Protein AF-A0A847F6M4-F1 (afdb_monomer_lite)

Structure (mmCIF, N/CA/C/O backbone):
data_AF-A0A847F6M4-F1
#
_entry.id   AF-A0A847F6M4-F1
#
loop_
_atom_site.group_PDB
_atom_site.id
_atom_site.type_symbol
_atom_site.label_atom_id
_atom_site.label_alt_id
_atom_site.label_comp_id
_atom_site.label_asym_id
_atom_site.label_entity_id
_atom_site.label_seq_id
_atom_site.pdbx_PDB_ins_code
_atom_site.Cartn_x
_atom_site.Cartn_y
_atom_site.Cartn_z
_atom_site.occupancy
_atom_site.B_iso_or_equiv
_atom_site.auth_seq_id
_atom_site.auth_comp_id
_atom_site.auth_asym_id
_atom_site.auth_atom_id
_atom_site.pdbx_PDB_model_num
ATOM 1 N N . MET A 1 1 ? 16.851 23.251 -14.674 1.00 24.75 1 MET A N 1
ATOM 2 C CA . MET A 1 1 ? 17.926 22.242 -14.550 1.00 24.75 1 MET A CA 1
ATOM 3 C C . MET A 1 1 ? 18.163 21.959 -13.067 1.00 24.75 1 MET A C 1
ATOM 5 O O . MET A 1 1 ? 19.009 22.587 -12.447 1.00 24.75 1 MET A O 1
ATOM 9 N N . PHE A 1 2 ? 17.344 21.103 -12.453 1.00 26.84 2 PHE A N 1
ATOM 10 C CA . PHE A 1 2 ? 17.599 20.640 -11.086 1.00 26.84 2 PHE A CA 1
ATOM 11 C C . PHE A 1 2 ? 18.117 19.221 -11.178 1.00 26.84 2 PHE A C 1
ATOM 13 O O . PHE A 1 2 ? 17.367 18.278 -11.051 1.00 26.84 2 PHE A O 1
ATOM 20 N N . THR A 1 3 ? 19.408 19.082 -11.421 1.00 33.53 3 THR A N 1
ATOM 21 C CA . THR A 1 3 ? 20.108 17.869 -11.023 1.00 33.53 3 THR A CA 1
ATOM 22 C C . THR A 1 3 ? 19.862 17.694 -9.527 1.00 33.53 3 THR A C 1
ATOM 24 O O . THR A 1 3 ? 20.066 18.657 -8.783 1.00 33.53 3 THR A O 1
ATOM 27 N N . LEU A 1 4 ? 19.364 16.534 -9.080 1.00 37.31 4 LEU A N 1
ATOM 28 C CA . LEU A 1 4 ? 19.365 16.191 -7.652 1.00 37.31 4 LEU A CA 1
ATOM 29 C C . LEU A 1 4 ? 20.742 16.553 -7.093 1.00 37.31 4 LEU A C 1
ATOM 31 O O . LEU A 1 4 ? 21.756 15.962 -7.477 1.00 37.31 4 LEU A O 1
ATOM 35 N N . LYS A 1 5 ? 20.813 17.607 -6.276 1.00 42.12 5 LYS A N 1
ATOM 36 C CA . LYS A 1 5 ? 22.108 18.120 -5.847 1.00 42.12 5 LYS A CA 1
ATOM 37 C C . LYS A 1 5 ? 22.639 17.139 -4.810 1.00 42.12 5 LYS A C 1
ATOM 39 O O . LYS A 1 5 ? 21.878 16.618 -4.000 1.00 42.12 5 LYS A O 1
ATOM 44 N N . LYS A 1 6 ? 23.961 16.949 -4.778 1.00 48.38 6 LYS A N 1
ATOM 45 C CA . LYS A 1 6 ? 24.708 16.155 -3.778 1.00 48.38 6 LYS A CA 1
ATOM 46 C C . LYS A 1 6 ? 24.149 16.298 -2.342 1.00 48.38 6 LYS A C 1
ATOM 48 O O . LYS A 1 6 ? 24.123 15.340 -1.577 1.00 48.38 6 LYS A O 1
ATOM 53 N N . LYS A 1 7 ? 23.653 17.496 -2.003 1.00 47.09 7 LYS A N 1
ATOM 54 C CA . LYS A 1 7 ? 23.029 17.862 -0.721 1.00 47.09 7 LYS A CA 1
ATOM 55 C C . LYS A 1 7 ? 21.652 17.229 -0.443 1.00 47.09 7 LYS A C 1
ATOM 57 O O . LYS A 1 7 ? 21.381 16.896 0.704 1.00 47.09 7 LYS A O 1
ATOM 62 N N . ASP A 1 8 ? 20.805 17.055 -1.458 1.00 46.44 8 ASP A N 1
ATOM 63 C CA . ASP A 1 8 ? 19.425 16.576 -1.295 1.00 46.44 8 ASP A CA 1
ATOM 64 C C . ASP A 1 8 ? 19.438 15.066 -1.006 1.00 46.44 8 ASP A C 1
ATOM 66 O O . ASP A 1 8 ? 18.740 14.573 -0.121 1.00 46.44 8 ASP A O 1
ATOM 70 N N . PHE A 1 9 ? 20.342 14.346 -1.677 1.00 53.66 9 PHE A N 1
ATOM 71 C CA . PHE A 1 9 ? 20.583 12.927 -1.432 1.00 53.66 9 PHE A CA 1
ATOM 72 C C . PHE A 1 9 ? 21.261 12.670 -0.081 1.00 53.66 9 PHE A C 1
ATOM 74 O O . PHE A 1 9 ? 20.918 11.724 0.621 1.00 53.66 9 PHE A O 1
ATOM 81 N N . ARG A 1 10 ? 22.189 13.547 0.321 1.00 54.62 10 ARG A N 1
ATOM 82 C CA . ARG A 1 10 ? 22.844 13.488 1.633 1.00 54.62 10 ARG A CA 1
ATOM 83 C C . ARG A 1 10 ? 21.846 13.586 2.787 1.00 54.62 10 ARG A C 1
ATOM 85 O O . ARG A 1 10 ? 21.949 12.814 3.735 1.00 54.62 10 ARG A O 1
ATOM 92 N N . TRP A 1 11 ? 20.874 14.496 2.700 1.00 53.62 11 TRP A N 1
ATOM 93 C CA . TRP A 1 11 ? 19.822 14.616 3.713 1.00 53.62 11 TRP A CA 1
ATOM 94 C C . TRP A 1 11 ? 19.016 13.317 3.851 1.00 53.62 11 TRP A C 1
ATOM 96 O O . TRP A 1 11 ? 18.838 12.814 4.961 1.00 53.62 11 TRP A O 1
ATOM 106 N N . LEU A 1 12 ? 18.593 12.740 2.721 1.00 49.25 12 LEU A N 1
ATOM 107 C CA . LEU A 1 12 ? 17.826 11.495 2.690 1.00 49.25 12 LEU A CA 1
ATOM 108 C C . LEU A 1 12 ? 18.635 10.313 3.247 1.00 49.25 12 LEU A C 1
ATOM 110 O O . LEU A 1 12 ? 18.149 9.573 4.098 1.00 49.25 12 LEU A O 1
ATOM 114 N N . ALA A 1 13 ? 19.886 10.177 2.810 1.00 55.50 13 ALA A N 1
ATOM 115 C CA . ALA A 1 13 ? 20.798 9.128 3.248 1.00 55.50 13 ALA A CA 1
ATOM 116 C C . ALA A 1 13 ? 21.045 9.163 4.762 1.00 55.50 13 ALA A C 1
ATOM 118 O O . ALA A 1 13 ? 20.986 8.130 5.424 1.00 55.50 13 ALA A O 1
ATOM 119 N N . ASN A 1 14 ? 21.254 10.359 5.319 1.00 58.00 14 ASN A N 1
ATOM 120 C CA . ASN A 1 14 ? 21.428 10.550 6.756 1.00 58.00 14 ASN A CA 1
ATOM 121 C C . ASN A 1 14 ? 20.158 10.193 7.538 1.00 58.00 14 ASN A C 1
ATOM 123 O O . ASN A 1 14 ? 20.242 9.569 8.592 1.00 58.00 14 ASN A O 1
ATOM 127 N N . ARG A 1 15 ? 18.977 10.551 7.019 1.00 49.75 15 ARG A N 1
ATOM 128 C CA . ARG A 1 15 ? 17.692 10.236 7.659 1.00 49.75 15 ARG A CA 1
ATOM 129 C C . ARG A 1 15 ? 17.397 8.734 7.686 1.00 49.75 15 ARG A C 1
ATOM 131 O O . ARG A 1 15 ? 16.753 8.276 8.624 1.00 49.75 15 ARG A O 1
ATOM 138 N N . LEU A 1 16 ? 17.857 7.999 6.675 1.00 49.28 16 LEU A N 1
ATOM 139 C CA . LEU A 1 16 ? 17.677 6.550 6.535 1.00 49.28 16 LEU A CA 1
ATOM 140 C C . LEU A 1 16 ? 18.828 5.726 7.133 1.00 49.28 16 LEU A C 1
ATOM 142 O O . LEU A 1 16 ? 18.786 4.502 7.090 1.00 49.28 16 LEU A O 1
ATOM 146 N N . GLY A 1 17 ? 19.866 6.377 7.667 1.00 58.84 17 GLY A N 1
ATOM 147 C CA . GLY A 1 17 ? 21.039 5.694 8.216 1.00 58.84 17 GLY A CA 1
ATOM 148 C C . GLY A 1 17 ? 21.905 4.985 7.168 1.00 58.84 17 GLY A C 1
ATOM 149 O O . GLY A 1 17 ? 22.760 4.180 7.530 1.00 58.84 17 GLY A O 1
ATOM 150 N N . TRP A 1 18 ? 21.718 5.270 5.879 1.00 70.88 18 TRP A N 1
ATOM 151 C CA . TRP A 1 18 ? 22.437 4.603 4.795 1.00 70.88 18 TRP A CA 1
ATOM 152 C C . TRP A 1 18 ? 23.869 5.115 4.643 1.00 70.88 18 TRP A C 1
ATOM 154 O O . TRP A 1 18 ? 24.160 6.307 4.807 1.00 70.88 18 TRP A O 1
ATOM 164 N N . ARG A 1 19 ? 24.768 4.219 4.232 1.00 75.56 19 ARG A N 1
ATOM 165 C CA . ARG A 1 19 ? 26.112 4.586 3.783 1.00 75.56 19 ARG A CA 1
ATOM 166 C C . ARG A 1 19 ? 26.048 4.882 2.297 1.00 75.56 19 ARG A C 1
ATOM 168 O O . ARG A 1 19 ? 25.670 4.027 1.503 1.00 75.56 19 ARG A O 1
ATOM 175 N N . VAL A 1 20 ? 26.347 6.119 1.923 1.00 74.62 20 VAL A N 1
ATOM 176 C CA . VAL A 1 20 ? 26.261 6.559 0.532 1.00 74.62 20 VAL A CA 1
ATOM 177 C C . VAL A 1 20 ? 27.580 7.162 0.100 1.00 74.62 20 VAL A C 1
ATOM 179 O O . VAL A 1 20 ? 28.099 8.060 0.762 1.00 74.62 20 VAL A O 1
ATOM 182 N N . TYR A 1 21 ? 28.051 6.730 -1.061 1.00 80.69 21 TYR A N 1
ATOM 183 C CA . TYR A 1 21 ? 29.238 7.223 -1.737 1.00 80.69 21 TYR A CA 1
ATOM 184 C C . TYR A 1 21 ? 28.885 7.712 -3.147 1.00 80.69 21 TYR A C 1
ATOM 186 O O . TYR A 1 21 ? 27.836 7.381 -3.698 1.00 80.69 21 TYR A O 1
ATOM 194 N N . PHE A 1 22 ? 29.750 8.529 -3.735 1.00 80.56 22 PHE A N 1
ATOM 195 C CA . PHE A 1 22 ? 29.600 9.081 -5.076 1.00 80.56 22 PHE A CA 1
ATOM 196 C C . PHE A 1 22 ? 30.876 8.892 -5.874 1.00 80.56 22 PHE A C 1
ATOM 198 O O . PHE A 1 22 ? 31.937 9.351 -5.454 1.00 80.56 22 PHE A O 1
ATOM 205 N N . PHE A 1 23 ? 30.737 8.265 -7.033 1.00 80.88 23 PHE A N 1
ATOM 206 C CA . PHE A 1 23 ? 31.778 8.064 -8.020 1.00 80.88 23 PHE A CA 1
ATOM 207 C C . PHE A 1 23 ? 31.633 9.068 -9.164 1.00 80.88 23 PHE A C 1
ATOM 209 O O . PHE A 1 23 ? 30.627 9.054 -9.868 1.00 80.88 23 PHE A O 1
ATOM 216 N N . ASP A 1 24 ? 32.630 9.920 -9.379 1.00 78.00 24 ASP A N 1
ATOM 217 C CA . ASP A 1 24 ? 32.612 10.969 -10.415 1.00 78.00 24 ASP A CA 1
ATOM 218 C C . ASP A 1 24 ? 33.225 10.540 -11.767 1.00 78.00 24 ASP A C 1
ATOM 220 O O . ASP A 1 24 ? 33.303 11.340 -12.705 1.00 78.00 24 ASP A O 1
ATOM 224 N N . GLY A 1 25 ? 33.648 9.276 -11.877 1.00 78.88 25 GLY A N 1
ATOM 225 C CA . GLY A 1 25 ? 34.393 8.730 -13.016 1.00 78.88 25 GLY A CA 1
ATOM 226 C C . GLY A 1 25 ? 35.872 8.478 -12.713 1.00 78.88 25 GLY A C 1
ATOM 227 O O . GLY A 1 25 ? 36.494 7.657 -13.383 1.00 78.88 25 GLY A O 1
ATOM 228 N N . HIS A 1 26 ? 36.418 9.117 -11.675 1.00 83.31 26 HIS A N 1
ATOM 229 C CA . HIS A 1 26 ? 37.825 9.007 -11.281 1.00 83.31 26 HIS A CA 1
ATOM 230 C C . HIS A 1 26 ? 37.990 8.595 -9.817 1.00 83.31 26 HIS A C 1
ATOM 232 O O . HIS A 1 26 ? 38.877 7.806 -9.503 1.00 83.31 26 HIS A O 1
ATOM 238 N N . SER A 1 27 ? 37.138 9.105 -8.926 1.00 84.81 27 SER A N 1
ATOM 239 C CA . SER A 1 27 ? 37.250 8.907 -7.483 1.00 84.81 27 SER A CA 1
ATOM 240 C C . SER A 1 27 ? 35.898 8.663 -6.817 1.00 84.81 27 SER A C 1
ATOM 242 O O . SER A 1 27 ? 34.853 9.094 -7.308 1.00 84.81 27 SER A O 1
ATOM 244 N N . VAL A 1 28 ? 35.922 7.952 -5.691 1.00 83.12 28 VAL A N 1
ATOM 245 C CA . VAL A 1 28 ? 34.780 7.672 -4.821 1.00 83.12 28 VAL A CA 1
ATOM 246 C C . VAL A 1 28 ? 34.867 8.578 -3.593 1.00 83.12 28 VAL A C 1
ATOM 248 O O . VAL A 1 28 ? 35.877 8.604 -2.895 1.00 83.12 28 VAL A O 1
ATOM 251 N N . SER A 1 29 ? 33.803 9.332 -3.322 1.00 83.19 29 SER A N 1
ATOM 252 C CA . SER A 1 29 ? 33.696 10.254 -2.179 1.00 83.19 29 SER A CA 1
ATOM 253 C C . SER A 1 29 ? 32.499 9.921 -1.295 1.00 83.19 29 SER A C 1
ATOM 255 O O . SER A 1 29 ? 31.467 9.473 -1.793 1.00 83.19 29 SER A O 1
ATOM 257 N N . ALA A 1 30 ? 32.606 10.155 0.009 1.00 82.75 30 ALA A N 1
ATOM 258 C CA . ALA A 1 30 ? 31.548 9.865 0.964 1.00 82.75 30 ALA A CA 1
ATOM 259 C C . ALA A 1 30 ? 30.494 10.990 0.995 1.00 82.75 30 ALA A C 1
ATOM 261 O O . ALA A 1 30 ? 30.788 12.184 1.138 1.00 82.75 30 ALA A O 1
ATOM 262 N N . LEU A 1 31 ? 29.222 10.607 0.866 1.00 75.12 31 LEU A N 1
ATOM 263 C CA . LEU A 1 31 ? 28.085 11.528 0.839 1.00 75.12 31 LEU A CA 1
ATOM 264 C C . LEU A 1 31 ? 27.343 11.631 2.159 1.00 75.12 31 LEU A C 1
ATOM 266 O O . LEU A 1 31 ? 26.980 12.744 2.533 1.00 75.12 31 LEU A O 1
ATOM 270 N N . SER A 1 32 ? 27.084 10.511 2.831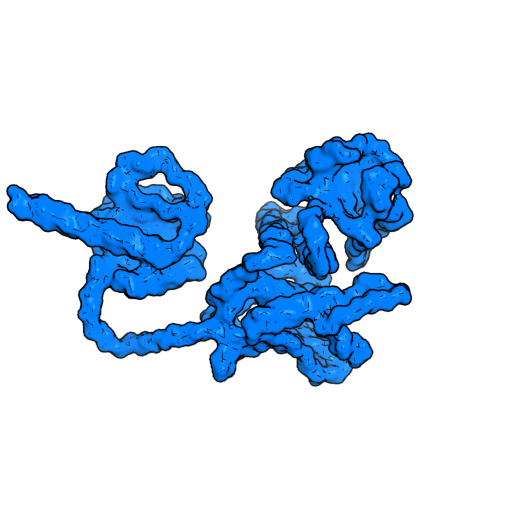 1.00 73.88 32 SER A N 1
ATOM 271 C CA . SER A 1 32 ? 26.412 10.510 4.132 1.00 73.88 32 SER A CA 1
ATOM 272 C C . SER A 1 32 ? 27.413 10.647 5.276 1.00 73.88 32 SER A C 1
ATOM 274 O O . SER A 1 32 ? 28.596 10.336 5.131 1.00 73.88 32 SER A O 1
ATOM 276 N N . ASP A 1 33 ? 26.945 11.112 6.433 1.00 76.81 33 ASP A N 1
ATOM 277 C CA . ASP A 1 33 ? 27.805 11.290 7.608 1.00 76.81 33 ASP A CA 1
ATOM 278 C C . ASP A 1 33 ? 28.354 9.943 8.103 1.00 76.81 33 ASP A C 1
ATOM 280 O O . ASP A 1 33 ? 29.498 9.862 8.536 1.00 76.81 33 ASP A O 1
ATOM 284 N N . ARG A 1 34 ? 27.585 8.861 7.929 1.00 73.31 34 ARG A N 1
ATOM 285 C CA . ARG A 1 34 ? 28.037 7.490 8.203 1.00 73.31 34 ARG A CA 1
ATOM 286 C C . ARG A 1 34 ? 29.078 6.989 7.207 1.00 73.31 34 ARG A C 1
ATOM 288 O O . ARG A 1 34 ? 30.068 6.405 7.618 1.00 73.31 34 ARG A O 1
ATOM 295 N N . ALA A 1 35 ? 28.907 7.269 5.915 1.00 76.69 35 ALA A N 1
ATOM 296 C CA . ALA A 1 35 ? 29.913 6.921 4.912 1.00 76.69 35 ALA A CA 1
ATOM 297 C C . ALA A 1 35 ? 31.268 7.593 5.194 1.00 76.69 35 ALA A C 1
ATOM 299 O O . ALA A 1 35 ? 32.311 6.974 5.006 1.00 76.69 35 ALA A O 1
ATOM 300 N N . ARG A 1 36 ? 31.248 8.838 5.690 1.00 82.62 36 ARG A N 1
ATOM 301 C CA . ARG A 1 36 ? 32.456 9.596 6.065 1.00 82.62 36 ARG A CA 1
ATOM 302 C C . ARG A 1 36 ? 33.170 9.046 7.292 1.00 82.62 36 ARG A C 1
ATOM 304 O O . ARG A 1 36 ? 34.357 9.299 7.451 1.00 82.62 36 ARG A O 1
ATOM 311 N N . ALA A 1 37 ? 32.450 8.343 8.164 1.00 79.00 37 ALA A N 1
ATOM 312 C CA . ALA A 1 37 ? 33.046 7.692 9.323 1.00 79.00 37 ALA A CA 1
ATOM 313 C C . ALA A 1 37 ? 33.858 6.442 8.934 1.00 79.00 37 ALA A C 1
ATOM 315 O O . ALA A 1 37 ? 34.737 6.043 9.689 1.00 79.00 37 ALA A O 1
ATOM 316 N N . GLU A 1 38 ? 33.585 5.845 7.768 1.00 71.62 38 GLU A N 1
ATOM 317 C CA . GLU A 1 38 ? 34.221 4.599 7.314 1.00 71.62 38 GLU A CA 1
ATOM 318 C C . GLU A 1 38 ? 35.274 4.809 6.225 1.00 71.62 38 GLU A C 1
ATOM 320 O O . GLU A 1 38 ? 36.291 4.120 6.213 1.00 71.62 38 GLU A O 1
ATOM 325 N N . LEU A 1 39 ? 35.041 5.747 5.302 1.00 74.31 39 LEU A N 1
ATOM 326 C CA . LEU A 1 39 ? 35.938 5.993 4.177 1.00 74.31 39 LEU A CA 1
ATOM 327 C C . LEU A 1 39 ? 36.388 7.458 4.118 1.00 74.31 39 LEU A C 1
ATOM 329 O O . LEU A 1 39 ? 35.544 8.359 4.162 1.00 74.31 39 LEU A O 1
ATOM 333 N N . PRO A 1 40 ? 37.696 7.708 3.924 1.00 72.19 40 PRO A N 1
ATOM 334 C CA . PRO A 1 40 ? 38.191 9.014 3.515 1.00 72.19 40 PRO A CA 1
ATOM 335 C C . PRO A 1 40 ? 37.606 9.449 2.159 1.00 72.19 40 PRO A C 1
ATOM 337 O O . PRO A 1 40 ? 37.298 8.625 1.297 1.00 72.19 40 PRO A O 1
ATOM 340 N N . ASP A 1 41 ? 37.478 10.762 1.954 1.00 74.12 41 ASP A N 1
ATOM 341 C CA . ASP A 1 41 ? 36.993 11.326 0.691 1.00 74.12 41 ASP A CA 1
ATOM 342 C C . ASP A 1 41 ? 38.013 11.141 -0.456 1.00 74.12 41 ASP A C 1
ATOM 344 O O . ASP A 1 41 ? 39.221 11.255 -0.255 1.00 74.12 41 ASP A O 1
ATOM 348 N N . ALA A 1 42 ? 37.500 10.931 -1.676 1.00 77.81 42 ALA A N 1
ATOM 349 C CA . ALA A 1 42 ? 38.245 10.889 -2.943 1.00 77.81 42 ALA A CA 1
ATOM 350 C C . ALA A 1 42 ? 39.246 9.722 -3.095 1.00 77.81 42 ALA A C 1
ATOM 352 O O . ALA A 1 42 ? 40.378 9.896 -3.547 1.00 77.81 42 ALA A O 1
ATOM 353 N N . LEU A 1 43 ? 38.814 8.502 -2.774 1.00 83.88 43 LEU A N 1
ATOM 354 C CA . LEU A 1 43 ? 39.587 7.280 -3.017 1.00 83.88 43 LEU A CA 1
ATOM 355 C C . LEU A 1 43 ? 39.478 6.806 -4.471 1.00 83.88 43 LEU A C 1
ATOM 357 O O . LEU A 1 43 ? 38.461 7.026 -5.125 1.00 83.88 43 LEU A O 1
ATOM 361 N N . SER A 1 44 ? 40.495 6.102 -4.980 1.00 86.69 44 SER A N 1
ATOM 362 C CA . SER A 1 44 ? 40.356 5.412 -6.270 1.00 86.69 44 SER A CA 1
ATOM 363 C C . SER A 1 44 ? 39.314 4.283 -6.167 1.00 86.69 44 SER A C 1
ATOM 365 O O . SER A 1 44 ? 39.123 3.743 -5.072 1.00 86.69 44 SER A O 1
ATOM 367 N N . PRO A 1 45 ? 38.644 3.890 -7.268 1.00 81.50 45 PRO A N 1
ATOM 368 C CA . PRO A 1 45 ? 37.648 2.815 -7.260 1.00 81.50 45 PRO A CA 1
ATOM 369 C C . PRO A 1 45 ? 38.165 1.508 -6.659 1.00 81.50 45 PRO A C 1
ATOM 371 O O . PRO A 1 45 ? 37.440 0.830 -5.941 1.00 81.50 45 PRO A O 1
ATOM 374 N N . GLU A 1 46 ? 39.427 1.182 -6.922 1.00 83.25 46 GLU A N 1
ATOM 375 C CA . GLU A 1 46 ? 40.092 -0.029 -6.448 1.00 83.25 46 GLU A CA 1
ATOM 376 C C . GLU A 1 46 ? 40.279 0.009 -4.922 1.00 83.25 46 GLU A C 1
ATOM 378 O O . GLU A 1 46 ? 39.880 -0.924 -4.230 1.00 83.25 46 GLU A O 1
ATOM 383 N N . LYS A 1 47 ? 40.769 1.132 -4.377 1.00 81.81 47 LYS A N 1
ATOM 384 C CA . LYS A 1 47 ? 40.947 1.318 -2.925 1.00 81.81 47 LYS A CA 1
ATOM 385 C C . LYS A 1 47 ? 39.621 1.415 -2.177 1.00 81.81 47 LYS A C 1
ATOM 387 O O . LYS A 1 47 ? 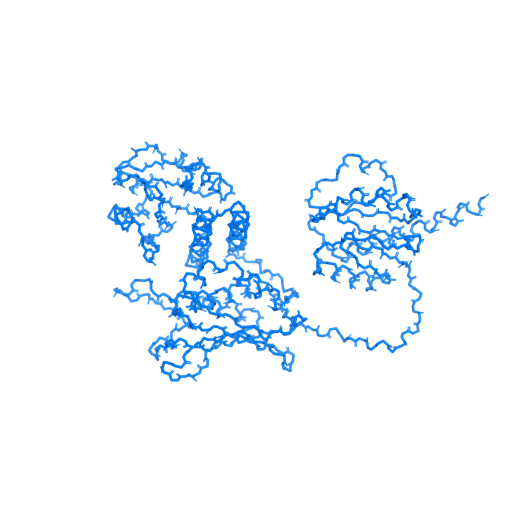39.502 0.930 -1.058 1.00 81.81 47 LYS A O 1
ATOM 392 N N . ALA A 1 48 ? 38.623 2.056 -2.781 1.00 79.12 48 ALA A N 1
ATOM 393 C CA . ALA A 1 48 ? 37.288 2.154 -2.205 1.00 79.12 48 ALA A CA 1
ATOM 394 C C . ALA A 1 48 ? 36.569 0.794 -2.196 1.00 79.12 48 ALA A C 1
ATOM 396 O O . ALA A 1 48 ? 35.857 0.497 -1.242 1.00 79.12 48 ALA A O 1
ATOM 397 N N . SER A 1 49 ? 36.777 -0.033 -3.227 1.00 77.75 49 SER A N 1
ATOM 398 C CA . SER A 1 49 ? 36.264 -1.406 -3.287 1.00 77.75 49 SER A CA 1
ATOM 399 C C . SER A 1 49 ? 36.884 -2.265 -2.188 1.00 77.75 49 SER A C 1
ATOM 401 O O . SER A 1 49 ? 36.159 -2.901 -1.425 1.00 77.75 49 SER A O 1
ATOM 403 N N . GLU A 1 50 ? 38.210 -2.217 -2.046 1.00 79.62 50 GLU A N 1
ATOM 404 C CA . GLU A 1 50 ? 38.954 -2.952 -1.020 1.00 79.62 50 GLU A CA 1
ATOM 405 C C . GLU A 1 50 ? 38.517 -2.565 0.400 1.00 79.62 50 GLU A C 1
ATOM 407 O O . GLU A 1 50 ? 38.178 -3.428 1.207 1.00 79.62 50 GLU A O 1
ATOM 412 N N . ALA A 1 51 ? 38.442 -1.264 0.688 1.00 73.75 51 ALA A N 1
ATOM 413 C CA . ALA A 1 51 ? 38.058 -0.761 2.005 1.00 73.75 51 ALA A CA 1
ATOM 414 C C . ALA A 1 51 ? 36.584 -1.032 2.364 1.00 73.75 51 ALA A C 1
ATOM 416 O O . ALA A 1 51 ? 36.231 -1.050 3.541 1.00 73.75 51 ALA A O 1
ATOM 417 N N . LEU A 1 52 ? 35.733 -1.303 1.371 1.00 71.38 52 LEU A N 1
ATOM 418 C CA . LEU A 1 52 ? 34.360 -1.774 1.564 1.00 71.38 52 LEU A CA 1
ATOM 419 C C . LEU A 1 52 ? 34.240 -3.301 1.464 1.00 71.38 52 LEU A C 1
ATOM 421 O O . LEU A 1 52 ? 33.163 -3.815 1.178 1.00 71.38 52 LEU A O 1
ATOM 425 N N . GLY A 1 53 ? 35.331 -4.042 1.673 1.00 69.19 53 GLY A N 1
ATOM 426 C CA . GLY A 1 53 ? 35.313 -5.506 1.712 1.00 69.19 53 GLY A CA 1
ATOM 427 C C . GLY A 1 53 ? 34.947 -6.152 0.374 1.00 69.19 53 GLY A C 1
ATOM 428 O O . GLY A 1 53 ? 34.363 -7.230 0.350 1.00 69.19 53 GLY A O 1
ATOM 429 N N . GLY A 1 54 ? 35.233 -5.484 -0.745 1.00 65.81 54 GLY A N 1
ATOM 430 C CA . GLY A 1 54 ? 34.837 -5.946 -2.074 1.00 65.81 54 GLY A CA 1
ATOM 431 C C . GLY A 1 54 ? 33.347 -5.766 -2.370 1.00 65.81 54 GLY A C 1
ATOM 432 O O . GLY A 1 54 ? 32.843 -6.384 -3.310 1.00 65.81 54 GLY A O 1
ATOM 433 N N . ALA A 1 55 ? 32.642 -4.907 -1.617 1.00 56.69 55 ALA A N 1
ATOM 434 C CA . ALA A 1 55 ? 31.211 -4.654 -1.794 1.00 56.69 55 ALA A CA 1
ATOM 435 C C . ALA A 1 55 ? 30.833 -4.253 -3.223 1.00 56.69 55 ALA A C 1
ATOM 437 O O . ALA A 1 55 ? 29.679 -4.414 -3.588 1.00 56.69 55 ALA A O 1
ATOM 438 N N . PHE A 1 56 ? 31.764 -3.749 -4.042 1.00 65.81 56 PH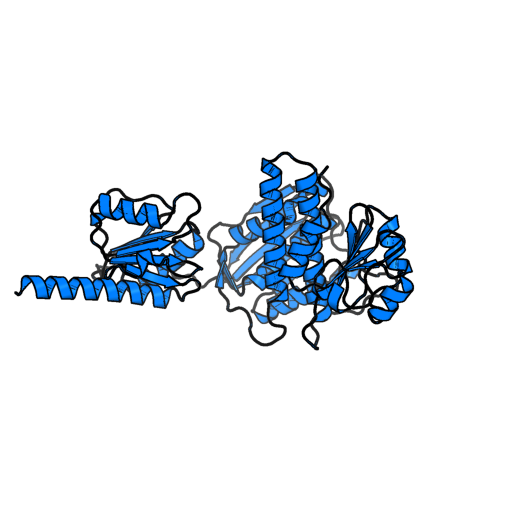E A N 1
ATOM 439 C CA . PHE A 1 56 ? 31.566 -3.528 -5.474 1.00 65.81 56 PHE A CA 1
ATOM 440 C C . PHE A 1 56 ? 32.797 -3.883 -6.302 1.00 65.81 56 PHE A C 1
ATOM 442 O O . PHE A 1 56 ? 33.913 -3.762 -5.809 1.00 65.81 56 PHE A O 1
ATOM 449 N N . SER A 1 57 ? 32.622 -4.240 -7.581 1.00 72.25 57 SER A N 1
ATOM 450 C CA . SER A 1 57 ? 33.758 -4.331 -8.512 1.00 72.25 57 SER A CA 1
ATOM 451 C C . SER A 1 57 ? 34.037 -2.964 -9.160 1.00 72.25 57 SER A C 1
ATOM 453 O O . SER A 1 57 ? 33.086 -2.270 -9.551 1.00 72.25 57 SER A O 1
ATOM 455 N N . PRO A 1 58 ? 35.311 -2.554 -9.309 1.00 75.00 58 PRO A N 1
ATOM 456 C CA . PRO A 1 58 ? 35.673 -1.328 -10.023 1.00 75.00 58 PRO A CA 1
ATOM 457 C C . PRO A 1 58 ? 35.108 -1.263 -11.451 1.00 75.00 58 PRO A C 1
ATOM 459 O O . PRO A 1 58 ? 34.732 -0.191 -11.924 1.00 75.00 58 PRO A O 1
ATOM 462 N N . GLU A 1 59 ? 35.003 -2.402 -12.135 1.00 70.62 59 GLU A N 1
ATOM 463 C CA . GLU A 1 59 ? 34.446 -2.526 -13.486 1.00 70.62 59 GLU A CA 1
ATOM 464 C C . GLU A 1 59 ? 32.942 -2.250 -13.504 1.00 70.62 59 GLU A C 1
ATOM 466 O O . GLU A 1 59 ? 32.475 -1.504 -14.361 1.00 70.62 59 GLU A O 1
ATOM 471 N N . ALA A 1 60 ? 32.186 -2.787 -12.540 1.00 63.16 60 ALA A N 1
ATOM 472 C CA . ALA A 1 60 ? 30.751 -2.534 -12.414 1.00 63.16 60 ALA A CA 1
ATOM 473 C C . ALA A 1 60 ? 30.459 -1.049 -12.141 1.00 63.16 60 ALA A C 1
ATOM 475 O O . ALA A 1 60 ? 29.521 -0.478 -12.701 1.00 63.16 60 ALA A O 1
ATOM 476 N N . LEU A 1 61 ? 31.303 -0.402 -11.330 1.00 70.06 61 LEU A N 1
ATOM 477 C CA . LEU A 1 61 ? 31.222 1.029 -11.037 1.00 70.06 61 LEU A CA 1
ATOM 478 C C . LEU A 1 61 ? 31.488 1.888 -12.288 1.00 70.06 61 LEU A C 1
ATOM 480 O O . LEU A 1 61 ? 30.741 2.826 -12.577 1.00 70.06 61 LEU A O 1
ATOM 484 N N . LYS A 1 62 ? 32.527 1.540 -13.060 1.00 71.88 62 LYS A N 1
ATOM 485 C CA . LYS A 1 62 ? 32.870 2.197 -14.333 1.00 71.88 62 LYS A CA 1
ATOM 486 C C . LYS A 1 62 ? 31.769 1.984 -15.380 1.00 71.88 62 LYS A C 1
ATOM 488 O O . LYS A 1 62 ? 31.378 2.937 -16.052 1.00 71.88 62 LYS A O 1
ATOM 493 N N . LEU A 1 63 ? 31.210 0.777 -15.477 1.00 64.50 63 LEU A N 1
ATOM 494 C CA . LEU A 1 63 ? 30.098 0.462 -16.378 1.00 64.50 63 LEU A CA 1
ATOM 495 C C . LEU A 1 63 ? 28.857 1.314 -16.062 1.00 64.50 63 LEU A C 1
ATOM 497 O O . LEU A 1 63 ? 28.314 1.964 -16.955 1.00 64.50 63 LEU A O 1
ATOM 501 N N . ALA A 1 64 ? 28.463 1.387 -14.786 1.00 60.06 64 ALA A N 1
ATOM 502 C CA . ALA A 1 64 ? 27.328 2.196 -14.337 1.00 60.06 64 ALA A CA 1
ATOM 503 C C . ALA A 1 64 ? 27.504 3.696 -14.649 1.00 60.06 64 ALA A C 1
ATOM 505 O O . ALA A 1 64 ? 26.544 4.368 -15.039 1.00 60.06 64 ALA A O 1
ATOM 506 N N . TYR A 1 65 ? 28.735 4.207 -14.541 1.00 67.31 65 TYR A N 1
ATOM 507 C CA . TYR A 1 65 ? 29.076 5.584 -14.901 1.00 67.31 65 TYR A CA 1
ATOM 508 C C . TYR A 1 65 ? 28.935 5.855 -16.406 1.00 67.31 65 TYR A C 1
ATOM 510 O O . TYR A 1 65 ? 28.391 6.889 -16.809 1.00 67.31 65 TYR A O 1
ATOM 518 N N . HIS A 1 66 ? 29.400 4.928 -17.249 1.00 66.62 66 HIS A N 1
ATOM 519 C CA . HIS A 1 66 ? 29.398 5.102 -18.701 1.00 66.62 66 HIS A CA 1
ATOM 520 C C . HIS A 1 66 ? 28.022 4.922 -19.344 1.00 66.62 66 HIS A C 1
ATOM 522 O O . HIS A 1 66 ? 27.720 5.628 -20.307 1.00 66.62 66 HIS A O 1
ATOM 528 N N . GLU A 1 67 ? 27.164 4.043 -18.820 1.00 59.97 67 GLU A N 1
ATOM 529 C CA . GLU A 1 67 ? 25.869 3.773 -19.454 1.00 59.97 67 GLU A CA 1
ATOM 530 C C . GLU A 1 67 ? 24.923 4.985 -19.452 1.00 59.97 67 GLU A C 1
ATOM 532 O O . GLU A 1 67 ? 24.078 5.067 -20.341 1.00 59.97 67 GLU A O 1
ATOM 537 N N . ARG A 1 68 ? 25.065 5.949 -18.518 1.00 49.25 68 ARG A N 1
ATOM 538 C CA . ARG A 1 68 ? 24.276 7.206 -18.345 1.00 49.25 68 ARG A CA 1
ATOM 539 C C . ARG A 1 68 ? 22.734 7.073 -18.320 1.00 49.25 68 ARG A C 1
ATOM 541 O O . ARG A 1 68 ? 22.050 8.012 -17.912 1.00 49.25 68 ARG A O 1
ATOM 548 N N . ARG A 1 69 ? 22.175 5.938 -18.743 1.00 44.25 69 ARG A N 1
ATOM 549 C CA . ARG A 1 69 ? 20.771 5.514 -18.797 1.00 44.25 69 ARG A CA 1
ATOM 550 C C . ARG A 1 69 ? 20.712 3.976 -18.774 1.00 44.25 69 ARG A C 1
ATOM 552 O O . ARG A 1 69 ? 20.394 3.363 -19.796 1.00 44.25 69 ARG A O 1
ATOM 559 N N . PRO A 1 70 ? 20.996 3.328 -17.639 1.00 37.00 70 PRO A N 1
ATOM 560 C CA . PRO A 1 70 ? 20.808 1.895 -17.540 1.00 37.00 70 PRO A CA 1
ATOM 561 C C . PRO A 1 70 ? 19.322 1.585 -17.690 1.00 37.00 70 PRO A C 1
ATOM 563 O O . PRO A 1 70 ? 18.474 2.233 -17.069 1.00 37.00 70 PRO A O 1
ATOM 566 N N . ARG A 1 71 ? 18.998 0.560 -18.479 1.00 36.72 71 ARG A N 1
ATOM 567 C CA . ARG A 1 71 ? 17.661 -0.054 -18.440 1.00 36.72 71 ARG A CA 1
ATOM 568 C C . ARG A 1 71 ? 17.430 -0.814 -17.120 1.00 36.72 71 ARG A C 1
ATOM 570 O O . ARG A 1 71 ? 16.286 -1.105 -16.791 1.00 36.72 71 ARG A O 1
ATOM 577 N N . HIS A 1 72 ? 18.500 -1.095 -16.363 1.00 40.41 72 HIS A N 1
ATOM 578 C CA . HIS A 1 72 ? 18.500 -1.837 -15.100 1.00 40.41 72 HIS A CA 1
ATOM 579 C C . HIS A 1 72 ? 19.510 -1.250 -14.103 1.00 40.41 72 HIS A C 1
ATOM 581 O O . HIS A 1 72 ? 20.607 -0.875 -14.495 1.00 40.41 72 HIS A O 1
ATOM 587 N N . ILE A 1 73 ? 19.157 -1.196 -12.817 1.00 43.59 73 ILE A N 1
ATOM 588 C CA . ILE A 1 73 ? 20.075 -0.827 -11.728 1.00 43.59 73 ILE A CA 1
ATOM 589 C C . ILE A 1 73 ? 21.015 -2.021 -11.482 1.00 43.59 73 ILE A C 1
ATOM 591 O O . ILE A 1 73 ? 20.511 -3.086 -11.114 1.00 43.59 73 ILE A O 1
ATOM 595 N N . PRO A 1 74 ? 22.342 -1.899 -11.682 1.00 42.22 74 PRO A N 1
ATOM 596 C CA . PRO A 1 74 ? 23.267 -2.983 -11.378 1.00 42.22 74 PRO A CA 1
ATOM 597 C C . PRO A 1 74 ? 23.306 -3.215 -9.865 1.00 42.22 74 PRO A C 1
ATOM 599 O O . PRO A 1 74 ? 23.579 -2.293 -9.090 1.00 42.22 74 PRO A O 1
ATOM 602 N N . TYR A 1 75 ? 23.027 -4.446 -9.445 1.00 43.28 75 TYR A N 1
ATOM 603 C CA . TYR A 1 75 ? 23.294 -4.889 -8.081 1.00 43.28 75 TYR A CA 1
ATOM 604 C C . TYR A 1 75 ? 24.758 -5.258 -7.924 1.00 43.28 75 TYR A C 1
ATOM 606 O O . TYR A 1 75 ? 25.390 -5.770 -8.849 1.00 43.28 75 TYR A O 1
ATOM 614 N N . LEU A 1 76 ? 25.275 -5.035 -6.723 1.00 45.50 76 LEU A N 1
ATOM 615 C CA . LEU A 1 76 ? 26.602 -5.483 -6.356 1.00 45.50 76 LEU A CA 1
ATOM 616 C C . LEU A 1 76 ? 26.570 -6.855 -5.687 1.00 45.50 76 LEU A C 1
ATOM 618 O O . LEU A 1 76 ? 25.542 -7.268 -5.143 1.00 45.50 76 LEU A O 1
ATOM 622 N N . ARG A 1 77 ? 27.716 -7.546 -5.749 1.00 44.09 77 ARG A N 1
ATOM 623 C CA . ARG A 1 77 ? 27.870 -8.956 -5.371 1.00 44.09 77 ARG A CA 1
ATOM 624 C C . ARG A 1 77 ? 27.428 -9.280 -3.955 1.00 44.09 77 ARG A C 1
ATOM 626 O O . ARG A 1 77 ? 26.993 -10.400 -3.756 1.00 44.09 77 ARG A O 1
ATOM 633 N N . GLU A 1 78 ? 27.415 -8.332 -3.029 1.00 47.34 78 GLU A N 1
ATOM 634 C CA . GLU A 1 78 ? 26.698 -8.469 -1.768 1.00 47.34 78 GLU A CA 1
ATOM 635 C C . GLU A 1 78 ? 26.562 -7.073 -1.125 1.00 47.34 78 GLU A C 1
ATOM 637 O O . GLU A 1 78 ? 27.533 -6.342 -1.002 1.00 47.34 78 GLU A O 1
ATOM 642 N N . GLU A 1 79 ? 25.333 -6.684 -0.758 1.00 50.41 79 GLU A N 1
ATOM 643 C CA . GLU A 1 79 ? 25.004 -5.561 0.153 1.00 50.41 79 GLU A CA 1
ATOM 644 C C . GLU A 1 79 ? 24.937 -4.113 -0.390 1.00 50.41 79 GLU A C 1
ATOM 646 O O . GLU A 1 79 ? 24.629 -3.220 0.392 1.00 50.41 79 GLU A O 1
ATOM 651 N N . GLY A 1 80 ? 25.096 -3.833 -1.695 1.00 54.22 80 GLY A N 1
ATOM 652 C CA . GLY A 1 80 ? 25.023 -2.449 -2.219 1.00 54.22 80 GLY A CA 1
ATOM 653 C C . GLY A 1 80 ? 24.304 -2.235 -3.565 1.00 54.22 80 GLY A C 1
ATOM 654 O O . GLY A 1 80 ? 24.139 -3.162 -4.359 1.00 54.22 80 GLY A O 1
ATOM 655 N N . LEU A 1 81 ? 23.887 -0.987 -3.829 1.00 59.16 81 LEU A N 1
ATOM 656 C CA . LEU A 1 81 ? 23.183 -0.512 -5.033 1.00 59.16 81 LEU A CA 1
ATOM 657 C C . LEU A 1 81 ? 23.998 0.559 -5.771 1.00 59.16 81 LEU A C 1
ATOM 659 O O . LEU A 1 81 ? 24.482 1.504 -5.145 1.00 59.16 81 LEU A O 1
ATOM 663 N N . LEU A 1 82 ? 24.087 0.453 -7.103 1.00 60.31 82 LEU A N 1
ATOM 664 C CA . LEU A 1 82 ? 24.683 1.476 -7.969 1.00 60.31 82 LEU A CA 1
ATOM 665 C C . LEU A 1 82 ? 23.609 2.262 -8.721 1.00 60.31 82 LEU A C 1
ATOM 667 O O . LEU A 1 82 ? 22.887 1.708 -9.546 1.00 60.31 82 LEU A O 1
ATOM 671 N N . LEU A 1 83 ? 23.532 3.571 -8.491 1.00 57.25 83 LEU A N 1
ATOM 672 C CA . LEU A 1 83 ? 22.617 4.452 -9.210 1.00 57.25 83 LEU A CA 1
ATOM 673 C C . LEU A 1 83 ? 23.352 5.489 -10.053 1.00 57.25 83 LEU A C 1
ATOM 675 O O . LEU A 1 83 ? 24.118 6.279 -9.511 1.00 57.25 83 LEU A O 1
ATOM 679 N N . PRO A 1 84 ? 23.031 5.629 -11.339 1.00 56.22 84 PRO A N 1
ATOM 680 C CA . PRO A 1 84 ? 23.471 6.780 -12.113 1.00 56.22 84 PRO A CA 1
ATOM 681 C C . PRO A 1 84 ? 22.889 8.073 -11.541 1.00 56.22 84 PRO A C 1
ATOM 683 O O . PRO A 1 84 ? 21.690 8.168 -11.267 1.00 56.22 84 PRO A O 1
ATOM 686 N N . ALA A 1 85 ? 23.730 9.091 -11.428 1.00 56.28 85 ALA A N 1
ATOM 687 C CA . ALA A 1 85 ? 23.371 10.437 -11.017 1.00 56.28 85 ALA A CA 1
ATOM 688 C C . ALA A 1 85 ? 23.997 11.459 -11.974 1.00 56.28 85 ALA A C 1
ATOM 690 O O . ALA A 1 85 ? 24.848 11.143 -12.808 1.00 56.28 85 ALA A O 1
ATOM 691 N N . SER A 1 86 ? 23.576 12.720 -11.884 1.00 54.88 86 SER A N 1
ATOM 692 C CA . SER A 1 86 ? 24.180 13.754 -12.723 1.00 54.88 86 SER A CA 1
ATOM 693 C C . SER A 1 86 ? 25.664 13.920 -12.394 1.00 54.88 86 SER A C 1
ATOM 695 O O . SER A 1 86 ? 26.010 14.357 -11.300 1.00 54.88 86 SER A O 1
ATOM 697 N N . GLY A 1 87 ? 26.523 13.626 -13.371 1.00 63.66 87 GLY A N 1
ATOM 698 C CA . GLY A 1 87 ? 27.975 13.743 -13.235 1.00 63.66 87 GLY A CA 1
ATOM 699 C C . GLY A 1 87 ? 28.644 12.579 -12.500 1.00 63.66 87 GLY A C 1
ATOM 700 O O . GLY A 1 87 ? 29.807 12.715 -12.140 1.00 63.66 87 GLY A O 1
ATOM 701 N N . GLY A 1 88 ? 27.946 11.462 -12.258 1.00 71.62 88 GLY A N 1
ATOM 702 C CA . GLY A 1 88 ? 28.535 10.335 -11.536 1.00 71.62 88 GLY A CA 1
ATOM 703 C C . GLY A 1 88 ? 27.613 9.144 -11.293 1.00 71.62 88 GLY A C 1
ATOM 704 O O . GLY A 1 88 ? 26.529 9.044 -11.858 1.00 71.62 88 GLY A O 1
ATOM 705 N N . THR A 1 89 ? 28.045 8.241 -10.419 1.00 68.44 89 THR A N 1
ATOM 706 C CA . THR A 1 89 ? 27.283 7.085 -9.928 1.00 68.44 89 THR A CA 1
ATOM 707 C C . THR A 1 89 ? 27.244 7.127 -8.403 1.00 68.44 89 THR A C 1
ATOM 709 O O . THR A 1 89 ? 28.282 7.234 -7.760 1.00 68.44 89 THR A O 1
ATOM 712 N N . LEU A 1 90 ? 26.063 7.054 -7.803 1.00 68.19 90 LEU A N 1
ATOM 713 C CA . LEU A 1 90 ? 25.891 6.844 -6.371 1.00 68.19 90 LEU A CA 1
ATOM 714 C C . LEU A 1 90 ? 26.070 5.362 -6.049 1.00 68.19 90 LEU A C 1
ATOM 716 O O . LEU A 1 90 ? 25.472 4.507 -6.695 1.00 68.19 90 LEU A O 1
ATOM 720 N N . LEU A 1 91 ? 26.845 5.082 -5.015 1.00 71.38 91 LEU A N 1
ATOM 721 C CA . LEU A 1 91 ? 26.967 3.776 -4.387 1.00 71.38 91 LEU A CA 1
ATOM 722 C C . LEU A 1 91 ? 26.237 3.845 -3.047 1.00 71.38 91 LEU A C 1
ATOM 724 O O . LEU A 1 91 ? 26.585 4.664 -2.201 1.00 71.38 91 LEU A O 1
ATOM 728 N N . ILE A 1 92 ? 25.227 3.009 -2.850 1.00 70.25 92 ILE A N 1
ATOM 729 C CA . ILE A 1 92 ? 24.451 2.957 -1.610 1.00 70.25 92 ILE A CA 1
ATOM 730 C C . ILE A 1 92 ? 24.659 1.597 -0.978 1.00 70.25 92 ILE A C 1
ATOM 732 O O . ILE A 1 92 ? 24.377 0.584 -1.607 1.00 70.25 92 ILE A O 1
ATOM 736 N N . VAL A 1 93 ? 25.091 1.580 0.273 1.00 68.62 93 VAL A N 1
ATOM 737 C CA . VAL A 1 93 ? 25.230 0.372 1.078 1.00 68.62 93 VAL A CA 1
ATOM 738 C C . VAL A 1 93 ? 24.266 0.510 2.263 1.00 68.62 93 VAL A C 1
ATOM 740 O O . VAL A 1 93 ? 24.544 1.275 3.198 1.00 68.62 93 VAL A O 1
ATOM 743 N N . PRO A 1 94 ? 23.084 -0.135 2.215 1.00 56.69 94 PRO A N 1
ATOM 744 C CA . PRO A 1 94 ? 22.172 -0.187 3.349 1.00 56.69 94 PRO A CA 1
ATOM 745 C C . PRO A 1 94 ? 22.856 -0.865 4.543 1.00 56.69 94 PRO A C 1
ATOM 747 O O . PRO A 1 94 ? 23.731 -1.712 4.377 1.00 56.69 94 PRO A O 1
ATOM 750 N N . GLU A 1 95 ? 22.481 -0.491 5.761 1.00 57.38 95 GLU A N 1
ATOM 751 C CA . GLU A 1 95 ? 22.968 -1.175 6.959 1.00 57.38 95 GLU A CA 1
ATOM 752 C C . GLU A 1 95 ? 22.143 -2.453 7.168 1.00 57.38 95 GLU A C 1
ATOM 754 O O . GLU A 1 95 ? 20.918 -2.393 7.286 1.00 57.38 95 GLU A O 1
ATOM 759 N N . HIS A 1 96 ? 22.796 -3.616 7.186 1.00 52.62 96 HIS A N 1
ATOM 760 C CA . HIS A 1 96 ? 22.160 -4.869 7.579 1.00 52.62 96 HIS A CA 1
ATOM 761 C C . HIS A 1 96 ? 22.314 -5.057 9.095 1.00 52.62 96 HIS A C 1
ATOM 763 O O . HIS A 1 96 ? 23.418 -5.292 9.579 1.00 52.62 96 HIS A O 1
ATOM 769 N N . GLN A 1 97 ? 21.212 -5.021 9.855 1.00 36.53 97 GLN A N 1
ATOM 770 C CA . GLN A 1 97 ? 21.198 -5.666 11.170 1.00 36.53 97 GLN A CA 1
ATOM 771 C C . GLN A 1 97 ? 21.126 -7.189 10.965 1.00 36.53 97 GLN A C 1
ATOM 773 O O . GLN A 1 97 ? 20.081 -7.739 10.641 1.00 36.53 97 GLN A O 1
ATOM 778 N N . SER A 1 98 ? 22.294 -7.822 11.078 1.00 31.77 98 SER A N 1
ATOM 779 C CA . SER A 1 98 ? 22.596 -9.213 11.447 1.00 31.77 98 SER A CA 1
ATOM 780 C C . SER A 1 98 ? 21.683 -10.366 10.975 1.00 31.77 98 SER A C 1
ATOM 782 O O . SER A 1 98 ? 20.580 -10.570 11.463 1.00 31.77 98 SER A O 1
ATOM 784 N N . GLN A 1 99 ? 22.273 -11.212 10.118 1.00 39.12 99 GLN A N 1
ATOM 785 C CA . GLN A 1 99 ? 22.162 -12.684 10.046 1.00 39.12 99 GLN A CA 1
ATOM 786 C C . GLN A 1 99 ? 20.777 -13.347 10.233 1.00 39.12 99 GLN A C 1
ATOM 788 O O . GLN A 1 99 ? 20.386 -13.722 11.332 1.00 39.12 99 GLN A O 1
ATOM 793 N N . SER A 1 100 ? 20.103 -13.640 9.115 1.00 33.03 100 SER A N 1
ATOM 794 C CA . SER A 1 100 ? 19.498 -14.949 8.764 1.00 33.03 100 SER A CA 1
ATOM 795 C C . SER A 1 100 ? 18.503 -14.766 7.606 1.00 33.03 100 SER A C 1
ATOM 797 O O . SER A 1 100 ? 17.698 -13.845 7.624 1.00 33.03 100 SER A O 1
ATOM 799 N N . MET A 1 101 ? 18.612 -15.605 6.566 1.00 34.19 101 MET A N 1
ATOM 800 C CA . MET A 1 101 ? 17.657 -15.905 5.467 1.00 34.19 101 MET A CA 1
ATOM 801 C C . MET A 1 101 ? 16.842 -14.796 4.736 1.00 34.19 101 MET A C 1
ATOM 803 O O . MET A 1 101 ? 16.197 -15.114 3.741 1.00 34.19 101 MET A O 1
ATOM 807 N N . ASN A 1 102 ? 16.926 -13.511 5.091 1.00 44.94 102 ASN A N 1
ATOM 808 C CA . ASN A 1 102 ? 16.084 -12.420 4.569 1.00 44.94 102 ASN A CA 1
ATOM 809 C C . ASN A 1 102 ? 16.818 -11.409 3.660 1.00 44.94 102 ASN A C 1
ATOM 811 O O . ASN A 1 102 ? 16.233 -10.407 3.239 1.00 44.94 102 ASN A O 1
ATOM 815 N N . SER A 1 103 ? 18.086 -11.657 3.305 1.00 47.44 103 SER A N 1
ATOM 816 C CA . SER A 1 103 ? 18.910 -1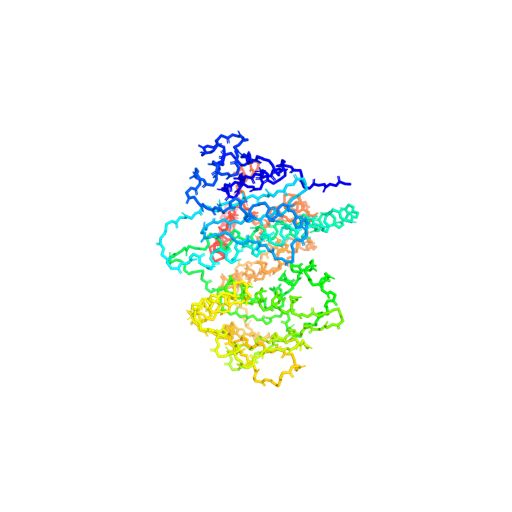0.690 2.560 1.00 47.44 103 SER A CA 1
ATOM 817 C C . SER A 1 103 ? 18.379 -10.394 1.152 1.00 47.44 103 SER A C 1
ATOM 819 O O . SER A 1 103 ? 18.389 -9.242 0.737 1.00 47.44 103 SER A O 1
ATOM 821 N N . ALA A 1 104 ? 17.858 -11.385 0.422 1.00 45.84 104 ALA A N 1
ATOM 822 C CA . ALA A 1 104 ? 17.341 -11.187 -0.938 1.00 45.84 104 ALA A CA 1
ATOM 823 C C . ALA A 1 104 ? 16.058 -10.336 -0.974 1.00 45.84 104 ALA A C 1
ATOM 825 O O . ALA A 1 104 ? 15.868 -9.533 -1.887 1.00 45.84 104 ALA A O 1
ATOM 826 N N . MET A 1 105 ? 15.201 -10.487 0.036 1.00 45.88 105 MET A N 1
ATOM 827 C CA . MET A 1 105 ? 13.908 -9.815 0.109 1.00 45.88 105 MET A CA 1
ATOM 828 C C . MET A 1 105 ? 14.063 -8.351 0.547 1.00 45.88 105 MET A C 1
ATOM 830 O O . MET A 1 105 ? 13.545 -7.455 -0.115 1.00 45.88 105 MET A O 1
ATOM 834 N N . ALA A 1 106 ? 14.889 -8.096 1.568 1.00 49.72 106 ALA A N 1
ATOM 835 C CA . ALA A 1 106 ? 15.272 -6.740 1.966 1.00 49.72 106 ALA A CA 1
ATOM 836 C C . ALA A 1 106 ? 16.025 -6.003 0.843 1.00 49.72 106 ALA A C 1
ATOM 838 O O . ALA A 1 106 ? 15.771 -4.824 0.586 1.00 49.72 106 ALA A O 1
ATOM 839 N N . LYS A 1 107 ? 16.906 -6.709 0.113 1.00 49.88 107 LYS A N 1
ATOM 840 C CA . LYS A 1 107 ? 17.582 -6.170 -1.076 1.00 49.88 107 LYS A CA 1
ATOM 841 C C . LYS A 1 107 ? 16.559 -5.712 -2.111 1.00 49.88 107 LYS A C 1
ATOM 843 O O . LYS A 1 107 ? 16.622 -4.553 -2.517 1.00 49.88 107 LYS A O 1
ATOM 848 N N . HIS A 1 108 ? 15.640 -6.588 -2.516 1.00 51.41 108 HIS A N 1
ATOM 849 C CA . HIS A 1 108 ? 14.615 -6.305 -3.524 1.00 51.41 108 HIS A CA 1
ATOM 850 C C . HIS A 1 108 ? 13.744 -5.098 -3.144 1.00 51.41 108 HIS A C 1
ATOM 852 O O . HIS A 1 108 ? 13.598 -4.168 -3.938 1.00 51.41 108 HIS A O 1
ATOM 858 N N . ASP A 1 109 ? 13.260 -5.054 -1.903 1.00 52.50 109 ASP A N 1
ATOM 859 C CA . ASP A 1 109 ? 12.390 -3.975 -1.428 1.00 52.50 109 ASP A CA 1
ATOM 860 C C . ASP A 1 109 ? 13.135 -2.622 -1.376 1.00 52.50 109 ASP A C 1
ATOM 862 O O . ASP A 1 109 ? 12.571 -1.578 -1.716 1.00 52.50 109 ASP A O 1
ATOM 866 N N . THR A 1 110 ? 14.443 -2.641 -1.087 1.00 53.28 110 THR A N 1
ATOM 867 C CA . THR A 1 110 ? 15.302 -1.445 -1.145 1.00 53.28 110 THR A CA 1
ATOM 868 C C . THR A 1 110 ? 15.508 -0.940 -2.575 1.00 53.28 110 THR A C 1
ATOM 870 O O . THR A 1 110 ? 15.377 0.260 -2.828 1.00 53.28 110 THR A O 1
ATOM 873 N N . ALA A 1 111 ? 15.813 -1.817 -3.540 1.00 52.41 111 ALA A N 1
ATOM 874 C CA . ALA A 1 111 ? 15.965 -1.379 -4.933 1.00 52.41 111 ALA A CA 1
ATOM 875 C C . ALA A 1 111 ? 14.660 -0.871 -5.534 1.00 52.41 111 ALA A C 1
ATOM 877 O O . ALA A 1 111 ? 14.688 0.043 -6.359 1.00 52.41 111 ALA A O 1
ATOM 878 N N . HIS A 1 112 ? 13.524 -1.436 -5.129 1.00 56.12 112 HIS A N 1
ATOM 879 C CA . HIS A 1 112 ? 12.212 -0.978 -5.571 1.00 56.12 112 HIS A CA 1
ATOM 880 C C . HIS A 1 112 ? 11.929 0.436 -5.082 1.00 56.12 112 HIS A C 1
ATOM 882 O O . HIS A 1 112 ? 11.677 1.328 -5.892 1.00 56.12 112 HIS A O 1
ATOM 888 N N . ALA A 1 113 ? 12.086 0.675 -3.781 1.00 55.47 113 ALA A N 1
ATOM 889 C CA . ALA A 1 113 ? 11.973 2.008 -3.208 1.00 55.47 113 ALA A CA 1
ATOM 890 C C . ALA A 1 113 ? 12.861 3.033 -3.918 1.00 55.47 113 ALA A C 1
ATOM 892 O O . ALA A 1 113 ? 12.433 4.128 -4.281 1.00 55.47 113 ALA A O 1
ATOM 893 N N . LEU A 1 114 ? 14.110 2.654 -4.155 1.00 54.28 114 LEU A N 1
ATOM 894 C CA . LEU A 1 114 ? 15.090 3.520 -4.773 1.00 54.28 114 LEU A CA 1
ATOM 895 C C . LEU A 1 114 ? 14.774 3.808 -6.248 1.00 54.28 114 LEU A C 1
ATOM 897 O O . LEU A 1 114 ? 14.928 4.942 -6.703 1.00 54.28 114 LEU A O 1
ATOM 901 N N . SER A 1 115 ? 14.271 2.810 -6.980 1.00 53.62 115 SER A N 1
ATOM 902 C CA . SER A 1 115 ? 13.804 2.969 -8.362 1.00 53.62 115 SER A CA 1
ATOM 903 C C . SER A 1 115 ? 12.700 4.021 -8.461 1.00 53.62 115 SER A C 1
ATOM 905 O O . SER A 1 115 ? 12.705 4.829 -9.389 1.00 53.62 115 SER A O 1
ATOM 907 N N . LEU A 1 116 ? 11.797 4.075 -7.480 1.00 55.97 116 LEU A N 1
ATOM 908 C CA . LEU A 1 116 ? 10.730 5.076 -7.425 1.00 55.97 116 LEU A CA 1
ATOM 909 C C . LEU A 1 116 ? 11.231 6.457 -7.067 1.00 55.97 116 LEU A C 1
ATOM 911 O O . LEU A 1 116 ? 10.815 7.424 -7.696 1.00 55.97 116 LEU A O 1
ATOM 915 N N . VAL A 1 117 ? 12.122 6.559 -6.079 1.00 55.09 117 VAL A N 1
ATOM 916 C CA . VAL A 1 117 ? 12.753 7.835 -5.728 1.00 55.09 117 VAL A CA 1
ATOM 917 C C . VAL A 1 117 ? 13.404 8.430 -6.972 1.00 55.09 117 VAL A C 1
ATOM 919 O O . VAL A 1 117 ? 13.213 9.608 -7.272 1.00 55.09 117 VAL A O 1
ATOM 922 N N . MET A 1 118 ? 14.096 7.604 -7.756 1.00 54.47 118 MET A N 1
ATOM 923 C CA . MET A 1 118 ? 14.686 8.019 -9.025 1.00 54.47 118 MET A CA 1
ATOM 924 C C . MET A 1 118 ? 13.632 8.371 -10.081 1.00 54.47 118 MET A C 1
ATOM 926 O O . MET A 1 118 ? 13.766 9.396 -10.753 1.00 54.47 118 MET A O 1
ATOM 930 N N . ALA A 1 119 ? 12.581 7.564 -10.235 1.00 53.97 119 ALA A N 1
ATOM 931 C CA . ALA A 1 119 ? 11.536 7.816 -11.224 1.00 53.97 119 ALA A CA 1
ATOM 932 C C . ALA A 1 119 ? 10.779 9.124 -10.937 1.00 53.97 119 ALA A C 1
ATOM 934 O O . ALA A 1 119 ? 10.634 9.963 -11.826 1.00 53.97 119 ALA A O 1
ATOM 935 N N . TRP A 1 120 ? 10.387 9.358 -9.686 1.00 55.22 120 TRP A N 1
ATOM 936 C CA . TRP A 1 120 ? 9.733 10.591 -9.259 1.00 55.22 120 TRP A CA 1
ATOM 937 C C . TRP A 1 120 ? 10.662 11.801 -9.310 1.00 55.22 120 TRP A C 1
ATOM 939 O O . TRP A 1 120 ? 10.229 12.889 -9.683 1.00 55.22 120 TRP A O 1
ATOM 949 N N . SER A 1 121 ? 11.957 11.624 -9.045 1.00 53.34 121 SER A N 1
ATOM 950 C CA . SER A 1 121 ? 12.931 12.710 -9.210 1.00 53.34 121 SER A CA 1
ATOM 951 C C . SER A 1 121 ? 13.021 13.182 -10.662 1.00 53.34 121 SER A C 1
ATOM 953 O O . SER A 1 121 ? 13.048 14.383 -10.914 1.00 53.34 121 SER A O 1
ATOM 955 N N . ARG A 1 122 ? 12.950 12.265 -11.637 1.00 55.91 122 ARG A N 1
ATOM 956 C CA . ARG A 1 122 ? 12.882 12.622 -13.067 1.00 55.91 122 ARG A CA 1
ATOM 957 C C . ARG A 1 122 ? 11.595 13.364 -13.435 1.00 55.91 122 ARG A C 1
ATOM 959 O O . ARG A 1 122 ? 11.634 14.226 -14.309 1.00 55.91 122 ARG A O 1
ATOM 966 N N . VAL A 1 123 ? 10.468 13.045 -12.796 1.00 53.81 123 VAL A N 1
ATOM 967 C CA . VAL A 1 123 ? 9.210 13.797 -12.967 1.00 53.81 123 VAL A CA 1
ATOM 968 C C . VAL A 1 123 ? 9.369 15.216 -12.409 1.00 53.81 123 VAL A C 1
ATOM 970 O O . VAL A 1 123 ? 9.087 16.185 -13.110 1.00 53.81 123 VAL A O 1
ATOM 973 N N . ALA A 1 124 ? 9.929 15.356 -11.202 1.00 51.62 124 ALA A N 1
ATOM 974 C CA . ALA A 1 124 ? 10.228 16.654 -10.587 1.00 51.62 124 ALA A CA 1
ATOM 975 C C . ALA A 1 124 ? 11.199 17.518 -11.420 1.00 51.62 124 ALA A C 1
ATOM 977 O O . ALA A 1 124 ? 11.198 18.748 -11.317 1.00 51.62 124 ALA A O 1
ATOM 978 N N . GLU A 1 125 ? 12.054 16.876 -12.219 1.00 51.12 125 GLU A N 1
ATOM 979 C CA . GLU A 1 125 ? 13.018 17.520 -13.113 1.00 51.12 125 GLU A CA 1
ATOM 980 C C . GLU A 1 125 ? 12.402 18.068 -14.405 1.00 51.12 125 GLU A C 1
ATOM 982 O O . GLU A 1 125 ? 12.970 19.001 -14.981 1.00 51.12 125 GLU A O 1
ATOM 987 N N . ARG A 1 126 ? 11.281 17.498 -14.866 1.00 54.88 126 ARG A N 1
ATOM 988 C CA . ARG A 1 126 ? 10.700 17.762 -16.193 1.00 54.88 126 ARG A CA 1
ATOM 989 C C . ARG A 1 126 ? 9.483 18.684 -16.189 1.00 54.88 126 ARG A C 1
ATOM 991 O O . ARG A 1 126 ? 9.158 19.204 -17.250 1.00 54.88 126 ARG A O 1
ATOM 998 N N . GLU A 1 127 ? 8.836 18.894 -15.045 1.00 49.41 127 GLU A N 1
ATOM 999 C CA . GLU A 1 127 ? 7.539 19.584 -14.982 1.00 49.41 127 GLU A CA 1
ATOM 1000 C C . GLU A 1 127 ? 7.531 20.863 -14.116 1.00 49.41 127 GLU A C 1
ATOM 1002 O O . GLU A 1 127 ? 8.438 21.107 -13.314 1.00 49.41 127 GLU A O 1
ATOM 1007 N N . GLU A 1 128 ? 6.500 21.700 -14.297 1.00 45.97 128 GLU A N 1
ATOM 1008 C CA . GLU A 1 128 ? 6.279 22.959 -13.564 1.00 45.97 128 GLU A CA 1
ATOM 1009 C C . GLU A 1 128 ? 6.025 22.750 -12.050 1.00 45.97 128 GLU A C 1
ATOM 1011 O O . GLU A 1 128 ? 5.807 21.639 -11.562 1.00 45.97 128 GLU A O 1
ATOM 1016 N N . LEU A 1 129 ? 6.057 23.843 -11.271 1.00 40.03 129 LEU A N 1
ATOM 1017 C CA . LEU A 1 129 ? 6.016 23.870 -9.794 1.00 40.03 129 LEU A CA 1
ATOM 1018 C C . LEU A 1 129 ? 4.916 23.001 -9.140 1.00 40.03 129 LEU A C 1
ATOM 1020 O O . LEU A 1 129 ? 5.145 22.472 -8.049 1.00 40.03 129 LEU A O 1
ATOM 1024 N N . GLY A 1 130 ? 3.756 22.829 -9.786 1.00 43.50 130 GLY A N 1
ATOM 1025 C CA . GLY A 1 130 ? 2.656 21.979 -9.306 1.00 43.50 130 GLY A CA 1
ATOM 1026 C C . GLY A 1 130 ? 2.994 20.483 -9.324 1.00 43.50 130 GLY A C 1
ATOM 1027 O O . GLY A 1 130 ? 2.960 19.825 -8.282 1.00 43.50 130 GLY A O 1
ATOM 1028 N N . SER A 1 131 ? 3.428 19.960 -10.472 1.00 49.00 131 SER A N 1
ATOM 1029 C CA . SER A 1 131 ? 3.874 18.566 -10.631 1.00 49.00 131 SER A CA 1
ATOM 1030 C C . SER A 1 131 ? 5.120 18.246 -9.805 1.00 49.00 131 SER A C 1
ATOM 1032 O O . SER A 1 131 ? 5.335 17.111 -9.383 1.00 49.00 131 SER A O 1
ATOM 1034 N N . ARG A 1 132 ? 5.924 19.265 -9.493 1.00 47.66 132 ARG A N 1
ATOM 1035 C CA . ARG A 1 132 ? 7.097 19.139 -8.628 1.00 47.66 132 ARG A CA 1
ATOM 1036 C C . ARG A 1 132 ? 6.740 18.847 -7.166 1.00 47.66 132 ARG A C 1
ATOM 1038 O O . ARG A 1 132 ? 7.450 18.078 -6.522 1.00 47.66 132 ARG A O 1
ATOM 1045 N N . ARG A 1 133 ? 5.647 19.414 -6.635 1.00 48.31 133 ARG A N 1
ATOM 1046 C CA . ARG A 1 133 ? 5.132 19.056 -5.296 1.00 48.31 133 ARG A CA 1
ATOM 1047 C C . ARG A 1 133 ? 4.616 17.622 -5.266 1.00 48.31 133 ARG A C 1
ATOM 1049 O O . ARG A 1 133 ? 4.985 16.888 -4.356 1.00 48.31 133 ARG A O 1
ATOM 1056 N N . ALA A 1 134 ? 3.842 17.223 -6.275 1.00 47.41 134 ALA A N 1
ATOM 1057 C CA . ALA A 1 134 ? 3.350 15.852 -6.409 1.00 47.41 134 ALA A CA 1
ATOM 1058 C C . ALA A 1 134 ? 4.503 14.840 -6.507 1.00 47.41 134 ALA A C 1
ATOM 1060 O O . ALA A 1 134 ? 4.479 13.803 -5.856 1.00 47.41 134 ALA A O 1
ATOM 1061 N N . ALA A 1 135 ? 5.564 15.178 -7.240 1.00 47.88 135 ALA A N 1
ATOM 1062 C CA . ALA A 1 135 ? 6.749 14.339 -7.333 1.00 47.88 135 ALA A CA 1
ATOM 1063 C C . ALA A 1 135 ? 7.539 14.242 -6.018 1.00 47.88 135 ALA A C 1
ATOM 1065 O O . ALA A 1 135 ? 8.012 13.165 -5.668 1.00 47.88 135 ALA A O 1
ATOM 1066 N N . MET A 1 136 ? 7.651 15.334 -5.256 1.00 48.12 136 MET A N 1
ATOM 1067 C CA . MET A 1 136 ? 8.244 15.291 -3.913 1.00 48.12 136 MET A CA 1
ATOM 1068 C C . MET A 1 136 ? 7.407 14.467 -2.930 1.00 48.12 136 MET A C 1
ATOM 1070 O O . MET A 1 136 ? 7.980 13.813 -2.060 1.00 48.12 136 MET A O 1
ATOM 1074 N N . GLU A 1 137 ? 6.082 14.475 -3.074 1.00 50.81 137 GLU A N 1
ATOM 1075 C CA . GLU A 1 137 ? 5.197 13.603 -2.303 1.00 50.81 137 GLU A CA 1
ATOM 1076 C C . GLU A 1 137 ? 5.389 12.138 -2.695 1.00 50.81 137 GLU A C 1
ATOM 1078 O O . GLU A 1 137 ? 5.641 11.313 -1.828 1.00 50.81 137 GLU A O 1
ATOM 1083 N N . GLY A 1 138 ? 5.449 11.831 -3.994 1.00 47.88 138 GLY A N 1
ATOM 1084 C CA . GLY A 1 138 ? 5.776 10.491 -4.484 1.00 47.88 138 GLY A CA 1
ATOM 1085 C C . GLY A 1 138 ? 7.131 9.973 -3.982 1.00 47.88 138 GLY A C 1
ATOM 1086 O O . GLY A 1 138 ? 7.239 8.812 -3.591 1.00 47.88 138 GLY A O 1
ATOM 1087 N N . ILE A 1 139 ? 8.156 10.834 -3.905 1.00 50.72 139 ILE A N 1
ATOM 1088 C CA . ILE A 1 139 ? 9.450 10.499 -3.283 1.00 50.72 139 ILE A CA 1
ATOM 1089 C C . ILE A 1 139 ? 9.274 10.191 -1.791 1.00 50.72 139 ILE A C 1
ATOM 1091 O O . ILE A 1 139 ? 9.815 9.195 -1.314 1.00 50.72 139 ILE A O 1
ATOM 1095 N N . ARG A 1 140 ? 8.527 11.015 -1.043 1.00 50.06 140 ARG A N 1
ATOM 1096 C CA . ARG A 1 140 ? 8.271 10.781 0.388 1.00 50.06 140 ARG A CA 1
ATOM 1097 C C . ARG A 1 140 ? 7.507 9.482 0.628 1.00 50.06 140 ARG A C 1
ATOM 1099 O O . ARG A 1 140 ? 7.923 8.711 1.488 1.00 50.06 140 ARG A O 1
ATOM 1106 N N . SER A 1 141 ? 6.462 9.204 -0.148 1.00 50.88 141 SER A N 1
ATOM 1107 C CA . SER A 1 141 ? 5.691 7.960 -0.071 1.00 50.88 141 SER A CA 1
ATOM 1108 C C . SER A 1 141 ? 6.543 6.741 -0.433 1.00 50.88 141 SER A C 1
ATOM 1110 O O . SER A 1 141 ? 6.510 5.747 0.288 1.00 50.88 141 SER A O 1
ATOM 1112 N N . ALA A 1 142 ? 7.380 6.829 -1.475 1.00 51.97 142 ALA A N 1
ATOM 1113 C CA . ALA A 1 142 ? 8.320 5.767 -1.845 1.00 51.97 142 ALA A CA 1
ATOM 1114 C C . ALA A 1 142 ? 9.310 5.458 -0.715 1.00 51.97 142 ALA A C 1
ATOM 1116 O O . ALA A 1 142 ? 9.550 4.296 -0.396 1.00 51.97 142 ALA A O 1
ATOM 1117 N N . VAL A 1 143 ? 9.862 6.499 -0.088 1.00 49.59 143 VAL A N 1
ATOM 1118 C CA . VAL A 1 143 ? 10.769 6.377 1.062 1.00 49.59 143 VAL A CA 1
ATOM 1119 C C . VAL A 1 143 ? 10.042 5.812 2.283 1.00 49.59 143 VAL A C 1
ATOM 1121 O O . VAL A 1 143 ? 10.600 4.969 2.982 1.00 49.59 143 VAL A O 1
ATOM 1124 N N . GLY A 1 144 ? 8.801 6.233 2.536 1.00 48.94 144 GLY A N 1
ATOM 1125 C CA . GLY A 1 144 ? 7.958 5.698 3.605 1.00 48.94 144 GLY A CA 1
ATOM 1126 C C . GLY A 1 144 ? 7.682 4.205 3.430 1.00 48.94 144 GLY A C 1
ATOM 1127 O O . GLY A 1 144 ? 7.880 3.436 4.367 1.00 48.94 144 GLY A O 1
ATOM 1128 N N . ALA A 1 145 ? 7.328 3.782 2.215 1.00 50.97 145 ALA A N 1
ATOM 1129 C CA . ALA A 1 145 ? 7.134 2.376 1.874 1.00 50.97 145 ALA A CA 1
ATOM 1130 C C . ALA A 1 145 ? 8.432 1.559 2.008 1.00 50.97 145 ALA A C 1
ATOM 1132 O O . ALA A 1 145 ? 8.413 0.464 2.567 1.00 50.97 145 ALA A O 1
ATOM 1133 N N . ALA A 1 146 ? 9.570 2.113 1.569 1.00 50.12 146 ALA A N 1
ATOM 1134 C CA . ALA A 1 146 ? 10.899 1.520 1.757 1.00 50.12 146 ALA A CA 1
ATOM 1135 C C . ALA A 1 146 ? 11.203 1.270 3.228 1.00 50.12 146 ALA A C 1
ATOM 1137 O O . ALA A 1 146 ? 11.639 0.193 3.616 1.00 50.12 146 ALA A O 1
ATOM 1138 N N . LYS A 1 147 ? 10.963 2.298 4.042 1.00 46.22 147 LYS A N 1
ATOM 1139 C CA . LYS A 1 147 ? 11.215 2.286 5.473 1.00 46.22 147 LYS A CA 1
ATOM 1140 C C . LYS A 1 147 ? 10.294 1.293 6.172 1.00 46.22 147 LYS A C 1
ATOM 1142 O O . LYS A 1 147 ? 10.774 0.539 6.996 1.00 46.22 147 LYS A O 1
ATOM 1147 N N . MET A 1 148 ? 9.016 1.212 5.800 1.00 49.53 148 MET A N 1
ATOM 1148 C CA . MET A 1 148 ? 8.108 0.179 6.314 1.00 49.53 148 MET A CA 1
ATOM 1149 C C . MET A 1 148 ? 8.564 -1.241 5.956 1.00 49.53 148 MET A C 1
ATOM 1151 O O . MET A 1 148 ? 8.466 -2.133 6.790 1.00 49.53 148 MET A O 1
ATOM 1155 N N . ALA A 1 149 ? 9.078 -1.456 4.743 1.00 48.72 149 ALA A N 1
ATOM 1156 C CA . ALA A 1 149 ? 9.596 -2.757 4.325 1.00 48.72 149 ALA A CA 1
ATOM 1157 C C . ALA A 1 149 ? 10.927 -3.122 5.012 1.00 48.72 149 ALA A C 1
ATOM 1159 O O . ALA A 1 149 ? 11.169 -4.294 5.284 1.00 48.72 149 ALA A O 1
ATOM 1160 N N . LEU A 1 150 ? 11.771 -2.125 5.300 1.00 45.44 150 LEU A N 1
ATOM 1161 C CA . LEU A 1 150 ? 13.063 -2.281 5.978 1.00 45.44 150 LEU A CA 1
ATOM 1162 C C . LEU A 1 150 ? 12.943 -2.397 7.504 1.00 45.44 150 LEU A C 1
ATOM 1164 O O . LEU A 1 150 ? 13.700 -3.147 8.112 1.00 45.44 150 LEU A O 1
ATOM 1168 N N . ASP A 1 151 ? 12.001 -1.673 8.110 1.00 39.72 151 ASP A N 1
ATOM 1169 C CA . ASP A 1 151 ? 11.741 -1.669 9.555 1.00 39.72 151 ASP A CA 1
ATOM 1170 C C . ASP A 1 151 ? 10.835 -2.833 9.985 1.00 39.72 151 ASP A C 1
ATOM 1172 O O . ASP A 1 151 ? 10.667 -3.067 11.184 1.00 39.72 151 ASP A O 1
ATOM 1176 N N . ALA A 1 152 ? 10.234 -3.566 9.038 1.00 42.72 152 ALA A N 1
ATOM 1177 C CA . ALA A 1 152 ? 9.528 -4.805 9.338 1.00 42.72 152 ALA A CA 1
ATOM 1178 C C . ALA A 1 152 ? 10.536 -5.790 9.964 1.00 42.72 152 ALA A C 1
ATOM 1180 O O . ALA A 1 152 ? 11.507 -6.166 9.302 1.00 42.72 152 ALA A O 1
ATOM 1181 N N . PRO A 1 153 ? 10.365 -6.186 11.240 1.00 38.19 153 PRO A N 1
ATOM 1182 C CA . PRO A 1 153 ? 11.413 -6.881 11.968 1.00 38.19 153 PRO A CA 1
ATOM 1183 C C . PRO A 1 153 ? 11.786 -8.190 11.274 1.00 38.19 153 PRO A C 1
ATOM 1185 O O . PRO A 1 153 ? 10.924 -9.009 10.951 1.00 38.19 153 PRO A O 1
ATOM 1188 N N . LEU A 1 154 ? 13.097 -8.397 11.104 1.00 41.41 154 LEU A N 1
ATOM 1189 C CA . LEU A 1 154 ? 13.718 -9.578 10.486 1.00 41.41 154 LEU A CA 1
ATOM 1190 C C . LEU A 1 154 ? 13.422 -10.900 11.225 1.00 41.41 154 LEU A C 1
ATOM 1192 O O . LEU A 1 154 ? 13.816 -11.966 10.762 1.00 41.41 154 LEU A O 1
ATOM 1196 N N . GLY A 1 155 ? 12.663 -10.851 12.317 1.00 37.62 155 GLY A N 1
ATOM 1197 C CA . GLY A 1 155 ? 12.016 -11.982 12.959 1.00 37.62 155 GLY A CA 1
ATOM 1198 C C . GLY A 1 155 ? 11.082 -11.510 14.076 1.00 37.62 155 GLY A C 1
ATOM 1199 O O . GLY A 1 155 ? 11.426 -10.623 14.851 1.00 37.62 155 GLY A O 1
ATOM 1200 N N . GLY A 1 156 ? 9.896 -12.116 14.174 1.00 36.38 156 GLY A N 1
ATOM 1201 C CA . GLY A 1 156 ? 9.148 -12.229 15.435 1.00 36.38 156 GLY A CA 1
ATOM 1202 C C . GLY A 1 156 ? 7.938 -11.317 15.664 1.00 36.38 156 GLY A C 1
ATOM 1203 O O . GLY A 1 156 ? 7.002 -11.755 16.329 1.00 36.38 156 GLY A O 1
ATOM 1204 N N . HIS A 1 157 ? 7.870 -10.110 15.099 1.00 39.66 157 HIS A N 1
ATOM 1205 C CA . HIS A 1 157 ? 6.641 -9.303 15.168 1.00 39.66 157 HIS A CA 1
ATOM 1206 C C . HIS A 1 157 ? 5.982 -9.234 13.795 1.00 39.66 157 HIS A C 1
ATOM 1208 O O . HIS A 1 157 ? 6.224 -8.320 13.012 1.00 39.66 157 HIS A O 1
ATOM 1214 N N . GLN A 1 158 ? 5.150 -10.238 13.498 1.00 54.78 158 GLN A N 1
ATOM 1215 C CA . GLN A 1 158 ? 4.212 -10.149 12.383 1.00 54.78 158 GLN A CA 1
ATOM 1216 C C . GLN A 1 158 ? 3.298 -8.943 12.628 1.00 54.78 158 GLN A C 1
ATOM 1218 O O . GLN A 1 158 ? 2.677 -8.844 13.691 1.00 54.78 158 GLN A O 1
ATOM 1223 N N . GLU A 1 159 ? 3.244 -8.015 11.668 1.00 63.44 159 GLU A N 1
ATOM 1224 C CA . GLU A 1 159 ? 2.221 -6.968 11.647 1.00 63.44 159 GLU A CA 1
ATOM 1225 C C . GLU A 1 159 ? 0.861 -7.641 11.875 1.00 63.44 159 GLU A C 1
ATOM 1227 O O . GLU A 1 159 ? 0.537 -8.642 11.232 1.00 63.44 159 GLU A O 1
ATOM 1232 N N . ARG A 1 160 ? 0.088 -7.141 12.844 1.00 72.06 160 ARG A N 1
ATOM 1233 C CA . ARG A 1 160 ? -1.216 -7.729 13.151 1.00 72.06 160 ARG A CA 1
ATOM 1234 C C . ARG A 1 160 ? -2.162 -7.527 11.962 1.00 72.06 160 ARG A C 1
ATOM 1236 O O . ARG A 1 160 ? -2.133 -6.454 11.357 1.00 72.06 160 ARG A O 1
ATOM 1243 N N . PRO A 1 161 ? -3.027 -8.508 11.650 1.00 79.31 161 PRO A N 1
ATOM 1244 C CA . PRO A 1 161 ? -4.079 -8.317 10.666 1.00 79.31 161 PRO A CA 1
ATOM 1245 C C . PRO A 1 161 ? -4.917 -7.073 10.969 1.00 79.31 161 PRO A C 1
ATOM 1247 O O . PRO A 1 161 ? -5.304 -6.831 12.116 1.00 79.31 161 PRO A O 1
ATOM 1250 N N . SER A 1 162 ? -5.195 -6.289 9.934 1.00 79.38 162 SER A N 1
ATOM 1251 C CA . SER A 1 162 ? -6.041 -5.102 10.000 1.00 79.38 162 SER A CA 1
ATOM 1252 C C . SER A 1 162 ? -7.043 -5.109 8.847 1.00 79.38 162 SER A C 1
ATOM 1254 O O . SER A 1 162 ? -6.953 -5.926 7.932 1.00 79.38 162 SER A O 1
ATOM 1256 N N . HIS A 1 163 ? -8.042 -4.231 8.920 1.00 83.12 163 HIS A N 1
ATOM 1257 C CA . HIS A 1 163 ? -9.002 -4.037 7.839 1.00 83.12 163 HIS A CA 1
ATOM 1258 C C . HIS A 1 163 ? -8.333 -3.231 6.723 1.00 83.12 163 HIS A C 1
ATOM 1260 O O . HIS A 1 163 ? -8.008 -2.058 6.904 1.00 83.12 163 HIS A O 1
ATOM 1266 N N . VAL A 1 164 ? -8.120 -3.863 5.572 1.00 83.56 164 VAL A N 1
ATOM 1267 C CA . VAL A 1 164 ? -7.461 -3.259 4.414 1.00 83.56 164 VAL A CA 1
ATOM 1268 C C . VAL A 1 164 ? -8.471 -3.074 3.289 1.00 83.56 164 VAL A C 1
ATOM 1270 O O . VAL A 1 164 ? -8.888 -4.045 2.656 1.00 83.56 164 VAL A O 1
ATOM 1273 N N . ARG A 1 165 ? -8.855 -1.819 3.023 1.00 87.62 165 ARG A N 1
ATOM 1274 C CA . ARG A 1 165 ? -9.733 -1.460 1.897 1.00 87.62 165 ARG A CA 1
ATOM 1275 C C . ARG A 1 165 ? -8.984 -1.649 0.580 1.00 87.62 165 ARG A C 1
ATOM 1277 O O . ARG A 1 165 ? -8.004 -0.947 0.320 1.00 87.62 165 ARG A O 1
ATOM 1284 N N . LEU A 1 166 ? -9.439 -2.593 -0.244 1.00 91.25 166 LEU A N 1
ATOM 1285 C CA . LEU A 1 166 ? -8.708 -3.024 -1.440 1.00 91.25 166 LEU A CA 1
ATOM 1286 C C . LEU A 1 166 ? -8.592 -1.915 -2.485 1.00 91.25 166 LEU A C 1
ATOM 1288 O O . LEU A 1 166 ? -7.519 -1.731 -3.054 1.00 91.25 166 LEU A O 1
ATOM 1292 N N . HIS A 1 167 ? -9.667 -1.154 -2.695 1.00 91.50 167 HIS A N 1
ATOM 1293 C CA . HIS A 1 167 ? -9.681 -0.036 -3.638 1.00 91.50 167 HIS A CA 1
ATOM 1294 C C . HIS A 1 167 ? -8.646 1.028 -3.258 1.00 91.50 167 HIS A C 1
ATOM 1296 O O . HIS A 1 167 ? -7.788 1.369 -4.064 1.00 91.50 167 HIS A O 1
ATOM 1302 N N . ALA A 1 168 ? -8.681 1.499 -2.008 1.00 79.00 168 ALA A N 1
ATOM 1303 C CA . ALA A 1 168 ? -7.778 2.541 -1.522 1.00 79.00 168 ALA A CA 1
ATOM 1304 C C . ALA A 1 168 ? -6.306 2.106 -1.592 1.00 79.00 168 ALA A C 1
ATOM 1306 O O . ALA A 1 168 ? -5.448 2.871 -2.029 1.00 79.00 168 ALA A O 1
ATOM 1307 N N . LEU A 1 169 ? -6.014 0.855 -1.217 1.00 84.25 169 LEU A N 1
ATOM 1308 C CA . LEU A 1 169 ? -4.659 0.320 -1.320 1.00 84.25 169 LEU A CA 1
ATOM 1309 C C . LEU A 1 169 ? -4.196 0.212 -2.780 1.00 84.25 169 LEU A C 1
ATOM 1311 O O . LEU A 1 169 ? -3.050 0.537 -3.089 1.00 84.25 169 LEU A O 1
ATOM 1315 N N . ALA A 1 170 ? -5.068 -0.237 -3.685 1.00 89.19 170 ALA A N 1
ATOM 1316 C CA . ALA A 1 170 ? -4.750 -0.305 -5.104 1.00 89.19 170 ALA A CA 1
ATOM 1317 C C . ALA A 1 170 ? -4.479 1.092 -5.685 1.00 89.19 170 ALA A C 1
ATOM 1319 O O . ALA A 1 170 ? -3.484 1.263 -6.389 1.00 89.19 170 ALA A O 1
ATOM 1320 N N . GLU A 1 171 ? -5.295 2.097 -5.354 1.00 84.75 171 GLU A N 1
ATOM 1321 C CA . GLU A 1 171 ? -5.074 3.490 -5.765 1.00 84.75 171 GLU A CA 1
ATOM 1322 C C . GLU A 1 171 ? -3.734 4.030 -5.279 1.00 84.75 171 GLU A C 1
ATOM 1324 O O . GLU A 1 171 ? -2.994 4.619 -6.066 1.00 84.75 171 GLU A O 1
ATOM 1329 N N . GLU A 1 172 ? -3.394 3.789 -4.013 1.00 77.69 172 GLU A N 1
ATOM 1330 C CA . GLU A 1 172 ? -2.116 4.196 -3.432 1.00 77.69 172 GLU A CA 1
ATOM 1331 C C . GLU A 1 172 ? -0.933 3.597 -4.206 1.00 77.69 172 GLU A C 1
ATOM 1333 O O . GLU A 1 172 ? -0.025 4.318 -4.628 1.00 77.69 172 GLU A O 1
ATOM 1338 N N . VAL A 1 173 ? -0.959 2.283 -4.451 1.00 80.62 173 VAL A N 1
ATOM 1339 C CA . VAL A 1 173 ? 0.115 1.586 -5.175 1.00 80.62 173 VAL A CA 1
ATOM 1340 C C . VAL A 1 173 ? 0.196 2.059 -6.631 1.00 80.62 173 VAL A C 1
ATOM 1342 O O . VAL A 1 173 ? 1.291 2.305 -7.143 1.00 80.62 173 VAL A O 1
ATOM 1345 N N . ILE A 1 174 ? -0.946 2.238 -7.304 1.00 84.50 174 ILE A N 1
ATOM 1346 C CA . ILE A 1 174 ? -1.016 2.751 -8.680 1.00 84.50 174 ILE A CA 1
ATOM 1347 C C . ILE A 1 174 ? -0.457 4.173 -8.761 1.00 84.50 174 ILE A C 1
ATOM 1349 O O . ILE A 1 174 ? 0.296 4.480 -9.689 1.00 84.50 174 ILE A O 1
ATOM 1353 N N . ALA A 1 175 ? -0.824 5.040 -7.815 1.00 74.06 175 ALA A N 1
ATOM 1354 C CA . ALA A 1 175 ? -0.332 6.406 -7.748 1.00 74.06 175 ALA A CA 1
ATOM 1355 C C . ALA A 1 175 ? 1.184 6.408 -7.574 1.00 74.06 175 ALA A C 1
ATOM 1357 O O . ALA A 1 175 ? 1.883 7.081 -8.327 1.00 74.06 175 ALA A O 1
ATOM 1358 N N . LEU A 1 176 ? 1.709 5.588 -6.665 1.00 67.00 176 LEU A N 1
ATOM 1359 C CA . LEU A 1 176 ? 3.140 5.509 -6.407 1.00 67.00 176 LEU A CA 1
ATOM 1360 C C . LEU A 1 176 ? 3.937 4.975 -7.611 1.00 67.00 176 LEU A C 1
ATOM 1362 O O . LEU A 1 176 ? 5.032 5.470 -7.888 1.00 67.00 176 LEU A O 1
ATOM 1366 N N . LEU A 1 177 ? 3.369 4.031 -8.367 1.00 74.56 177 LEU A N 1
ATOM 1367 C CA . LEU A 1 177 ? 3.935 3.489 -9.609 1.00 74.56 177 LEU A CA 1
ATOM 1368 C C . LEU A 1 177 ? 3.639 4.335 -10.861 1.00 74.56 177 LEU A C 1
ATOM 1370 O O . LEU A 1 177 ? 4.055 3.959 -11.964 1.00 74.56 177 LEU A O 1
ATOM 1374 N N . ALA A 1 178 ? 2.965 5.482 -10.727 1.00 77.69 178 ALA A N 1
ATOM 1375 C CA . ALA A 1 178 ? 2.577 6.317 -11.861 1.00 77.69 178 ALA A CA 1
ATOM 1376 C C . ALA A 1 178 ? 3.740 6.678 -12.805 1.00 77.69 178 ALA A C 1
ATOM 1378 O O . ALA A 1 178 ? 3.523 6.619 -14.016 1.00 77.69 178 ALA A O 1
ATOM 1379 N N . PRO A 1 179 ? 4.972 6.983 -12.340 1.00 69.19 179 PRO A N 1
ATOM 1380 C CA . PRO A 1 179 ? 6.087 7.254 -13.245 1.00 69.19 179 PRO A CA 1
ATOM 1381 C C . PRO A 1 179 ? 6.412 6.076 -14.172 1.00 69.19 179 PRO A C 1
ATOM 1383 O O . PRO A 1 179 ? 6.557 6.280 -15.375 1.00 69.19 179 PRO A O 1
ATOM 1386 N N . LEU A 1 180 ? 6.460 4.848 -13.637 1.00 72.31 180 LEU A N 1
ATOM 1387 C CA . LEU A 1 180 ? 6.735 3.635 -14.417 1.00 72.31 180 LEU A CA 1
ATOM 1388 C C . LEU A 1 180 ? 5.596 3.360 -15.403 1.00 72.31 180 LEU A C 1
ATOM 1390 O O . LEU A 1 180 ? 5.836 3.120 -16.585 1.00 72.31 180 LEU A O 1
ATOM 1394 N N . ARG A 1 181 ? 4.346 3.452 -14.933 1.00 84.12 181 ARG A N 1
ATOM 1395 C CA . ARG A 1 181 ? 3.147 3.291 -15.767 1.00 84.12 181 ARG A CA 1
ATOM 1396 C C . ARG A 1 181 ? 3.128 4.287 -16.927 1.00 84.12 181 ARG A C 1
ATOM 1398 O O . ARG A 1 181 ? 2.840 3.912 -18.063 1.00 84.12 181 ARG A O 1
ATOM 1405 N N . ASN A 1 182 ? 3.414 5.556 -16.641 1.00 79.56 182 ASN A N 1
ATOM 1406 C CA . ASN A 1 182 ? 3.385 6.634 -17.625 1.00 79.56 182 ASN A CA 1
ATOM 1407 C C . ASN A 1 182 ? 4.528 6.491 -18.642 1.00 79.56 182 ASN A C 1
ATOM 1409 O O . ASN A 1 182 ? 4.306 6.718 -19.829 1.00 79.56 182 ASN A O 1
ATOM 1413 N N . GLU A 1 183 ? 5.721 6.075 -18.201 1.00 76.44 183 GLU A N 1
ATOM 1414 C CA . GLU A 1 183 ? 6.854 5.770 -19.084 1.00 76.44 183 GLU A CA 1
ATOM 1415 C C . GLU A 1 183 ? 6.535 4.606 -20.033 1.00 76.44 183 GLU A C 1
ATOM 1417 O O . GLU A 1 183 ? 6.780 4.708 -21.236 1.00 76.44 183 GLU A O 1
ATOM 1422 N N . ALA A 1 184 ? 5.915 3.541 -19.517 1.00 77.25 184 ALA A N 1
ATOM 1423 C CA . ALA A 1 184 ? 5.456 2.412 -20.322 1.00 77.25 184 ALA A CA 1
ATOM 1424 C C . ALA A 1 184 ? 4.245 2.760 -21.212 1.00 77.25 184 ALA A C 1
ATOM 1426 O O . ALA A 1 184 ? 4.005 2.102 -22.221 1.00 77.25 184 ALA A O 1
ATOM 1427 N N . GLY A 1 185 ? 3.486 3.809 -20.873 1.00 86.12 185 GLY A N 1
ATOM 1428 C CA . GLY A 1 185 ? 2.278 4.222 -21.589 1.00 86.12 185 GLY A CA 1
ATOM 1429 C C . GLY A 1 185 ? 1.109 3.244 -21.426 1.00 86.12 185 GLY A C 1
ATOM 1430 O O . GLY A 1 185 ? 0.338 3.052 -22.370 1.00 86.12 185 GLY A O 1
ATOM 1431 N N . VAL A 1 186 ? 1.009 2.612 -20.255 1.00 90.69 186 VAL A N 1
ATOM 1432 C CA . VAL A 1 186 ? 0.024 1.569 -19.924 1.00 90.69 186 VAL A CA 1
ATOM 1433 C C . VAL A 1 186 ? -1.254 2.183 -19.349 1.00 90.69 186 VAL A C 1
ATOM 1435 O O . VAL A 1 186 ? -1.209 3.115 -18.543 1.00 90.69 186 VAL A O 1
ATOM 1438 N N . ARG A 1 187 ? -2.412 1.645 -19.742 1.00 93.12 187 ARG A N 1
ATOM 1439 C CA . ARG A 1 187 ? -3.730 2.007 -19.200 1.00 93.12 187 ARG A CA 1
ATOM 1440 C C . ARG A 1 187 ? -4.083 1.117 -18.012 1.00 93.12 187 ARG A C 1
ATOM 1442 O O . ARG A 1 187 ? -3.750 -0.062 -18.007 1.00 93.12 187 ARG A O 1
ATOM 1449 N N . ILE A 1 188 ? -4.810 1.662 -17.041 1.00 93.69 188 ILE A N 1
ATOM 1450 C CA . ILE A 1 188 ? -5.306 0.899 -15.890 1.00 93.69 188 ILE A CA 1
ATOM 1451 C C . ILE A 1 188 ? -6.823 1.021 -15.816 1.00 93.69 188 ILE A C 1
ATOM 1453 O O . ILE A 1 188 ? -7.358 2.114 -15.998 1.00 93.69 188 ILE A O 1
ATOM 1457 N N . SER A 1 189 ? -7.501 -0.092 -15.545 1.00 93.94 189 SER A N 1
ATOM 1458 C CA . SER A 1 189 ? -8.903 -0.116 -15.128 1.00 93.94 189 SER A CA 1
ATOM 1459 C C . SER A 1 189 ? -9.030 -0.820 -13.783 1.00 93.94 189 SER A C 1
ATOM 1461 O O . SER A 1 189 ? -8.342 -1.808 -13.532 1.00 93.94 189 SER A O 1
ATOM 1463 N N . MET A 1 190 ? -9.909 -0.313 -12.926 1.00 92.88 190 MET A N 1
ATOM 1464 C CA . MET A 1 190 ? -10.141 -0.868 -11.600 1.00 92.88 190 MET A CA 1
ATOM 1465 C C . MET A 1 190 ? -11.632 -1.141 -11.423 1.00 92.88 190 MET A C 1
ATOM 1467 O O . MET A 1 190 ? -12.460 -0.252 -11.595 1.00 92.88 190 MET A O 1
ATOM 1471 N N . GLU A 1 191 ? -11.949 -2.390 -11.113 1.00 95.25 191 GLU A N 1
ATOM 1472 C CA . GLU A 1 191 ? -13.289 -2.920 -10.872 1.00 95.25 191 GLU A CA 1
ATOM 1473 C C . GLU A 1 191 ? -13.284 -3.551 -9.470 1.00 95.25 191 GLU A C 1
ATOM 1475 O O . GLU A 1 191 ? -13.393 -4.763 -9.290 1.00 95.25 191 GLU A O 1
ATOM 1480 N N . ILE A 1 192 ? -13.038 -2.706 -8.468 1.00 91.00 192 ILE A N 1
ATOM 1481 C CA . ILE A 1 192 ? -12.981 -3.072 -7.052 1.00 91.00 192 ILE A CA 1
ATOM 1482 C C . ILE A 1 192 ? -14.036 -2.235 -6.337 1.00 91.00 192 ILE A C 1
ATOM 1484 O O . ILE A 1 192 ? -14.078 -1.019 -6.508 1.00 91.00 192 ILE A O 1
ATOM 1488 N N . GLU A 1 193 ? -14.893 -2.867 -5.544 1.00 87.31 193 GLU A N 1
ATOM 1489 C CA . GLU A 1 193 ? -15.879 -2.129 -4.756 1.00 87.31 193 GLU A CA 1
ATOM 1490 C C . GLU A 1 193 ? -15.163 -1.334 -3.635 1.00 87.31 193 GLU A C 1
ATOM 1492 O O . GLU A 1 193 ? -14.318 -1.907 -2.941 1.00 87.31 193 GLU A O 1
ATOM 1497 N N . PRO A 1 194 ? -15.436 -0.023 -3.453 1.00 79.25 194 PRO A N 1
ATOM 1498 C CA . PRO A 1 194 ? -14.692 0.818 -2.508 1.00 79.25 194 PRO A CA 1
ATOM 1499 C C . PRO A 1 194 ? -14.701 0.346 -1.048 1.00 79.25 194 PRO A C 1
ATOM 1501 O O . PRO A 1 194 ? -13.736 0.598 -0.322 1.00 79.25 194 PRO A O 1
ATOM 1504 N N . THR A 1 195 ? -15.769 -0.326 -0.608 1.00 81.94 195 THR A N 1
ATOM 1505 C CA . THR A 1 195 ? -15.906 -0.852 0.760 1.00 81.94 195 THR A CA 1
ATOM 1506 C C . THR A 1 195 ? -15.354 -2.272 0.937 1.00 81.94 195 THR A C 1
ATOM 1508 O O . THR A 1 195 ? -15.249 -2.754 2.069 1.00 81.94 195 THR A O 1
ATOM 1511 N N . LEU A 1 196 ? -14.937 -2.942 -0.144 1.00 87.62 196 LEU A N 1
ATOM 1512 C CA . LEU A 1 196 ? -14.412 -4.301 -0.098 1.00 87.62 196 LEU A CA 1
ATOM 1513 C C . LEU A 1 196 ? -13.096 -4.343 0.684 1.00 87.62 196 LEU A C 1
ATOM 1515 O O . LEU A 1 196 ? -12.097 -3.715 0.316 1.00 87.62 196 LEU A O 1
ATOM 1519 N N . THR A 1 197 ? -13.107 -5.103 1.777 1.00 88.25 197 THR A N 1
ATOM 1520 C CA . THR A 1 197 ? -12.051 -5.071 2.789 1.00 88.25 197 THR A CA 1
ATOM 1521 C C . THR A 1 197 ? -11.525 -6.473 3.076 1.00 88.25 197 THR A C 1
ATOM 1523 O O . THR A 1 197 ? -12.290 -7.360 3.455 1.00 88.25 197 THR A O 1
ATOM 1526 N N . ALA A 1 198 ? -10.212 -6.662 2.948 1.00 91.88 198 ALA A N 1
ATOM 1527 C CA . ALA A 1 198 ? -9.518 -7.869 3.397 1.00 91.88 198 ALA A CA 1
ATOM 1528 C C . ALA A 1 198 ? -9.050 -7.714 4.851 1.00 91.88 198 ALA A C 1
ATOM 1530 O O . ALA A 1 198 ? -8.707 -6.609 5.272 1.00 91.88 198 ALA A O 1
ATOM 1531 N N . TYR A 1 199 ? -9.003 -8.808 5.615 1.00 88.56 199 TYR A N 1
ATOM 1532 C CA . TYR A 1 199 ? -8.478 -8.799 6.985 1.00 88.56 199 TYR A CA 1
ATOM 1533 C C . TYR A 1 199 ? -7.139 -9.519 7.064 1.00 88.56 199 TYR A C 1
ATOM 1535 O O . TYR A 1 199 ? -7.058 -10.726 7.276 1.00 88.56 199 TYR A O 1
ATOM 1543 N N . MET A 1 200 ? -6.072 -8.759 6.841 1.00 86.56 200 MET A N 1
ATOM 1544 C CA . MET A 1 200 ? -4.708 -9.273 6.750 1.00 86.56 200 MET A CA 1
ATOM 1545 C C . MET A 1 200 ? -3.695 -8.164 7.052 1.00 86.56 200 MET A C 1
ATOM 1547 O O . MET A 1 200 ? -4.067 -6.990 7.095 1.00 86.56 200 MET A O 1
ATOM 1551 N N . PRO A 1 201 ? -2.413 -8.490 7.269 1.00 81.44 201 PRO A N 1
ATOM 1552 C CA . PRO A 1 201 ? -1.389 -7.466 7.426 1.00 81.44 201 PRO A CA 1
ATOM 1553 C C . PRO A 1 201 ? -1.263 -6.627 6.149 1.00 81.44 201 PRO A C 1
ATOM 1555 O O . PRO A 1 201 ? -1.037 -7.161 5.054 1.00 81.44 201 PRO A O 1
ATOM 1558 N N . ARG A 1 202 ? -1.425 -5.306 6.278 1.00 81.94 202 ARG A N 1
ATOM 1559 C CA . ARG A 1 202 ? -1.454 -4.374 5.143 1.00 81.94 202 ARG A CA 1
ATOM 1560 C C . ARG A 1 202 ? -0.157 -4.425 4.343 1.00 81.94 202 ARG A C 1
ATOM 1562 O O . ARG A 1 202 ? -0.199 -4.349 3.116 1.00 81.94 202 ARG A O 1
ATOM 1569 N N . THR A 1 203 ? 0.986 -4.580 5.011 1.00 71.00 203 THR A N 1
ATOM 1570 C CA . THR A 1 203 ? 2.299 -4.634 4.352 1.00 71.00 203 THR A CA 1
ATOM 1571 C C . THR A 1 203 ? 2.425 -5.821 3.398 1.00 71.00 203 THR A C 1
ATOM 1573 O O . THR A 1 203 ? 3.002 -5.672 2.322 1.00 71.00 203 THR A O 1
ATOM 1576 N N . ILE A 1 204 ? 1.849 -6.982 3.729 1.00 77.81 204 ILE A N 1
ATOM 1577 C CA . ILE A 1 204 ? 1.897 -8.177 2.872 1.00 77.81 204 ILE A CA 1
ATOM 1578 C C . ILE A 1 204 ? 1.091 -7.940 1.594 1.00 77.81 204 ILE A C 1
ATOM 1580 O O . ILE A 1 204 ? 1.591 -8.192 0.496 1.00 77.81 204 ILE A O 1
ATOM 1584 N N . LEU A 1 205 ? -0.126 -7.403 1.722 1.00 86.31 205 LEU A N 1
ATOM 1585 C CA . LEU A 1 205 ? -0.978 -7.119 0.569 1.00 86.31 205 LEU A CA 1
ATOM 1586 C C . LEU A 1 205 ? -0.408 -6.005 -0.314 1.00 86.31 205 LEU A C 1
ATOM 1588 O O . LEU A 1 205 ? -0.395 -6.134 -1.537 1.00 86.31 205 LEU A O 1
ATOM 1592 N N . TYR A 1 206 ? 0.114 -4.942 0.304 1.00 82.31 206 TYR A N 1
ATOM 1593 C CA . TYR A 1 206 ? 0.808 -3.863 -0.396 1.00 82.31 206 TYR A CA 1
ATOM 1594 C C . TYR A 1 206 ? 1.946 -4.420 -1.260 1.00 82.31 206 TYR A C 1
ATOM 1596 O O . TYR A 1 206 ? 2.029 -4.116 -2.447 1.00 82.31 206 TYR A O 1
ATOM 1604 N N . ARG A 1 207 ? 2.795 -5.288 -0.691 1.00 73.75 207 ARG A N 1
ATOM 1605 C CA . ARG A 1 207 ? 3.936 -5.895 -1.397 1.00 73.75 207 ARG A CA 1
ATOM 1606 C C . ARG A 1 207 ? 3.495 -6.814 -2.534 1.00 73.75 207 ARG A C 1
ATOM 1608 O O . ARG A 1 207 ? 4.127 -6.809 -3.590 1.00 73.75 207 ARG A O 1
ATOM 1615 N N . ALA A 1 208 ? 2.409 -7.563 -2.342 1.00 84.69 208 ALA A N 1
ATOM 1616 C CA . ALA A 1 208 ? 1.824 -8.393 -3.389 1.00 84.69 208 ALA A CA 1
ATOM 1617 C C . ALA A 1 208 ? 1.355 -7.542 -4.580 1.00 84.69 208 ALA A C 1
ATOM 1619 O O . ALA A 1 208 ? 1.830 -7.735 -5.699 1.00 84.69 208 ALA A O 1
ATOM 1620 N N . LEU A 1 209 ? 0.494 -6.551 -4.328 1.00 88.75 209 LEU A N 1
ATOM 1621 C CA . LEU A 1 209 ? -0.018 -5.637 -5.352 1.00 88.75 209 LEU A CA 1
ATOM 1622 C C . LEU A 1 209 ? 1.101 -4.875 -6.061 1.00 88.75 209 LEU A C 1
ATOM 1624 O O . LEU A 1 209 ? 1.110 -4.792 -7.289 1.00 88.75 209 LEU A O 1
ATOM 1628 N N . TRP A 1 210 ? 2.066 -4.372 -5.292 1.00 80.31 210 TRP A N 1
ATOM 1629 C CA . TRP A 1 210 ? 3.251 -3.701 -5.807 1.00 80.31 210 TRP A CA 1
ATOM 1630 C C . TRP A 1 210 ? 3.962 -4.544 -6.858 1.00 80.31 210 TRP A C 1
ATOM 1632 O O . TRP A 1 210 ? 4.186 -4.097 -7.980 1.00 80.31 210 TRP A O 1
ATOM 1642 N N . ASN A 1 211 ? 4.315 -5.777 -6.492 1.00 76.94 211 ASN A N 1
ATOM 1643 C CA . ASN A 1 211 ? 5.114 -6.642 -7.344 1.00 76.94 211 ASN A CA 1
ATOM 1644 C C . ASN A 1 211 ? 4.372 -7.018 -8.625 1.00 76.94 211 ASN A C 1
ATOM 1646 O O . ASN A 1 211 ? 4.970 -7.010 -9.698 1.00 76.94 211 ASN A O 1
ATOM 1650 N N . LEU A 1 212 ? 3.073 -7.299 -8.522 1.00 89.38 212 LEU A N 1
ATOM 1651 C CA . LEU A 1 212 ? 2.244 -7.621 -9.679 1.00 89.38 212 LEU A CA 1
ATOM 1652 C C . LEU A 1 212 ? 2.142 -6.438 -10.645 1.00 89.38 212 LEU A C 1
ATOM 1654 O O . LEU A 1 212 ? 2.397 -6.600 -11.839 1.00 89.38 212 LEU A O 1
ATOM 1658 N N . LEU A 1 213 ? 1.847 -5.242 -10.133 1.00 88.69 213 LEU A N 1
ATOM 1659 C CA . LEU A 1 213 ? 1.717 -4.036 -10.951 1.00 88.69 213 LEU A CA 1
ATOM 1660 C C . LEU A 1 213 ? 3.050 -3.607 -11.567 1.00 88.69 213 LEU A C 1
ATOM 1662 O O . LEU A 1 213 ? 3.113 -3.272 -12.747 1.00 88.69 213 LEU A O 1
ATOM 1666 N N . GLU A 1 214 ? 4.136 -3.659 -10.801 1.00 80.19 214 GLU A N 1
ATOM 1667 C CA . GLU A 1 214 ? 5.466 -3.333 -11.302 1.00 80.19 214 GLU A CA 1
ATOM 1668 C C . GLU A 1 214 ? 5.922 -4.318 -12.388 1.00 80.19 214 GLU A C 1
ATOM 1670 O O . GLU A 1 214 ? 6.454 -3.895 -13.418 1.00 80.19 214 GLU A O 1
ATOM 1675 N N . ASN A 1 215 ? 5.688 -5.622 -12.197 1.00 82.81 215 ASN A N 1
ATOM 1676 C CA . ASN A 1 215 ? 5.982 -6.633 -13.212 1.00 82.81 215 ASN A CA 1
ATOM 1677 C C . ASN A 1 215 ? 5.167 -6.391 -14.486 1.00 82.81 215 ASN A C 1
ATOM 1679 O O . ASN A 1 215 ? 5.730 -6.459 -15.581 1.00 82.81 215 ASN A O 1
ATOM 1683 N N . ALA A 1 216 ? 3.883 -6.049 -14.351 1.00 87.88 216 ALA A N 1
ATOM 1684 C CA . ALA A 1 216 ? 3.041 -5.697 -15.485 1.00 87.88 216 ALA A CA 1
ATOM 1685 C C . ALA A 1 216 ? 3.604 -4.473 -16.228 1.00 87.88 216 ALA A C 1
ATOM 1687 O O . ALA A 1 216 ? 3.874 -4.549 -17.424 1.00 87.88 216 ALA A O 1
ATOM 1688 N N . PHE A 1 217 ? 3.898 -3.364 -15.542 1.00 85.25 217 PHE A N 1
ATOM 1689 C CA . PHE A 1 217 ? 4.414 -2.154 -16.202 1.00 85.25 217 PHE A CA 1
ATOM 1690 C C . PHE A 1 217 ? 5.786 -2.352 -16.857 1.00 85.25 217 PHE A C 1
ATOM 1692 O O . PHE A 1 217 ? 6.069 -1.717 -17.869 1.00 85.25 217 PHE A O 1
ATOM 1699 N N . LYS A 1 218 ? 6.627 -3.248 -16.325 1.00 79.25 218 LYS A N 1
ATOM 1700 C CA . LYS A 1 218 ? 7.913 -3.614 -16.943 1.00 79.25 218 LYS A CA 1
ATOM 1701 C C . LYS A 1 218 ? 7.751 -4.475 -18.201 1.00 79.25 218 LYS A C 1
ATOM 1703 O O . LYS A 1 218 ? 8.620 -4.433 -19.071 1.00 79.25 218 LYS A O 1
ATOM 1708 N N . ALA A 1 219 ? 6.697 -5.287 -18.281 1.00 82.19 219 ALA A N 1
ATOM 1709 C CA . ALA A 1 219 ? 6.473 -6.222 -19.383 1.00 82.19 219 ALA A CA 1
ATOM 1710 C C . ALA A 1 219 ? 5.643 -5.627 -20.534 1.00 82.19 219 ALA A C 1
ATOM 1712 O O . ALA A 1 219 ? 5.810 -6.033 -21.687 1.00 82.19 219 ALA A O 1
ATOM 1713 N N . LEU A 1 220 ? 4.747 -4.694 -20.215 1.00 88.38 220 LEU A N 1
ATOM 1714 C CA . LEU A 1 220 ? 3.783 -4.118 -21.146 1.00 88.38 220 LEU A CA 1
ATOM 1715 C C . LEU A 1 220 ? 4.372 -2.989 -21.998 1.00 88.38 220 LEU A C 1
ATOM 1717 O O . LEU A 1 220 ? 5.401 -2.390 -21.684 1.00 88.38 220 LEU A O 1
ATOM 1721 N N . ARG A 1 221 ? 3.693 -2.699 -23.108 1.00 89.38 221 ARG A N 1
ATOM 1722 C CA . ARG A 1 221 ? 4.038 -1.644 -24.064 1.00 89.38 221 ARG A CA 1
ATOM 1723 C C . ARG A 1 221 ? 2.982 -0.542 -24.060 1.00 89.38 221 ARG A C 1
ATOM 1725 O O . ARG A 1 221 ? 1.891 -0.671 -23.510 1.00 89.38 221 ARG A O 1
ATOM 1732 N N . ARG A 1 222 ? 3.290 0.562 -24.740 1.00 89.38 222 ARG A N 1
ATOM 1733 C CA . ARG A 1 222 ? 2.361 1.686 -24.869 1.00 89.38 222 ARG A CA 1
ATOM 1734 C C . ARG A 1 222 ? 1.050 1.240 -25.514 1.00 89.38 222 ARG A C 1
ATOM 1736 O O . ARG A 1 222 ? 1.058 0.711 -26.621 1.00 89.38 222 ARG A O 1
ATOM 1743 N N . GLY A 1 223 ? -0.065 1.538 -24.851 1.00 87.62 223 GLY A N 1
ATOM 1744 C CA . GLY A 1 223 ? -1.414 1.176 -25.293 1.00 87.62 223 GLY A CA 1
ATOM 1745 C C . GLY A 1 223 ? -1.976 -0.089 -24.643 1.00 87.62 223 GLY A C 1
ATOM 1746 O O . GLY A 1 223 ? -3.201 -0.247 -24.650 1.00 87.62 223 GLY A O 1
ATOM 1747 N N . ASP A 1 224 ? -1.121 -0.914 -24.032 1.00 93.75 224 ASP A N 1
ATOM 1748 C CA . ASP A 1 224 ? -1.530 -2.078 -23.249 1.00 93.75 224 ASP A CA 1
ATOM 1749 C C . ASP A 1 224 ? -2.291 -1.672 -21.979 1.00 93.75 224 ASP A C 1
ATOM 1751 O O . ASP A 1 224 ? -2.342 -0.498 -21.588 1.00 93.75 224 ASP A O 1
ATOM 1755 N N . ARG A 1 225 ? -2.929 -2.655 -21.346 1.00 95.31 225 ARG A N 1
ATOM 1756 C CA . ARG A 1 225 ? -3.852 -2.487 -20.232 1.00 95.31 225 ARG A CA 1
ATOM 1757 C C . ARG A 1 225 ? -3.542 -3.457 -19.098 1.00 95.31 225 ARG A C 1
ATOM 1759 O O . ARG A 1 225 ? -3.344 -4.645 -19.329 1.00 95.31 225 ARG A O 1
ATOM 1766 N N . VAL A 1 226 ? -3.623 -2.935 -17.878 1.00 97.12 226 VAL A N 1
ATOM 1767 C CA . VAL A 1 226 ? -3.793 -3.717 -16.652 1.00 97.12 226 VAL A CA 1
ATOM 1768 C C . VAL A 1 226 ? -5.208 -3.504 -16.120 1.00 97.12 226 VAL A C 1
ATOM 1770 O O . VAL A 1 226 ? -5.692 -2.372 -16.066 1.00 97.12 226 VAL A O 1
ATOM 1773 N N . THR A 1 227 ? -5.874 -4.578 -15.728 1.00 97.38 227 THR A N 1
ATOM 1774 C CA . THR A 1 227 ? -7.195 -4.571 -15.106 1.00 97.38 227 THR A CA 1
ATOM 1775 C C . THR A 1 227 ? -7.083 -5.195 -13.723 1.00 97.38 227 THR A C 1
ATOM 1777 O O . THR A 1 227 ? -6.585 -6.311 -13.586 1.00 97.38 227 THR A O 1
ATOM 1780 N N . LEU A 1 228 ? -7.528 -4.463 -12.702 1.00 97.62 228 LEU A N 1
ATOM 1781 C CA . LEU A 1 228 ? -7.668 -4.983 -11.349 1.00 97.62 228 LEU A CA 1
ATOM 1782 C C . LEU A 1 228 ? -9.143 -5.236 -11.079 1.00 97.62 228 LEU A C 1
ATOM 1784 O O . LEU A 1 228 ? -9.956 -4.333 -11.279 1.00 97.62 228 LEU A O 1
ATOM 1788 N N . ARG A 1 229 ? -9.485 -6.433 -10.610 1.00 97.38 229 ARG A N 1
ATOM 1789 C CA . ARG A 1 229 ? -10.854 -6.781 -10.210 1.00 97.38 229 ARG A CA 1
ATOM 1790 C C . ARG A 1 229 ? -10.831 -7.388 -8.832 1.00 97.38 229 ARG A C 1
ATOM 1792 O O . ARG A 1 229 ? -9.897 -8.113 -8.514 1.00 97.38 229 ARG A O 1
ATOM 1799 N N . ALA A 1 230 ? -11.852 -7.138 -8.029 1.00 96.44 230 ALA A N 1
ATOM 1800 C CA . ALA A 1 230 ? -12.001 -7.885 -6.794 1.00 96.44 230 ALA A CA 1
ATOM 1801 C C . ALA A 1 230 ? -13.458 -8.190 -6.493 1.00 96.44 230 ALA A C 1
ATOM 1803 O O . ALA A 1 230 ? -14.328 -7.335 -6.653 1.00 96.44 230 ALA A O 1
ATOM 1804 N N . TRP A 1 231 ? -13.705 -9.411 -6.036 1.00 95.69 231 TRP A N 1
ATOM 1805 C CA . TRP A 1 231 ? -15.026 -9.858 -5.623 1.00 95.69 231 TRP A CA 1
ATOM 1806 C C . TRP A 1 231 ? -14.921 -10.762 -4.400 1.00 95.69 231 TRP A C 1
ATOM 1808 O O . TRP A 1 231 ? -13.938 -11.476 -4.207 1.00 95.69 231 TRP A O 1
ATOM 1818 N N . GLU A 1 232 ? -15.950 -10.711 -3.562 1.00 91.38 232 GLU A N 1
ATOM 1819 C CA . GLU A 1 232 ? -16.079 -11.569 -2.388 1.00 91.38 232 GLU A CA 1
ATOM 1820 C C . GLU A 1 232 ? -16.983 -12.761 -2.717 1.00 91.38 232 GLU A C 1
ATOM 1822 O O . GLU A 1 232 ? -18.080 -12.574 -3.246 1.00 91.38 232 GLU A O 1
ATOM 1827 N N . SER A 1 233 ? -16.552 -13.970 -2.361 1.00 88.62 233 SER A N 1
ATOM 1828 C CA . SER A 1 233 ? -17.375 -15.184 -2.357 1.00 88.62 233 SER A CA 1
ATOM 1829 C C . SER A 1 233 ? -17.044 -16.001 -1.116 1.00 88.62 233 SER A C 1
ATOM 1831 O O . SER A 1 233 ? -15.875 -16.193 -0.796 1.00 88.62 233 SER A O 1
ATOM 1833 N N . ASP A 1 234 ? -18.067 -16.474 -0.404 1.00 85.62 234 ASP A N 1
ATOM 1834 C CA . ASP A 1 234 ? -17.920 -17.431 0.705 1.00 85.62 234 ASP A CA 1
ATOM 1835 C C . ASP A 1 234 ? -16.920 -17.006 1.803 1.00 85.62 234 ASP A C 1
ATOM 1837 O O . ASP A 1 234 ? -16.171 -17.817 2.345 1.00 85.62 234 ASP A O 1
ATOM 1841 N N . GLY A 1 235 ? -16.894 -15.710 2.142 1.00 83.56 235 GLY A N 1
ATOM 1842 C CA . GLY A 1 235 ? -15.994 -15.166 3.170 1.00 83.56 235 GLY A CA 1
ATOM 1843 C C . GLY A 1 235 ? -14.528 -15.065 2.733 1.00 83.56 235 GLY A C 1
ATOM 1844 O O . GLY A 1 235 ? -13.642 -14.842 3.562 1.00 83.56 235 GLY A O 1
ATOM 1845 N N . ARG A 1 236 ? -14.265 -15.207 1.434 1.00 92.81 236 ARG A N 1
ATOM 1846 C CA . ARG A 1 236 ? -12.963 -15.000 0.804 1.00 92.81 236 ARG A CA 1
ATOM 1847 C C . ARG A 1 236 ? -13.062 -13.958 -0.298 1.00 92.81 236 ARG A C 1
ATOM 1849 O O . ARG A 1 236 ? -14.128 -13.741 -0.869 1.00 92.81 236 ARG A O 1
ATOM 1856 N N . ILE A 1 237 ? -11.956 -13.280 -0.574 1.00 95.94 237 ILE A N 1
ATOM 1857 C CA . ILE A 1 237 ? -11.871 -12.260 -1.615 1.00 95.94 237 ILE A CA 1
ATOM 1858 C C . ILE A 1 237 ? -10.877 -12.719 -2.666 1.00 95.94 237 ILE A C 1
ATOM 1860 O O . ILE A 1 237 ? -9.705 -12.919 -2.361 1.00 95.94 237 ILE A O 1
ATOM 1864 N N . ALA A 1 238 ? -11.338 -12.817 -3.906 1.00 97.06 238 ALA A N 1
ATOM 1865 C CA . ALA A 1 238 ? -10.460 -12.948 -5.053 1.00 97.06 238 ALA A CA 1
ATOM 1866 C C . ALA A 1 238 ? -10.094 -11.544 -5.540 1.00 97.06 238 ALA A C 1
ATOM 1868 O O . ALA A 1 238 ? -10.974 -10.761 -5.895 1.00 97.06 238 ALA A O 1
ATOM 1869 N N . LEU A 1 239 ? -8.802 -11.222 -5.537 1.00 97.50 239 LEU A N 1
ATOM 1870 C CA . LEU A 1 239 ? -8.240 -10.004 -6.111 1.00 97.50 239 LEU A CA 1
ATOM 1871 C C . LEU A 1 239 ? -7.424 -10.380 -7.353 1.00 97.50 239 LEU A C 1
ATOM 1873 O O . LEU A 1 239 ? -6.334 -10.941 -7.264 1.00 97.50 239 LEU A O 1
ATOM 1877 N N . GLU A 1 240 ? -7.982 -10.076 -8.516 1.00 97.69 240 GLU A N 1
ATOM 1878 C CA . GLU A 1 240 ? -7.403 -10.315 -9.832 1.00 97.69 240 GLU A CA 1
ATOM 1879 C C . GLU A 1 240 ? -6.524 -9.132 -10.260 1.00 97.69 240 GLU A C 1
ATOM 1881 O O . GLU A 1 240 ? -6.955 -7.977 -10.219 1.00 97.69 240 GLU A O 1
ATOM 1886 N N . VAL A 1 241 ? -5.318 -9.430 -10.748 1.00 97.00 241 VAL A N 1
ATOM 1887 C CA . VAL A 1 241 ? -4.474 -8.506 -11.515 1.00 97.00 241 VAL A CA 1
ATOM 1888 C C . VAL A 1 241 ? -4.204 -9.132 -12.878 1.00 97.00 241 VAL A C 1
ATOM 1890 O O . VAL A 1 241 ? -3.431 -10.087 -12.996 1.00 97.00 241 VAL A O 1
ATOM 1893 N N . ARG A 1 242 ? -4.845 -8.586 -13.912 1.00 96.44 242 ARG A N 1
ATOM 1894 C CA . ARG A 1 242 ? -4.774 -9.078 -15.290 1.00 96.44 242 ARG A CA 1
ATOM 1895 C C . ARG A 1 242 ? -4.094 -8.068 -16.199 1.00 96.44 242 ARG A C 1
ATOM 1897 O O . ARG A 1 242 ? -4.451 -6.895 -16.188 1.00 96.44 242 ARG A O 1
ATOM 1904 N N . ASP A 1 243 ? -3.173 -8.520 -17.035 1.00 95.44 243 ASP A N 1
ATOM 1905 C CA . ASP A 1 243 ? -2.614 -7.743 -18.139 1.00 95.44 243 ASP A CA 1
ATOM 1906 C C . ASP A 1 243 ? -2.920 -8.382 -19.498 1.00 95.44 243 ASP A C 1
ATOM 1908 O O . ASP A 1 243 ? -3.293 -9.550 -19.576 1.00 95.44 243 ASP A O 1
ATOM 1912 N N . ASN A 1 244 ? -2.781 -7.610 -20.578 1.00 92.50 244 ASN A N 1
ATOM 1913 C CA . ASN A 1 244 ? -2.927 -8.074 -21.964 1.00 92.50 244 ASN A CA 1
ATOM 1914 C C . ASN A 1 244 ? -1.572 -8.224 -22.688 1.00 92.50 244 ASN A C 1
ATOM 1916 O O . ASN A 1 244 ? -1.501 -8.085 -23.909 1.00 92.50 244 ASN A O 1
ATOM 1920 N N . GLY A 1 245 ? -0.490 -8.430 -21.936 1.00 89.75 245 GLY A N 1
ATOM 1921 C CA . GLY A 1 245 ? 0.873 -8.451 -22.446 1.00 89.75 245 GLY A CA 1
ATOM 1922 C C . GLY A 1 245 ? 1.282 -9.769 -23.112 1.00 89.75 245 GLY A C 1
ATOM 1923 O O . GLY A 1 245 ? 0.454 -10.601 -23.481 1.00 89.75 245 GLY A O 1
ATOM 1924 N N . PRO A 1 246 ? 2.597 -10.025 -23.244 1.00 84.12 246 PRO A N 1
ATOM 1925 C CA . PRO A 1 246 ? 3.103 -11.241 -23.889 1.00 84.12 246 PRO A CA 1
ATOM 1926 C C . PRO A 1 246 ? 2.808 -12.529 -23.095 1.00 84.12 246 PRO A C 1
ATOM 1928 O O . PRO A 1 246 ? 3.011 -13.634 -23.605 1.00 84.12 246 PRO A O 1
ATOM 1931 N N . GLY A 1 247 ? 2.338 -12.398 -21.851 1.00 84.94 247 GLY A N 1
ATOM 1932 C CA . GLY A 1 247 ? 2.134 -13.500 -20.922 1.00 84.94 247 GLY A CA 1
ATOM 1933 C C . GLY A 1 247 ? 3.439 -14.119 -20.426 1.00 84.94 247 GLY A C 1
ATOM 1934 O O . GLY A 1 247 ? 4.546 -13.673 -20.742 1.00 84.94 247 GLY A O 1
ATOM 1935 N N . ILE A 1 248 ? 3.309 -15.166 -19.610 1.00 82.25 248 ILE A N 1
ATOM 1936 C CA . ILE A 1 248 ? 4.459 -15.827 -18.984 1.00 82.25 248 ILE A CA 1
ATOM 1937 C C . ILE A 1 248 ? 4.811 -17.107 -19.754 1.00 82.25 248 ILE A C 1
ATOM 1939 O O . ILE A 1 248 ? 3.942 -17.979 -19.893 1.00 82.25 248 ILE A O 1
ATOM 1943 N N . PRO A 1 249 ? 6.067 -17.272 -20.220 1.00 80.75 249 PRO A N 1
ATOM 1944 C CA . PRO A 1 249 ? 6.514 -18.493 -20.886 1.00 80.75 249 PRO A CA 1
ATOM 1945 C C . PRO A 1 249 ? 6.304 -19.738 -20.008 1.00 80.75 249 PRO A C 1
ATOM 1947 O O . PRO A 1 249 ? 6.617 -19.679 -18.814 1.00 80.75 249 PRO A O 1
ATOM 1950 N N . PRO A 1 250 ? 5.835 -20.876 -20.558 1.00 76.69 250 PRO A N 1
ATOM 1951 C CA . PRO A 1 250 ? 5.552 -22.093 -19.788 1.00 76.69 250 PRO A CA 1
ATOM 1952 C C . PRO A 1 250 ? 6.712 -22.556 -18.899 1.00 76.69 250 PRO A C 1
ATOM 1954 O O . PRO A 1 250 ? 6.496 -22.955 -17.758 1.00 76.69 250 PRO A O 1
ATOM 1957 N N . GLN A 1 251 ? 7.951 -22.417 -19.381 1.00 73.75 251 GLN A N 1
ATOM 1958 C CA . GLN A 1 251 ? 9.171 -22.808 -18.667 1.00 73.75 251 GLN A CA 1
ATOM 1959 C C . GLN A 1 251 ? 9.408 -21.983 -17.393 1.00 73.75 251 GLN A C 1
ATOM 1961 O O . GLN A 1 251 ? 10.067 -22.454 -16.469 1.00 73.75 251 GLN A O 1
ATOM 1966 N N . LYS A 1 252 ? 8.878 -20.754 -17.334 1.00 72.44 252 LYS A N 1
ATOM 1967 C CA . LYS A 1 252 ? 8.986 -19.876 -16.162 1.00 72.44 252 LYS A CA 1
ATOM 1968 C C . LYS A 1 252 ? 7.854 -20.099 -15.162 1.00 72.44 252 LYS A C 1
ATOM 1970 O O . LYS A 1 252 ? 8.074 -19.884 -13.976 1.00 72.44 252 LYS A O 1
ATOM 1975 N N . ARG A 1 253 ? 6.680 -20.574 -15.605 1.00 75.69 253 ARG A N 1
ATOM 1976 C CA . ARG A 1 253 ? 5.472 -20.725 -14.766 1.00 75.69 253 ARG A CA 1
ATOM 1977 C C . ARG A 1 253 ? 5.691 -21.633 -13.563 1.00 75.69 253 ARG A C 1
ATOM 1979 O O . ARG A 1 253 ? 5.344 -21.253 -12.452 1.00 75.69 253 ARG A O 1
ATOM 1986 N N . SER A 1 254 ? 6.327 -22.785 -13.773 1.00 67.44 254 SER A N 1
ATOM 1987 C CA . SER A 1 254 ? 6.610 -23.763 -12.711 1.00 67.44 254 SER A CA 1
ATOM 1988 C C . SER A 1 254 ? 7.577 -23.250 -11.642 1.00 67.44 254 SER A C 1
ATOM 1990 O O . SER A 1 254 ? 7.664 -23.848 -10.575 1.00 67.44 254 SER A O 1
ATOM 1992 N N . ARG A 1 255 ? 8.288 -22.146 -11.912 1.00 68.81 255 ARG A N 1
ATOM 1993 C CA . ARG A 1 255 ? 9.287 -21.566 -11.008 1.00 68.81 255 ARG A CA 1
ATOM 1994 C C . ARG A 1 255 ? 8.870 -20.239 -10.375 1.00 68.81 255 ARG A C 1
ATOM 1996 O O . ARG A 1 255 ? 9.580 -19.763 -9.497 1.00 68.81 255 ARG A O 1
ATOM 2003 N N . LEU A 1 256 ? 7.737 -19.652 -10.778 1.00 71.69 256 LEU A N 1
ATOM 2004 C CA . LEU A 1 256 ? 7.302 -18.321 -10.317 1.00 71.69 256 LEU A CA 1
ATOM 2005 C C . LEU A 1 256 ? 7.162 -18.224 -8.792 1.00 71.69 256 LEU A C 1
ATOM 2007 O O . LEU A 1 256 ? 7.437 -17.175 -8.218 1.00 71.69 256 LEU A O 1
ATOM 2011 N N . PHE A 1 257 ? 6.744 -19.315 -8.146 1.00 69.94 257 PHE A N 1
ATOM 2012 C CA . PHE A 1 257 ? 6.430 -19.346 -6.714 1.00 69.94 257 PHE A CA 1
ATOM 2013 C C . PHE A 1 257 ? 7.388 -20.223 -5.890 1.00 69.94 257 PHE A C 1
ATOM 2015 O O . PHE A 1 257 ? 7.134 -20.467 -4.709 1.00 69.94 257 PHE A O 1
ATOM 2022 N N . THR A 1 258 ? 8.479 -20.712 -6.489 1.00 58.56 258 THR A N 1
ATOM 2023 C CA . THR A 1 258 ? 9.471 -21.579 -5.829 1.00 58.56 258 THR A CA 1
ATOM 2024 C C . THR A 1 258 ? 10.800 -20.856 -5.656 1.00 58.56 258 THR A C 1
ATOM 2026 O O . THR A 1 258 ? 11.286 -20.231 -6.596 1.00 58.56 258 THR A O 1
ATOM 2029 N N . ARG A 1 259 ? 11.438 -20.999 -4.486 1.00 48.62 259 ARG A N 1
ATOM 2030 C CA . ARG A 1 259 ? 12.825 -20.554 -4.277 1.00 48.62 259 ARG A CA 1
ATOM 2031 C C . ARG A 1 259 ? 13.755 -21.395 -5.159 1.00 48.62 259 ARG A C 1
ATOM 2033 O O . ARG A 1 259 ? 13.797 -22.611 -5.001 1.00 48.62 259 ARG A O 1
ATOM 2040 N N . GLY A 1 260 ? 14.486 -20.768 -6.078 1.00 41.50 260 GLY A N 1
ATOM 2041 C CA . GLY A 1 260 ? 15.441 -21.456 -6.951 1.00 41.50 260 GLY A CA 1
ATOM 2042 C C . GLY A 1 260 ? 16.770 -20.702 -7.066 1.00 41.50 260 GLY A C 1
ATOM 2043 O O . GLY A 1 260 ? 16.768 -19.473 -6.979 1.00 41.50 260 GLY A O 1
ATOM 2044 N N . PRO A 1 261 ? 17.903 -21.405 -7.255 1.00 34.31 261 PRO A N 1
ATOM 2045 C CA . PRO A 1 261 ? 19.177 -20.761 -7.556 1.00 34.31 261 PRO A CA 1
ATOM 2046 C C . PRO A 1 261 ? 19.093 -20.048 -8.912 1.00 34.31 261 PRO A C 1
ATOM 2048 O O . PRO A 1 261 ? 18.550 -20.593 -9.877 1.00 34.31 261 PRO A O 1
ATOM 2051 N N . ALA A 1 262 ? 19.625 -18.825 -8.985 1.00 37.38 262 ALA A N 1
ATOM 2052 C CA . ALA A 1 262 ? 19.789 -18.121 -10.251 1.00 37.38 262 ALA A CA 1
ATOM 2053 C C . ALA A 1 262 ? 20.695 -18.956 -11.170 1.00 37.38 262 ALA A C 1
ATOM 2055 O O . ALA A 1 262 ? 21.775 -19.380 -10.760 1.00 37.38 262 ALA A O 1
ATOM 2056 N N . LEU A 1 263 ? 20.250 -19.224 -12.399 1.00 32.50 263 LEU A N 1
ATOM 2057 C CA . LEU A 1 263 ? 21.096 -19.877 -13.393 1.00 32.50 263 LEU A CA 1
ATOM 2058 C C . LEU A 1 263 ? 22.212 -18.907 -13.800 1.00 32.50 263 LEU A C 1
ATOM 2060 O O . LEU A 1 263 ? 21.952 -17.751 -14.138 1.00 32.50 263 LEU A O 1
ATOM 2064 N N . VAL A 1 264 ? 23.456 -19.387 -13.760 1.00 31.56 264 VAL A N 1
ATOM 2065 C CA . VAL A 1 264 ? 24.647 -18.643 -14.191 1.00 31.56 264 VAL A CA 1
ATOM 2066 C C . VAL A 1 264 ? 24.460 -18.219 -15.653 1.00 31.56 264 VAL A C 1
ATOM 2068 O O . VAL A 1 264 ? 24.257 -19.065 -16.520 1.00 31.56 264 VAL A O 1
ATOM 2071 N N . GLY A 1 265 ? 24.491 -16.909 -15.915 1.00 35.84 265 GLY A N 1
ATOM 2072 C CA . GLY A 1 265 ? 24.265 -16.318 -17.243 1.00 35.84 265 GLY A CA 1
ATOM 2073 C C . GLY A 1 265 ? 22.864 -15.730 -17.475 1.00 35.84 265 GLY A C 1
ATOM 2074 O O . GLY A 1 265 ? 22.688 -14.948 -18.405 1.00 35.84 265 GLY A O 1
ATOM 2075 N N . GLU A 1 266 ? 21.892 -16.010 -16.599 1.00 31.95 266 GLU A N 1
ATOM 2076 C CA . GLU A 1 266 ? 20.617 -15.280 -16.489 1.00 31.95 266 GLU A CA 1
ATOM 2077 C C . GLU A 1 266 ? 20.621 -14.418 -15.216 1.00 31.95 266 GLU A C 1
ATOM 2079 O O . GLU A 1 266 ? 19.722 -14.479 -14.374 1.00 31.95 266 GLU A O 1
ATOM 2084 N N . GLU A 1 267 ? 21.666 -13.611 -15.032 1.00 31.64 267 GLU A N 1
ATOM 2085 C CA . GLU A 1 267 ? 21.708 -12.684 -13.907 1.00 31.64 267 GLU A CA 1
ATOM 2086 C C . GLU A 1 267 ? 20.605 -11.620 -14.072 1.00 31.64 267 GLU A C 1
ATOM 2088 O O . GLU A 1 267 ? 20.576 -10.839 -15.024 1.00 31.64 267 GLU A O 1
ATOM 2093 N N . SER A 1 268 ? 19.696 -11.576 -13.094 1.00 32.81 268 SER A N 1
ATOM 2094 C CA . SER A 1 268 ? 18.832 -10.423 -12.792 1.00 32.81 268 SER A CA 1
ATOM 2095 C C . SER A 1 268 ? 17.580 -10.199 -13.658 1.00 32.81 268 SER A C 1
ATOM 2097 O O . SER A 1 268 ? 17.195 -9.055 -13.902 1.00 32.81 268 SER A O 1
ATOM 2099 N N . ARG A 1 269 ? 16.856 -11.249 -14.076 1.00 33.38 269 ARG A N 1
ATOM 2100 C CA . ARG A 1 269 ? 15.487 -11.090 -14.628 1.00 33.38 269 ARG A CA 1
ATOM 2101 C C . ARG A 1 269 ? 14.416 -11.851 -13.832 1.00 33.38 269 ARG A C 1
ATOM 2103 O O . ARG A 1 269 ? 13.901 -12.867 -14.283 1.00 33.38 269 ARG A O 1
ATOM 2110 N N . GLY A 1 270 ? 14.036 -11.297 -12.675 1.00 35.56 270 GLY A N 1
ATOM 2111 C CA . GLY A 1 270 ? 12.648 -11.358 -12.174 1.00 35.56 270 GLY A CA 1
ATOM 2112 C C . GLY A 1 270 ? 12.204 -12.532 -11.287 1.00 35.56 270 GLY A C 1
ATOM 2113 O O . GLY A 1 270 ? 11.004 -12.714 -11.129 1.00 35.56 270 GLY A O 1
ATOM 2114 N N . GLY A 1 271 ? 13.107 -13.328 -10.706 1.00 37.69 271 GLY A N 1
ATOM 2115 C CA . GLY A 1 271 ? 12.719 -14.565 -9.999 1.00 37.69 271 GLY A CA 1
ATOM 2116 C C . GLY A 1 271 ? 12.482 -14.481 -8.483 1.00 37.69 271 GLY A C 1
ATOM 2117 O O . GLY A 1 271 ? 11.915 -15.411 -7.924 1.00 37.69 271 GLY A O 1
ATOM 2118 N N . PHE A 1 272 ? 12.915 -13.416 -7.797 1.00 45.16 272 PHE A N 1
ATOM 2119 C CA . PHE A 1 272 ? 12.993 -13.428 -6.323 1.00 45.16 272 PHE A CA 1
ATOM 2120 C C . PHE A 1 272 ? 11.778 -12.820 -5.594 1.00 45.16 272 PHE A C 1
ATOM 2122 O O . PHE A 1 272 ? 11.552 -13.142 -4.429 1.00 45.16 272 PHE A O 1
ATOM 2129 N N . GLY A 1 273 ? 10.976 -11.974 -6.254 1.00 60.34 273 GLY A N 1
ATOM 2130 C CA . GLY A 1 273 ? 9.876 -11.241 -5.604 1.00 60.34 273 GLY A CA 1
ATOM 2131 C C . GLY A 1 273 ? 8.630 -12.090 -5.320 1.00 60.34 273 GLY A C 1
ATOM 2132 O O . GLY A 1 273 ? 8.122 -12.096 -4.200 1.00 60.34 273 GLY A O 1
ATOM 2133 N N . LEU A 1 274 ? 8.162 -12.860 -6.309 1.00 71.38 274 LEU A N 1
ATOM 2134 C CA . LEU A 1 274 ? 6.909 -13.624 -6.211 1.00 71.38 274 LEU A CA 1
ATOM 2135 C C . LEU A 1 274 ? 6.987 -14.806 -5.234 1.00 71.38 274 LEU A C 1
ATOM 2137 O O . LEU A 1 274 ? 5.994 -15.115 -4.580 1.00 71.38 274 LEU A O 1
ATOM 2141 N N . SER A 1 275 ? 8.155 -15.437 -5.070 1.00 68.00 275 SER A N 1
ATOM 2142 C CA . SER A 1 275 ? 8.331 -16.533 -4.107 1.00 68.00 275 SER A CA 1
ATOM 2143 C C . SER A 1 275 ? 8.220 -16.065 -2.653 1.00 68.00 275 SER A C 1
ATOM 2145 O O . SER A 1 275 ? 7.598 -16.748 -1.844 1.00 68.00 275 SER A O 1
ATOM 2147 N N . GLY A 1 276 ? 8.786 -14.895 -2.323 1.00 66.19 276 GLY A N 1
ATOM 2148 C CA . GLY A 1 276 ? 8.684 -14.314 -0.978 1.00 66.19 276 GLY A CA 1
ATOM 2149 C C . GLY A 1 276 ? 7.276 -13.803 -0.671 1.00 66.19 276 GLY A C 1
ATOM 2150 O O . GLY A 1 276 ? 6.782 -13.963 0.442 1.00 66.19 276 GLY A O 1
ATOM 2151 N N . ILE A 1 277 ? 6.588 -13.263 -1.682 1.00 74.38 277 ILE A N 1
ATOM 2152 C CA . ILE A 1 277 ? 5.181 -12.857 -1.574 1.00 74.38 277 ILE A CA 1
ATOM 2153 C C . ILE A 1 277 ? 4.282 -14.071 -1.344 1.00 74.38 277 ILE A C 1
ATOM 2155 O O . ILE A 1 277 ? 3.456 -14.045 -0.438 1.00 74.38 277 ILE A O 1
ATOM 2159 N N . ALA A 1 278 ? 4.464 -15.150 -2.110 1.00 77.12 278 ALA A N 1
ATOM 2160 C CA . ALA A 1 278 ? 3.685 -16.372 -1.939 1.00 77.12 278 ALA A CA 1
ATOM 2161 C C . ALA A 1 278 ? 3.865 -16.977 -0.537 1.00 77.12 278 ALA A C 1
ATOM 2163 O O . ALA A 1 278 ? 2.902 -17.446 0.061 1.00 77.12 278 ALA A O 1
ATOM 2164 N N . GLU A 1 279 ? 5.079 -16.946 0.012 1.00 73.00 279 GLU A N 1
ATOM 2165 C CA . GLU A 1 279 ? 5.356 -17.384 1.383 1.00 73.00 279 GLU A CA 1
ATOM 2166 C C . GLU A 1 279 ? 4.692 -16.478 2.429 1.00 73.00 279 GLU A C 1
ATOM 2168 O O . GLU A 1 279 ? 4.028 -16.981 3.335 1.00 73.00 279 GLU A O 1
ATOM 2173 N N . GLY A 1 280 ? 4.796 -15.154 2.267 1.00 74.06 280 GLY A N 1
ATOM 2174 C CA . GLY A 1 280 ? 4.146 -14.184 3.149 1.00 74.06 280 GLY A CA 1
ATOM 2175 C C . GLY A 1 280 ? 2.621 -14.301 3.147 1.00 74.06 280 GLY A C 1
ATOM 2176 O O . GLY A 1 280 ? 2.007 -14.265 4.207 1.00 74.06 280 GLY A O 1
ATOM 2177 N N . LEU A 1 281 ? 2.011 -14.508 1.977 1.00 83.06 281 LEU A N 1
ATOM 2178 C CA . LEU A 1 281 ? 0.569 -14.731 1.842 1.00 83.06 281 LEU A CA 1
ATOM 2179 C C . LEU A 1 281 ? 0.139 -16.027 2.537 1.00 83.06 281 LEU A C 1
ATOM 2181 O O . LEU A 1 281 ? -0.793 -16.004 3.342 1.00 83.06 281 LEU A O 1
ATOM 2185 N N . ARG A 1 282 ? 0.859 -17.136 2.310 1.00 84.62 282 ARG A N 1
ATOM 2186 C CA . ARG A 1 282 ? 0.558 -18.422 2.966 1.00 84.62 282 ARG A CA 1
ATOM 2187 C C . ARG A 1 282 ? 0.627 -18.321 4.486 1.00 84.62 282 ARG A C 1
ATOM 2189 O O . ARG A 1 282 ? -0.216 -18.899 5.165 1.00 84.62 282 ARG A O 1
ATOM 2196 N N . ALA A 1 283 ? 1.590 -17.563 5.017 1.00 79.69 283 ALA A N 1
ATOM 2197 C CA . ALA A 1 283 ? 1.747 -17.360 6.457 1.00 79.69 283 ALA A CA 1
ATOM 2198 C C . ALA A 1 283 ? 0.534 -16.677 7.120 1.00 79.69 283 ALA A C 1
ATOM 2200 O O . ALA A 1 283 ? 0.374 -16.784 8.333 1.00 79.69 283 ALA A O 1
ATOM 2201 N N . VAL A 1 284 ? -0.326 -16.010 6.340 1.00 80.06 284 VAL A N 1
ATOM 2202 C CA . VAL A 1 284 ? -1.526 -15.306 6.822 1.00 80.06 284 VAL A CA 1
ATOM 2203 C C . VAL A 1 284 ? -2.832 -15.886 6.267 1.00 80.06 284 VAL A C 1
ATOM 2205 O O . VAL A 1 284 ? -3.859 -15.213 6.272 1.00 80.06 284 VAL A O 1
ATOM 2208 N N . GLY A 1 285 ? -2.811 -17.132 5.780 1.00 84.94 285 GLY A N 1
ATOM 2209 C CA . GLY A 1 285 ? -4.008 -17.807 5.257 1.00 84.94 285 GLY A CA 1
ATOM 2210 C C . GLY A 1 285 ? -4.507 -17.268 3.909 1.00 84.94 285 GLY A C 1
ATOM 2211 O O . GLY A 1 285 ? -5.665 -17.486 3.539 1.00 84.94 285 GLY A O 1
ATOM 2212 N N . ALA A 1 286 ? -3.643 -16.561 3.180 1.00 90.88 286 ALA A N 1
ATOM 2213 C CA . ALA A 1 286 ? -3.875 -16.094 1.820 1.00 90.88 286 ALA A CA 1
ATOM 2214 C C . ALA A 1 286 ? -3.051 -16.912 0.811 1.00 90.88 286 ALA A C 1
ATOM 2216 O O . ALA A 1 286 ? -2.104 -17.617 1.171 1.00 90.88 286 ALA A O 1
ATOM 2217 N N . SER A 1 287 ? -3.377 -16.810 -0.472 1.00 91.56 287 SER A N 1
ATOM 2218 C CA . SER A 1 287 ? -2.599 -17.444 -1.537 1.00 91.56 287 SER A CA 1
ATOM 2219 C C . SER A 1 287 ? -2.514 -16.559 -2.778 1.00 91.56 287 SER A C 1
ATOM 2221 O O . SER A 1 287 ? -3.160 -15.516 -2.878 1.00 91.56 287 SER A O 1
ATOM 2223 N N . ILE A 1 288 ? -1.642 -16.956 -3.700 1.00 91.62 288 ILE A N 1
ATOM 2224 C CA . ILE A 1 288 ? -1.513 -16.351 -5.019 1.00 91.62 288 ILE A CA 1
ATOM 2225 C C . ILE A 1 288 ? -1.366 -17.458 -6.052 1.00 91.62 288 ILE A C 1
ATOM 2227 O O . ILE A 1 288 ? -0.573 -18.385 -5.867 1.00 91.62 288 ILE A O 1
ATOM 2231 N N . GLU A 1 289 ? -2.095 -17.328 -7.150 1.00 91.88 289 GLU A N 1
ATOM 2232 C CA . GLU A 1 289 ? -2.052 -18.247 -8.279 1.00 91.88 289 GLU A CA 1
ATOM 2233 C C . GLU A 1 289 ? -1.957 -17.476 -9.598 1.00 91.88 289 GLU A C 1
ATOM 2235 O O . GLU A 1 289 ? -2.255 -16.284 -9.671 1.00 91.88 289 GLU A O 1
ATOM 2240 N N . LEU A 1 290 ? -1.497 -18.158 -10.645 1.00 92.06 290 LEU A N 1
ATOM 2241 C CA . LEU A 1 290 ? -1.488 -17.653 -12.015 1.00 92.06 290 LEU A CA 1
ATOM 2242 C C . LEU A 1 290 ? -2.492 -18.474 -12.823 1.00 92.06 290 LEU A C 1
ATOM 2244 O O . LEU A 1 290 ? -2.327 -19.692 -12.925 1.00 92.06 290 LEU A O 1
ATOM 2248 N N . GLU A 1 291 ? -3.470 -17.822 -13.451 1.00 90.69 291 GLU A N 1
ATOM 2249 C CA . GLU A 1 291 ? -4.393 -18.522 -14.340 1.00 90.69 291 GLU A CA 1
ATOM 2250 C C . GLU A 1 291 ? -3.650 -19.114 -15.551 1.00 90.69 291 GLU A C 1
ATOM 2252 O O . GLU A 1 291 ? -2.836 -18.437 -16.199 1.00 90.69 291 GLU A O 1
ATOM 2257 N N . PRO A 1 292 ? -3.937 -20.373 -15.916 1.00 85.31 292 PRO A N 1
ATOM 2258 C CA . PRO A 1 292 ? -3.424 -20.955 -17.142 1.00 85.31 292 PRO A CA 1
ATOM 2259 C C . PRO A 1 292 ? -3.936 -20.191 -18.370 1.00 85.31 292 PRO A C 1
ATOM 2261 O O . PRO A 1 292 ? -5.126 -20.182 -18.663 1.00 85.31 292 PRO A O 1
ATOM 2264 N N . ALA A 1 293 ? -3.019 -19.606 -19.138 1.00 83.88 293 ALA A N 1
ATOM 2265 C CA . ALA A 1 293 ? -3.339 -18.952 -20.407 1.00 83.88 293 ALA A CA 1
ATOM 2266 C C . ALA A 1 293 ? -2.352 -19.360 -21.518 1.00 83.88 293 ALA A C 1
ATOM 2268 O O . ALA A 1 293 ? -1.207 -19.717 -21.214 1.00 83.88 293 ALA A O 1
ATOM 2269 N N . PRO A 1 294 ? -2.727 -19.320 -22.808 1.00 78.94 294 PRO A N 1
ATOM 2270 C CA . PRO A 1 294 ? -1.775 -19.462 -23.910 1.00 78.94 294 PRO A CA 1
ATOM 2271 C C . PRO A 1 294 ? -0.730 -18.326 -23.915 1.00 78.94 294 PRO A C 1
ATOM 2273 O O . PRO A 1 294 ? -1.014 -17.230 -23.428 1.00 78.94 294 PRO A O 1
ATOM 2276 N N . PRO A 1 295 ? 0.484 -18.536 -24.457 1.00 77.62 295 PRO A N 1
ATOM 2277 C CA . PRO A 1 295 ? 1.425 -17.440 -24.696 1.00 77.62 295 PRO A CA 1
ATOM 2278 C C . PRO A 1 295 ? 0.785 -16.319 -25.531 1.00 77.62 295 PRO A C 1
ATOM 2280 O O . PRO A 1 295 ? 0.063 -16.598 -26.484 1.00 77.62 295 PRO A O 1
ATOM 2283 N N . GLY A 1 296 ? 1.052 -15.060 -25.181 1.00 79.81 296 GLY A N 1
ATOM 2284 C CA . GLY A 1 296 ? 0.475 -13.892 -25.856 1.00 79.81 296 GLY A CA 1
ATOM 2285 C C . GLY A 1 296 ? -0.932 -13.487 -25.399 1.00 79.81 296 GLY A C 1
ATOM 2286 O O . GLY A 1 296 ? -1.434 -12.478 -25.879 1.00 79.81 296 GLY A O 1
ATOM 2287 N N . ALA A 1 297 ? -1.558 -14.220 -24.471 1.00 85.75 297 ALA A N 1
ATOM 2288 C CA . ALA A 1 297 ? -2.864 -13.871 -23.900 1.00 85.75 297 ALA A CA 1
ATOM 2289 C C . ALA A 1 297 ? -2.773 -12.987 -22.635 1.00 85.75 297 ALA A C 1
ATOM 2291 O O . ALA A 1 297 ? -3.772 -12.811 -21.940 1.00 85.75 297 ALA A O 1
ATOM 2292 N N . GLY A 1 298 ? -1.587 -12.456 -22.322 1.00 90.12 298 GLY A N 1
ATOM 2293 C CA . GLY A 1 298 ? -1.312 -11.756 -21.068 1.00 90.12 298 GLY A CA 1
ATOM 2294 C C . GLY A 1 298 ? -1.066 -12.679 -19.876 1.00 90.12 298 GLY A C 1
ATOM 2295 O O . GLY A 1 298 ? -0.877 -13.893 -20.026 1.00 90.12 298 GLY A O 1
ATOM 2296 N N . ALA A 1 299 ? -1.002 -12.092 -18.685 1.00 91.94 299 ALA A N 1
ATOM 2297 C CA . ALA A 1 299 ? -0.956 -12.817 -17.420 1.00 91.94 299 ALA A CA 1
ATOM 2298 C C . ALA A 1 299 ? -2.131 -12.407 -16.527 1.00 91.94 299 ALA A C 1
ATOM 2300 O O . ALA A 1 299 ? -2.562 -11.257 -16.534 1.00 91.94 299 ALA A O 1
ATOM 2301 N N . CYS A 1 300 ? -2.653 -13.360 -15.759 1.00 94.81 300 CYS A N 1
ATOM 2302 C CA . CYS A 1 300 ? -3.702 -13.118 -14.780 1.00 94.81 300 CYS A CA 1
ATOM 2303 C C . CYS A 1 300 ? -3.305 -13.763 -13.459 1.00 94.81 300 CYS A C 1
ATOM 2305 O O . CYS A 1 300 ? -3.231 -14.988 -13.358 1.00 94.81 300 CYS A O 1
ATOM 2307 N N . PHE A 1 301 ? -3.005 -12.927 -12.472 1.00 95.06 301 PHE A N 1
ATOM 2308 C CA . PHE A 1 301 ? -2.715 -13.363 -11.117 1.00 95.06 301 PHE A CA 1
ATOM 2309 C C . PHE A 1 301 ? -3.955 -13.197 -10.254 1.00 95.06 301 PHE A C 1
ATOM 2311 O O . PHE A 1 301 ? -4.566 -12.129 -10.259 1.00 95.06 301 PHE A O 1
ATOM 2318 N N . ILE A 1 302 ? -4.288 -14.230 -9.486 1.00 96.00 302 ILE A N 1
ATOM 2319 C CA . ILE A 1 302 ? -5.401 -14.210 -8.541 1.00 96.00 302 ILE A CA 1
ATOM 2320 C C . ILE A 1 302 ? -4.823 -14.342 -7.141 1.00 96.00 302 ILE A C 1
ATOM 2322 O O . ILE A 1 302 ? -4.176 -15.335 -6.808 1.00 96.00 302 ILE A O 1
ATOM 2326 N N . LEU A 1 303 ? -5.036 -13.307 -6.339 1.00 96.12 303 LEU A N 1
ATOM 2327 C CA . LEU A 1 303 ? -4.780 -13.303 -4.910 1.00 96.12 303 LEU A CA 1
ATOM 2328 C C . LEU A 1 303 ? -6.047 -13.764 -4.201 1.00 96.12 303 LEU A C 1
ATOM 2330 O O . LEU A 1 303 ? -7.086 -13.120 -4.316 1.00 96.12 303 LEU A O 1
ATOM 2334 N N . ASP A 1 304 ? -5.947 -14.852 -3.454 1.00 96.19 304 ASP A N 1
ATOM 2335 C CA . ASP A 1 304 ? -7.033 -15.341 -2.623 1.00 96.19 304 ASP A CA 1
ATOM 2336 C C . ASP A 1 304 ? -6.799 -14.827 -1.197 1.00 96.19 304 ASP A C 1
ATOM 2338 O O . ASP A 1 304 ? -5.871 -15.258 -0.502 1.00 96.19 304 ASP A O 1
ATOM 2342 N N . LEU A 1 305 ? -7.642 -13.903 -0.737 1.00 95.19 305 LEU A N 1
ATOM 2343 C CA . LEU A 1 305 ? -7.484 -13.170 0.522 1.00 95.19 305 LEU A CA 1
ATOM 2344 C C . LEU A 1 305 ? -8.599 -13.502 1.533 1.00 95.19 305 LEU A C 1
ATOM 2346 O O . LEU A 1 305 ? -9.747 -13.709 1.135 1.00 95.19 305 LEU A O 1
ATOM 2350 N N . PRO A 1 306 ? -8.316 -13.497 2.849 1.00 90.69 306 PRO A N 1
ATOM 2351 C CA . PRO A 1 306 ? -9.365 -13.572 3.863 1.00 90.69 306 PRO A CA 1
ATOM 2352 C C . PRO A 1 306 ? -10.226 -12.301 3.831 1.00 90.69 306 PRO A C 1
ATOM 2354 O O . PRO A 1 306 ? -9.705 -11.185 3.952 1.00 90.69 306 PRO A O 1
ATOM 2357 N N . ALA A 1 307 ? -11.546 -12.454 3.686 1.00 87.69 307 ALA A N 1
ATOM 2358 C CA . ALA A 1 307 ? -12.453 -11.321 3.818 1.00 87.69 307 ALA A CA 1
ATOM 2359 C C . ALA A 1 307 ? -12.440 -10.809 5.259 1.00 87.69 307 ALA A C 1
ATOM 2361 O O . ALA A 1 307 ? -12.261 -11.577 6.211 1.00 87.69 307 ALA A O 1
ATOM 2362 N N . ALA A 1 308 ? -12.658 -9.507 5.435 1.00 77.94 308 ALA A N 1
ATOM 2363 C CA . ALA A 1 308 ? -12.968 -9.004 6.758 1.00 77.94 308 ALA A CA 1
ATOM 2364 C C . ALA A 1 308 ? -14.225 -9.691 7.300 1.00 77.94 308 ALA A C 1
ATOM 2366 O O . ALA A 1 308 ? -15.188 -9.862 6.544 1.00 77.94 308 ALA A O 1
ATOM 2367 N N . PRO A 1 309 ? -14.248 -10.086 8.589 1.00 64.69 309 PRO A N 1
ATOM 2368 C CA . PRO A 1 309 ? -15.474 -10.553 9.206 1.00 64.69 309 PRO A CA 1
ATOM 2369 C C . PRO A 1 309 ? -16.542 -9.497 8.945 1.00 64.69 309 PRO A C 1
ATOM 2371 O O . PRO A 1 309 ? -16.398 -8.348 9.368 1.00 64.69 309 PRO A O 1
ATOM 2374 N N . ARG A 1 310 ? -17.602 -9.865 8.219 1.00 51.94 310 ARG A N 1
ATOM 2375 C CA . ARG A 1 310 ? -18.768 -8.999 8.094 1.00 51.94 310 ARG A CA 1
ATOM 2376 C C . ARG A 1 310 ? -19.311 -8.828 9.501 1.00 51.94 310 ARG A C 1
ATOM 2378 O O . ARG A 1 310 ? -20.024 -9.698 9.995 1.00 51.94 310 ARG A O 1
ATOM 2385 N N . VAL A 1 311 ? -18.995 -7.706 10.146 1.00 42.38 311 VAL A N 1
ATOM 2386 C CA . VAL A 1 311 ? -19.880 -7.181 11.179 1.00 42.38 311 VAL A CA 1
ATOM 2387 C C . VAL A 1 311 ? -21.201 -7.030 10.439 1.00 42.38 311 VAL A C 1
ATOM 2389 O O . VAL A 1 311 ? -21.231 -6.300 9.440 1.00 42.38 311 VAL A O 1
ATOM 2392 N N . PRO A 1 312 ? -22.253 -7.790 10.793 1.00 33.97 312 PRO A N 1
ATOM 2393 C CA . PRO A 1 312 ? -23.510 -7.683 10.086 1.00 33.97 312 PRO A CA 1
ATOM 2394 C C . PRO A 1 312 ? -23.846 -6.201 10.055 1.00 33.97 312 PRO A C 1
ATOM 2396 O O . PRO A 1 312 ? -23.880 -5.570 11.115 1.00 33.97 312 PRO A O 1
ATOM 2399 N N . LYS A 1 313 ? -24.063 -5.636 8.858 1.00 35.06 313 LYS A N 1
ATOM 2400 C CA . LYS A 1 313 ? -24.832 -4.401 8.745 1.00 35.06 313 LYS A CA 1
ATOM 2401 C C . LYS A 1 313 ? -26.143 -4.747 9.422 1.00 35.06 313 LYS A C 1
ATOM 2403 O O . LYS A 1 313 ? -27.011 -5.361 8.803 1.00 35.06 313 LYS A O 1
ATOM 2408 N N . ARG A 1 314 ? -26.253 -4.460 10.723 1.00 33.66 314 ARG A N 1
ATOM 2409 C CA . ARG A 1 314 ? -27.523 -4.501 11.418 1.00 33.66 314 ARG A CA 1
ATOM 2410 C C . ARG A 1 314 ? -28.383 -3.625 10.537 1.00 33.66 314 ARG A C 1
ATOM 2412 O O . ARG A 1 314 ? -28.089 -2.441 10.355 1.00 33.66 314 ARG A O 1
ATOM 2419 N N . ALA A 1 315 ? -29.380 -4.245 9.912 1.00 33.50 315 ALA A N 1
ATOM 2420 C CA . ALA A 1 315 ? -30.469 -3.507 9.328 1.00 33.50 315 ALA A CA 1
ATOM 2421 C C . ALA A 1 315 ? -30.811 -2.413 10.340 1.00 33.50 315 ALA A C 1
ATOM 2423 O O . ALA A 1 315 ? -30.819 -2.673 11.550 1.00 33.50 315 ALA A O 1
ATOM 2424 N N . ARG A 1 316 ? -31.067 -1.198 9.857 1.00 36.38 316 ARG A N 1
ATOM 2425 C CA . ARG A 1 316 ? -31.725 -0.139 10.629 1.00 36.38 316 ARG A CA 1
ATOM 2426 C C . ARG A 1 316 ? -33.163 -0.574 10.975 1.00 36.38 316 ARG A C 1
ATOM 2428 O O . ARG A 1 316 ? -34.134 0.097 10.664 1.00 36.38 316 ARG A O 1
ATOM 2435 N N . SER A 1 317 ? -33.288 -1.751 11.568 1.00 33.66 317 SER A N 1
ATOM 2436 C CA . SER A 1 317 ? -34.458 -2.395 12.112 1.00 33.66 317 SER A CA 1
ATOM 2437 C C . SER A 1 317 ? -34.354 -2.152 13.604 1.00 33.66 317 SER A C 1
ATOM 2439 O O . SER A 1 317 ? -33.629 -2.866 14.295 1.00 33.66 317 SER A O 1
ATOM 2441 N N . GLY A 1 318 ? -35.026 -1.088 14.041 1.00 34.00 318 GLY A N 1
ATOM 2442 C CA . GLY A 1 318 ? -35.387 -0.785 15.423 1.00 34.00 318 GLY A CA 1
ATOM 2443 C C . GLY A 1 318 ? -34.631 -1.562 16.494 1.00 34.00 318 GLY A C 1
ATOM 2444 O O . GLY A 1 318 ? -35.190 -2.458 17.123 1.00 34.00 318 GLY A O 1
ATOM 2445 N N . VAL A 1 319 ? -33.382 -1.180 16.761 1.00 33.56 319 VAL A N 1
ATOM 2446 C CA . VAL A 1 319 ? -32.836 -1.411 18.095 1.00 33.56 319 VAL A CA 1
ATOM 2447 C C . VAL A 1 319 ? -33.495 -0.356 18.964 1.00 33.56 319 VAL A C 1
ATOM 2449 O O . VAL A 1 319 ? -33.179 0.829 18.892 1.00 33.56 319 VAL A O 1
ATOM 2452 N N . ARG A 1 320 ? -34.492 -0.807 19.723 1.00 33.75 320 ARG A N 1
ATOM 2453 C CA . ARG A 1 320 ? -35.061 -0.101 20.867 1.00 33.75 320 ARG A CA 1
ATOM 2454 C C . ARG A 1 320 ? -33.907 0.559 21.626 1.00 33.75 320 ARG A C 1
ATOM 2456 O O . ARG A 1 320 ? -32.960 -0.145 21.971 1.00 33.75 320 ARG A O 1
ATOM 2463 N N . ALA A 1 321 ? -33.982 1.879 21.801 1.00 32.59 321 ALA A N 1
ATOM 2464 C CA . ALA A 1 321 ? -32.965 2.712 22.430 1.00 32.59 321 ALA A CA 1
ATOM 2465 C C . ALA A 1 321 ? -32.295 1.993 23.610 1.00 32.59 321 ALA A C 1
ATOM 2467 O O . ALA A 1 321 ? -32.867 1.870 24.692 1.00 32.59 321 ALA A O 1
ATOM 2468 N N . VAL A 1 322 ? -31.071 1.512 23.393 1.00 37.91 322 VAL A N 1
ATOM 2469 C CA . VAL A 1 322 ? -30.106 1.468 24.484 1.00 37.91 322 VAL A CA 1
ATOM 2470 C C . VAL A 1 322 ? -29.787 2.936 24.695 1.00 37.91 322 VAL A C 1
ATOM 2472 O O . VAL A 1 322 ? -29.320 3.578 23.758 1.00 37.91 322 VAL A O 1
ATOM 2475 N N . ASN A 1 323 ? -30.166 3.495 25.844 1.00 42.69 323 ASN A N 1
ATOM 2476 C CA . ASN A 1 323 ? -29.908 4.896 26.167 1.00 42.69 323 ASN A CA 1
ATOM 2477 C C . ASN A 1 323 ? -28.424 5.193 25.911 1.00 42.69 323 ASN A C 1
ATOM 2479 O O . ASN A 1 323 ? -27.569 4.762 26.683 1.00 42.69 323 ASN A O 1
ATOM 2483 N N . SER A 1 324 ? -28.123 5.874 24.802 1.00 51.41 324 SER A N 1
ATOM 2484 C CA . SER A 1 324 ? -26.763 6.259 24.438 1.00 51.41 324 SER A CA 1
ATOM 2485 C C . SER A 1 324 ? -26.209 7.143 25.544 1.00 51.41 324 SER A C 1
ATOM 2487 O O . SER A 1 324 ? -26.857 8.113 25.950 1.00 51.41 324 SER A O 1
ATOM 2489 N N . THR A 1 325 ? -25.021 6.818 26.046 1.00 66.38 325 THR A N 1
ATOM 2490 C CA . THR A 1 325 ? -24.429 7.521 27.188 1.00 66.38 325 THR A CA 1
ATOM 2491 C C . THR A 1 325 ? -23.817 8.871 26.797 1.00 66.38 325 THR A C 1
ATOM 2493 O O . THR A 1 325 ? -23.525 9.657 27.691 1.00 66.38 325 THR A O 1
ATOM 2496 N N . GLY A 1 326 ? -23.747 9.226 25.505 1.00 84.88 326 GLY A N 1
ATOM 2497 C CA . GLY A 1 326 ? -23.479 10.594 25.027 1.00 84.88 326 GLY A CA 1
ATOM 2498 C C . GLY A 1 326 ? -23.258 10.705 23.510 1.00 84.88 326 GLY A C 1
ATOM 2499 O O . GLY A 1 326 ? -22.941 9.704 22.866 1.00 84.88 326 GLY A O 1
ATOM 2500 N N . ARG A 1 327 ? -23.430 11.910 22.940 1.00 92.94 327 ARG A N 1
ATOM 2501 C CA . ARG A 1 327 ? -23.084 12.247 21.539 1.00 92.94 327 ARG A CA 1
ATOM 2502 C C . ARG A 1 327 ? -21.684 12.853 21.449 1.00 92.94 327 ARG A C 1
ATOM 2504 O O . ARG A 1 327 ? -21.343 13.748 22.221 1.00 92.94 327 ARG A O 1
ATOM 2511 N N . VAL A 1 328 ? -20.896 12.409 20.477 1.00 94.38 328 VAL A N 1
ATOM 2512 C CA . VAL A 1 328 ? -19.508 12.822 20.255 1.00 94.38 328 VAL A CA 1
ATOM 2513 C C . VAL A 1 328 ? -19.346 13.369 18.843 1.00 94.38 328 VAL A C 1
ATOM 2515 O O . VAL A 1 328 ? -19.686 12.702 17.870 1.00 94.38 328 VAL A O 1
ATOM 2518 N N . LEU A 1 329 ? -18.793 14.572 18.737 1.00 95.06 329 LEU A N 1
ATOM 2519 C CA . LEU A 1 329 ? -18.345 15.148 17.475 1.00 95.06 329 LEU A CA 1
ATOM 2520 C C . LEU A 1 329 ? -16.919 14.669 17.185 1.00 95.06 329 LEU A C 1
ATOM 2522 O O . LEU A 1 329 ? -16.037 14.879 18.013 1.00 95.06 329 LEU A O 1
ATOM 2526 N N . LEU A 1 330 ? -16.669 14.063 16.028 1.00 94.38 330 LEU A N 1
ATOM 2527 C CA . LEU A 1 330 ? -15.336 13.616 15.613 1.00 94.38 330 LEU A CA 1
ATOM 2528 C C . LEU A 1 330 ? -14.848 14.425 14.404 1.00 94.38 330 LEU A C 1
ATOM 2530 O O . LEU A 1 330 ? -15.497 14.405 13.363 1.00 94.38 330 LEU A O 1
ATOM 2534 N N . LEU A 1 331 ? -13.703 15.103 14.528 1.00 92.38 331 LEU A N 1
ATOM 2535 C CA . LEU A 1 331 ? -13.044 15.854 13.451 1.00 92.38 331 LEU A CA 1
ATOM 2536 C C . LEU A 1 331 ? -11.721 15.180 13.073 1.00 92.38 331 LEU A C 1
ATOM 2538 O O . LEU A 1 331 ? -10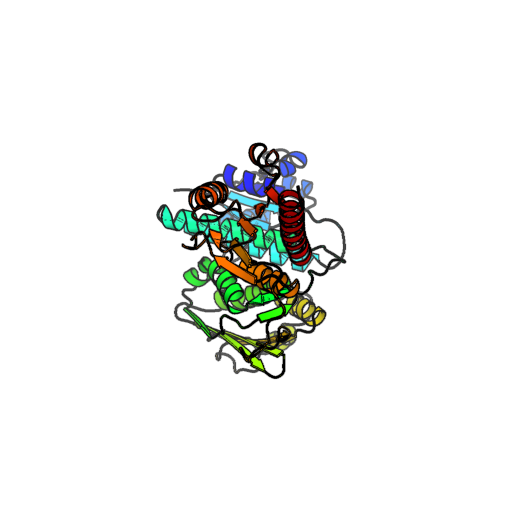.742 15.264 13.816 1.00 92.38 331 LEU A O 1
ATOM 2542 N N . GLU A 1 332 ? -11.729 14.491 11.934 1.00 85.88 332 GLU A N 1
ATOM 2543 C CA . GLU A 1 332 ? -10.626 13.683 11.406 1.00 85.88 332 GLU A CA 1
ATOM 2544 C C . GLU A 1 332 ? -10.707 13.658 9.870 1.00 85.88 332 GLU A C 1
ATOM 2546 O O . GLU A 1 332 ? -11.762 13.345 9.299 1.00 85.88 332 GLU A O 1
ATOM 2551 N N . ASP A 1 333 ? -9.609 14.008 9.197 1.00 83.50 333 ASP A N 1
ATOM 2552 C CA . ASP A 1 333 ? -9.556 14.131 7.739 1.00 83.50 333 ASP A CA 1
ATOM 2553 C C . ASP A 1 333 ? -9.209 12.814 7.040 1.00 83.50 333 ASP A C 1
ATOM 2555 O O . ASP A 1 333 ? -9.604 12.637 5.886 1.00 83.50 333 ASP A O 1
ATOM 2559 N N . ASP A 1 334 ? -8.585 11.858 7.737 1.00 79.75 334 ASP A N 1
ATOM 2560 C CA . ASP A 1 334 ? -8.478 10.483 7.256 1.00 79.75 334 ASP A CA 1
ATOM 2561 C C . ASP A 1 334 ? -9.835 9.764 7.408 1.00 79.75 334 ASP A C 1
ATOM 2563 O O . ASP A 1 334 ? -10.235 9.386 8.519 1.00 79.75 334 ASP A O 1
ATOM 2567 N N . PRO A 1 335 ? -10.558 9.491 6.301 1.00 73.50 335 PRO A N 1
ATOM 2568 C CA . PRO A 1 335 ? -11.863 8.845 6.368 1.00 73.50 335 PRO A CA 1
ATOM 2569 C C . PRO A 1 335 ? -11.787 7.426 6.948 1.00 73.50 335 PRO A C 1
ATOM 2571 O O . PRO A 1 335 ? -12.767 6.961 7.523 1.00 73.50 335 PRO A O 1
ATOM 2574 N N . SER A 1 336 ? -10.644 6.743 6.815 1.00 68.19 336 SER A N 1
ATOM 2575 C CA . SER A 1 336 ? -10.430 5.394 7.354 1.00 68.19 336 SER A CA 1
ATOM 2576 C C . SER A 1 336 ? -10.343 5.427 8.876 1.00 68.19 336 SER A C 1
ATOM 2578 O O . SER A 1 336 ? -11.018 4.657 9.557 1.00 68.19 336 SER A O 1
ATOM 2580 N N . LEU A 1 337 ? -9.522 6.331 9.417 1.00 74.81 337 LEU A N 1
ATOM 2581 C CA . LEU A 1 337 ? -9.368 6.487 10.860 1.00 74.81 337 LEU A CA 1
ATOM 2582 C C . LEU A 1 337 ? -10.671 6.982 11.492 1.00 74.81 337 LEU A C 1
ATOM 2584 O O . LEU A 1 337 ? -11.084 6.465 12.531 1.00 74.81 337 LEU A O 1
ATOM 2588 N N . ARG A 1 338 ? -11.363 7.912 10.827 1.00 85.56 338 ARG A N 1
ATOM 2589 C CA . ARG A 1 338 ? -12.670 8.410 11.263 1.00 85.56 338 ARG A CA 1
ATOM 2590 C C . ARG A 1 338 ? -13.706 7.294 11.403 1.00 85.56 338 ARG A C 1
ATOM 2592 O O . ARG A 1 338 ? -14.410 7.243 12.407 1.00 85.56 338 ARG A O 1
ATOM 2599 N N . GLU A 1 339 ? -13.775 6.387 10.429 1.00 73.06 339 GLU A N 1
ATOM 2600 C CA . GLU A 1 339 ? -14.696 5.244 10.444 1.00 73.06 339 GLU A CA 1
ATOM 2601 C C . GLU A 1 339 ? -14.371 4.257 11.578 1.00 73.06 339 GLU A C 1
ATOM 2603 O O . GLU A 1 339 ? -15.268 3.830 12.305 1.00 73.06 339 GLU A O 1
ATOM 2608 N N . VAL A 1 340 ? -13.085 3.958 11.798 1.00 72.62 340 VAL A N 1
ATOM 2609 C CA . VAL A 1 340 ? -12.635 3.073 12.889 1.00 72.62 340 VAL A CA 1
ATOM 2610 C C . VAL A 1 340 ? -12.944 3.664 14.265 1.00 72.62 340 VAL A C 1
ATOM 2612 O O . VAL A 1 340 ? -13.427 2.950 15.149 1.00 72.62 340 VAL A O 1
ATOM 2615 N N . LEU A 1 341 ? -12.683 4.958 14.463 1.00 81.94 341 LEU A N 1
ATOM 2616 C CA . LEU A 1 341 ? -12.973 5.640 15.724 1.00 81.94 341 LEU A CA 1
ATOM 2617 C C . LEU A 1 341 ? -14.478 5.688 15.990 1.00 81.94 341 LEU A C 1
ATOM 2619 O O . LEU A 1 341 ? -14.899 5.310 17.081 1.00 81.94 341 LEU A O 1
ATOM 2623 N N . ALA A 1 342 ? -15.286 6.063 14.995 1.00 82.62 342 ALA A N 1
ATOM 2624 C CA . ALA A 1 342 ? -16.740 6.084 15.125 1.00 82.62 342 ALA A CA 1
ATOM 2625 C C . ALA A 1 342 ? -17.292 4.704 15.518 1.00 82.62 342 ALA A C 1
ATOM 2627 O O . ALA A 1 342 ? -17.964 4.584 16.541 1.00 82.62 342 ALA A O 1
ATOM 2628 N N . ALA A 1 343 ? -16.917 3.647 14.788 1.00 73.25 343 ALA A N 1
ATOM 2629 C CA . ALA A 1 343 ? -17.364 2.287 15.082 1.00 73.25 343 ALA A CA 1
ATOM 2630 C C . ALA A 1 343 ? -16.940 1.817 16.485 1.00 73.25 343 ALA A C 1
ATOM 2632 O O . ALA A 1 343 ? -17.718 1.191 17.202 1.00 73.25 343 ALA A O 1
ATOM 2633 N N . THR A 1 344 ? -15.716 2.139 16.910 1.00 76.44 344 THR A N 1
ATOM 2634 C CA . THR A 1 344 ? -15.215 1.730 18.232 1.00 76.44 344 THR A CA 1
ATOM 2635 C C . THR A 1 344 ? -15.922 2.468 19.370 1.00 76.44 344 THR A C 1
ATOM 2637 O O . THR A 1 344 ? -16.205 1.888 20.417 1.00 76.44 344 THR A O 1
ATOM 2640 N N . PHE A 1 345 ? -16.243 3.742 19.173 1.00 86.75 345 PHE A N 1
ATOM 2641 C CA . PHE A 1 345 ? -16.947 4.554 20.162 1.00 86.75 345 PHE A CA 1
ATOM 2642 C C . PHE A 1 345 ? -18.410 4.115 20.292 1.00 86.75 345 PHE A C 1
ATOM 2644 O O . PHE A 1 345 ? -18.937 4.057 21.405 1.00 86.75 345 PHE A O 1
ATOM 2651 N N . GLU A 1 346 ? -19.034 3.720 19.181 1.00 84.50 346 GLU A N 1
ATOM 2652 C CA . GLU A 1 346 ? -20.364 3.108 19.177 1.00 84.50 346 GLU A CA 1
ATOM 2653 C C . GLU A 1 346 ? -20.410 1.792 19.962 1.00 84.50 346 GLU A C 1
ATOM 2655 O O . GLU A 1 346 ? -21.367 1.559 20.705 1.00 84.50 346 GLU A O 1
ATOM 2660 N N . LEU A 1 347 ? -19.358 0.965 19.894 1.00 76.62 347 LEU A N 1
ATOM 2661 C CA . LEU A 1 347 ? -19.243 -0.245 20.724 1.00 76.62 347 LEU A CA 1
ATOM 2662 C C . LEU A 1 347 ? -19.202 0.063 22.230 1.00 76.62 347 LEU A C 1
ATOM 2664 O O . LEU A 1 347 ? -19.670 -0.744 23.031 1.00 76.62 347 LEU A O 1
ATOM 2668 N N . GLU A 1 348 ? -18.685 1.228 22.626 1.00 84.06 348 GLU A N 1
ATOM 2669 C CA . GLU A 1 348 ? -18.645 1.679 24.025 1.00 84.06 348 GLU A CA 1
ATOM 2670 C C . GLU A 1 348 ? -19.912 2.464 24.444 1.00 84.06 348 GLU A C 1
ATOM 2672 O O . GLU A 1 348 ? -19.979 2.967 25.573 1.00 84.06 348 GLU A O 1
ATOM 2677 N N . GLY A 1 349 ? -20.937 2.517 23.580 1.00 82.44 349 GLY A N 1
ATOM 2678 C CA . GLY A 1 349 ? -22.260 3.091 23.866 1.00 82.44 349 GLY A CA 1
ATOM 2679 C C . GLY A 1 349 ? -22.407 4.587 23.563 1.00 82.44 349 GLY A C 1
ATOM 2680 O O . GLY A 1 349 ? -23.385 5.205 23.997 1.00 82.44 349 GLY A O 1
ATOM 2681 N N . LEU A 1 350 ? -21.450 5.171 22.839 1.00 88.44 350 LEU A N 1
ATOM 2682 C CA . LEU A 1 350 ? -21.474 6.565 22.392 1.00 88.44 350 LEU A CA 1
ATOM 2683 C C . LEU A 1 350 ? -22.099 6.672 20.997 1.00 88.44 350 LEU A C 1
ATOM 2685 O O . LEU A 1 350 ? -22.038 5.739 20.208 1.00 88.44 350 LEU A O 1
ATOM 2689 N N . HIS A 1 351 ? -22.678 7.820 20.665 1.00 91.25 351 HIS A N 1
ATOM 2690 C CA . HIS A 1 351 ? -23.087 8.121 19.294 1.00 91.25 351 HIS A CA 1
ATOM 2691 C C . HIS A 1 351 ? -22.079 9.084 18.674 1.00 91.25 351 HIS A C 1
ATOM 2693 O O . HIS A 1 351 ? -21.800 10.111 19.289 1.00 91.25 351 HIS A O 1
ATOM 2699 N N . VAL A 1 352 ? -21.520 8.768 17.503 1.00 90.81 352 VAL A N 1
ATOM 2700 C CA . VAL A 1 352 ? -20.452 9.577 16.895 1.00 90.81 352 VAL A CA 1
ATOM 2701 C C . VAL A 1 352 ? -20.881 10.143 15.551 1.00 90.81 352 VAL A C 1
ATOM 2703 O O . VAL A 1 352 ? -21.176 9.390 14.628 1.00 90.81 352 VAL A O 1
ATOM 2706 N N . ASP A 1 353 ? -20.820 11.467 15.426 1.00 90.94 353 ASP A N 1
ATOM 2707 C CA . ASP A 1 353 ? -20.978 12.165 14.152 1.00 90.94 353 ASP A CA 1
ATOM 2708 C C . ASP A 1 353 ? -19.597 12.636 13.667 1.00 90.94 353 ASP A C 1
ATOM 2710 O O . ASP A 1 353 ? -18.918 13.429 14.327 1.00 90.94 353 ASP A O 1
ATOM 2714 N N . GLY A 1 354 ? -19.147 12.093 12.532 1.00 88.06 354 GLY A N 1
ATOM 2715 C CA . GLY A 1 354 ? -17.805 12.309 11.992 1.00 88.06 354 GLY A CA 1
ATOM 2716 C C . GLY A 1 354 ? -17.762 13.312 10.839 1.00 88.06 354 GLY A C 1
ATOM 2717 O O . GLY A 1 354 ? -18.484 13.163 9.856 1.00 88.06 354 GLY A O 1
ATOM 2718 N N . TYR A 1 355 ? -16.836 14.264 10.916 1.00 88.00 355 TYR A N 1
ATOM 2719 C CA . TYR A 1 355 ? -16.568 15.283 9.904 1.00 88.00 355 TYR A CA 1
ATOM 2720 C C . TYR A 1 355 ? -15.062 15.384 9.631 1.00 88.00 355 TYR A C 1
ATOM 2722 O O . TYR A 1 355 ? -14.237 14.857 10.373 1.00 88.00 355 TYR A O 1
ATOM 2730 N N . ASP A 1 356 ? -14.699 16.017 8.520 1.00 81.06 356 ASP A N 1
ATOM 2731 C CA . ASP A 1 356 ? -13.311 16.241 8.110 1.00 81.06 356 ASP A CA 1
ATOM 2732 C C . ASP A 1 356 ? -12.690 17.423 8.871 1.00 81.06 356 ASP A C 1
ATOM 2734 O O . ASP A 1 356 ? -11.880 17.264 9.774 1.00 81.06 356 ASP A O 1
ATOM 2738 N N . SER A 1 357 ? -13.126 18.626 8.525 1.00 82.31 357 SER A N 1
ATOM 2739 C CA . SER A 1 357 ? -12.799 19.914 9.131 1.00 82.31 357 SER A CA 1
ATOM 2740 C C . SER A 1 357 ? -14.007 20.867 9.114 1.00 82.31 357 SER A C 1
ATOM 2742 O O . SER A 1 357 ? -13.915 22.016 9.558 1.00 82.31 357 SER A O 1
ATOM 2744 N N . SER A 1 358 ? -15.149 20.401 8.594 1.00 84.94 358 SER A N 1
ATOM 2745 C CA . SER A 1 358 ? -16.436 21.087 8.653 1.00 84.94 358 SER A CA 1
ATOM 2746 C C . SER A 1 358 ? -17.074 20.936 10.038 1.00 84.94 358 SER A C 1
ATOM 2748 O O . SER A 1 358 ? -16.994 19.885 10.668 1.00 84.94 358 SER A O 1
ATOM 2750 N N . LEU A 1 359 ? -17.694 22.012 10.529 1.00 85.19 359 LEU A N 1
ATOM 2751 C CA . LEU A 1 359 ? -18.429 22.002 11.794 1.00 85.19 359 LEU A CA 1
ATOM 2752 C C . LEU A 1 359 ? -19.934 21.969 11.516 1.00 85.19 359 LEU A C 1
ATOM 2754 O O . LEU A 1 359 ? -20.394 22.787 10.710 1.00 85.19 359 LEU A O 1
ATOM 2758 N N . PRO A 1 360 ? -20.707 21.107 12.200 1.00 84.38 360 PRO A N 1
ATOM 2759 C CA . PRO A 1 360 ? -22.162 21.156 12.132 1.00 84.38 360 PRO A CA 1
ATOM 2760 C C . PRO A 1 360 ? -22.708 22.475 12.707 1.00 84.38 360 PRO A C 1
ATOM 2762 O O . PRO A 1 360 ? -22.006 23.215 13.405 1.00 84.38 360 PRO A O 1
ATOM 2765 N N . GLU A 1 361 ? -23.965 22.798 12.404 1.00 83.69 361 GLU A N 1
ATOM 2766 C CA . GLU A 1 361 ? -24.629 23.996 12.940 1.00 83.69 361 GLU A CA 1
ATOM 2767 C C . GLU A 1 361 ? -24.995 23.826 14.424 1.00 83.69 361 GLU A C 1
ATOM 2769 O O . GLU A 1 361 ? -24.839 24.743 15.231 1.00 83.69 361 GLU A O 1
ATOM 2774 N N . ASP A 1 362 ? -25.412 22.624 14.814 1.00 87.19 362 ASP A N 1
ATOM 2775 C CA . ASP A 1 362 ? -25.930 22.256 16.130 1.00 87.19 362 ASP A CA 1
ATOM 2776 C C . ASP A 1 362 ? -24.839 21.750 17.089 1.00 87.19 362 ASP A C 1
ATOM 2778 O O . ASP A 1 362 ? -25.000 20.757 17.796 1.00 87.19 362 ASP A O 1
ATOM 2782 N N . VAL A 1 363 ? -23.713 22.467 17.180 1.00 87.31 363 VAL A N 1
ATOM 2783 C CA . VAL A 1 363 ? -22.559 22.045 18.006 1.00 87.31 363 VAL A CA 1
ATOM 2784 C C . VAL A 1 363 ? -22.894 21.856 19.494 1.00 87.31 363 VAL A C 1
ATOM 2786 O O . VAL A 1 363 ? -22.210 21.126 20.202 1.00 87.31 363 VAL A O 1
ATOM 2789 N N . HIS A 1 364 ? -23.951 22.494 19.993 1.00 86.50 364 HIS A N 1
ATOM 2790 C CA . HIS A 1 364 ? -24.407 22.388 21.381 1.00 86.50 364 HIS A CA 1
ATOM 2791 C C . HIS A 1 364 ? -25.078 21.041 21.704 1.00 86.50 364 HIS A C 1
ATOM 2793 O O . HIS A 1 364 ? -25.268 20.734 22.878 1.00 86.50 364 HIS A O 1
ATOM 2799 N N . ALA A 1 365 ? -25.422 20.237 20.692 1.00 86.62 365 ALA A N 1
ATOM 2800 C CA . ALA A 1 365 ? -26.031 18.918 20.864 1.00 86.62 365 ALA A CA 1
ATOM 2801 C C . ALA A 1 365 ? -25.027 17.816 21.258 1.00 86.62 365 ALA A C 1
ATOM 2803 O O . ALA A 1 365 ? -25.438 16.687 21.534 1.00 86.62 365 ALA A O 1
ATOM 2804 N N . TYR A 1 366 ? -23.728 18.125 21.271 1.00 92.25 366 TYR A N 1
ATOM 2805 C CA . TYR A 1 366 ? -22.657 17.168 21.539 1.00 92.25 366 TYR A CA 1
ATOM 2806 C C . TYR A 1 366 ? -22.161 17.252 22.988 1.00 92.25 366 TYR A C 1
ATOM 2808 O O . TYR A 1 366 ? -21.832 18.326 23.494 1.00 92.25 366 TYR A O 1
ATOM 2816 N N . ASP A 1 367 ? -22.051 16.094 23.643 1.00 91.50 367 ASP A N 1
ATOM 2817 C CA . ASP A 1 367 ? -21.509 15.951 24.999 1.00 91.50 367 ASP A CA 1
ATOM 2818 C C . ASP A 1 367 ? -19.972 15.990 25.013 1.00 91.50 367 ASP A C 1
ATOM 2820 O O . ASP A 1 367 ? -19.363 16.372 26.018 1.00 91.50 367 ASP A O 1
ATOM 2824 N N . ALA A 1 368 ? -19.334 15.601 23.905 1.00 92.50 368 ALA A N 1
ATOM 2825 C CA . ALA A 1 368 ? -17.892 15.689 23.722 1.00 92.50 368 ALA A CA 1
ATOM 2826 C C . ALA A 1 368 ? -17.498 15.966 22.265 1.00 92.50 368 ALA A C 1
ATOM 2828 O O . ALA A 1 368 ? -18.270 15.717 21.342 1.00 92.50 368 ALA A O 1
ATOM 2829 N N . ALA A 1 369 ? -16.277 16.458 22.065 1.00 92.38 369 ALA A N 1
ATOM 2830 C CA . ALA A 1 369 ? -15.657 16.615 20.756 1.00 92.38 369 ALA A CA 1
ATOM 2831 C C . ALA A 1 369 ? -14.251 16.010 20.776 1.00 92.38 369 ALA A C 1
ATOM 2833 O O . ALA A 1 369 ? -13.491 16.270 21.707 1.00 92.38 369 ALA A O 1
ATOM 2834 N N . LEU A 1 370 ? -13.913 15.220 19.761 1.00 93.06 370 LEU A N 1
ATOM 2835 C CA . LEU A 1 370 ? -12.593 14.652 19.523 1.00 93.06 370 LEU A CA 1
ATOM 2836 C C . LEU A 1 370 ? -12.031 15.229 18.221 1.00 93.06 370 LEU A C 1
ATOM 2838 O O . LEU A 1 370 ? -12.639 15.064 17.168 1.00 93.06 370 LEU A O 1
ATOM 2842 N N . ILE A 1 371 ? -10.902 15.932 18.295 1.00 90.88 371 ILE A N 1
ATOM 2843 C CA . ILE A 1 371 ? -10.414 16.791 17.207 1.00 90.88 371 ILE A CA 1
ATOM 2844 C C . ILE A 1 371 ? -8.947 16.487 16.920 1.00 90.88 371 ILE A C 1
ATOM 2846 O O . ILE A 1 371 ? -8.113 16.622 17.817 1.00 90.88 371 ILE A O 1
ATOM 2850 N N . ASP A 1 372 ? -8.605 16.124 15.683 1.00 88.25 372 ASP A N 1
ATOM 2851 C CA . ASP A 1 372 ? -7.202 16.109 15.262 1.00 88.25 372 ASP A CA 1
ATOM 2852 C C . ASP A 1 372 ? -6.648 17.538 15.174 1.00 88.25 372 ASP A C 1
ATOM 2854 O O . ASP A 1 372 ? -7.266 18.445 14.616 1.00 88.25 372 ASP A O 1
ATOM 2858 N N . LEU A 1 373 ? -5.459 17.749 15.736 1.00 82.00 373 LEU A N 1
ATOM 2859 C CA . LEU A 1 373 ? -4.737 19.006 15.618 1.00 82.00 373 LEU A CA 1
ATOM 2860 C C . LEU A 1 373 ? -4.203 19.267 14.205 1.00 82.00 373 LEU A C 1
ATOM 2862 O O . LEU A 1 373 ? -4.120 20.433 13.814 1.00 82.00 373 LEU A O 1
ATOM 2866 N N . ASN A 1 374 ? -3.864 18.221 13.448 1.0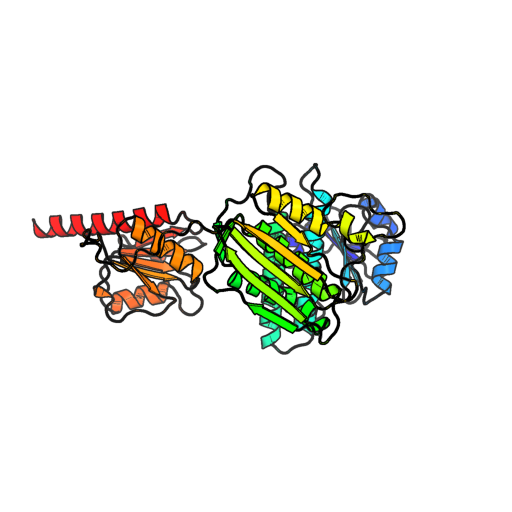0 77.69 374 ASN A N 1
ATOM 2867 C CA . ASN A 1 374 ? -3.170 18.321 12.162 1.00 77.69 374 ASN A CA 1
ATOM 2868 C C . ASN A 1 374 ? -4.077 18.007 10.960 1.00 77.69 374 ASN A C 1
ATOM 2870 O O . ASN A 1 374 ? -3.712 17.193 10.117 1.00 77.69 374 ASN A O 1
ATOM 2874 N N . LEU A 1 375 ? -5.233 18.665 10.856 1.00 80.00 375 LEU A N 1
ATOM 2875 C CA . LEU A 1 375 ? -6.123 18.502 9.700 1.00 80.00 375 LEU A CA 1
ATOM 2876 C C . LEU A 1 375 ? -5.597 19.263 8.468 1.00 80.00 375 LEU A C 1
ATOM 2878 O O . LEU A 1 375 ? -5.056 20.366 8.569 1.00 80.00 375 LEU A O 1
ATOM 2882 N N . SER A 1 376 ? -5.831 18.703 7.282 1.00 70.81 376 SER A N 1
ATOM 2883 C CA . SER A 1 376 ? -5.301 19.163 5.987 1.00 70.81 376 SER A CA 1
ATOM 2884 C C . SER A 1 376 ? -5.662 20.602 5.592 1.00 70.81 376 SER A C 1
ATOM 2886 O O . SER A 1 376 ? -4.924 21.241 4.839 1.00 70.81 376 SER A O 1
ATOM 2888 N N . HIS A 1 377 ? -6.806 21.117 6.053 1.00 71.50 377 HIS A N 1
ATOM 2889 C CA . HIS A 1 377 ? -7.375 22.385 5.568 1.00 71.50 377 HIS A CA 1
ATOM 2890 C C . HIS A 1 377 ? -7.530 23.464 6.639 1.00 71.50 377 HIS A C 1
ATOM 2892 O O . HIS A 1 377 ? -7.565 24.650 6.310 1.00 71.50 377 HIS A O 1
ATOM 2898 N N . ARG A 1 378 ? -7.657 23.072 7.907 1.00 76.19 378 ARG A N 1
ATOM 2899 C CA . ARG A 1 378 ? -7.929 23.973 9.031 1.00 76.19 378 ARG A CA 1
ATOM 2900 C C . ARG A 1 378 ? -7.186 23.472 10.255 1.00 76.19 378 ARG A C 1
ATOM 2902 O O . ARG A 1 378 ? -7.143 22.273 10.484 1.00 76.19 378 ARG A O 1
ATOM 2909 N N . SER A 1 379 ? -6.641 24.364 11.071 1.00 79.06 379 SER A N 1
ATOM 2910 C CA . SER A 1 379 ? -5.982 23.930 12.305 1.00 79.06 379 SER A CA 1
ATOM 2911 C C . SER A 1 379 ? -7.011 23.409 13.314 1.00 79.06 379 SER A C 1
ATOM 2913 O O . SER A 1 379 ? -8.020 24.072 13.572 1.00 79.06 379 SER A O 1
ATOM 2915 N N . GLY A 1 380 ? -6.748 22.263 13.952 1.00 80.00 380 GLY A N 1
ATOM 2916 C CA . GLY A 1 380 ? -7.629 21.734 15.003 1.00 80.00 380 GLY A CA 1
ATOM 2917 C C . GLY A 1 380 ? -7.774 22.679 16.205 1.00 80.00 380 GLY A C 1
ATOM 2918 O O . GLY A 1 380 ? -8.825 22.726 16.848 1.00 80.00 380 GLY A O 1
ATOM 2919 N N . LEU A 1 381 ? -6.761 23.517 16.468 1.00 79.62 381 LEU A N 1
ATOM 2920 C CA . LEU A 1 381 ? -6.835 24.577 17.484 1.00 79.62 381 LEU A CA 1
ATOM 2921 C C . LEU A 1 381 ? -7.797 25.704 17.080 1.00 79.62 381 LEU A C 1
ATOM 2923 O O . LEU A 1 381 ? -8.529 26.223 17.923 1.00 79.62 381 LEU A O 1
ATOM 2927 N N . GLU A 1 382 ? -7.831 26.072 15.798 1.00 80.94 382 GLU A N 1
ATOM 2928 C CA . GLU A 1 382 ? -8.770 27.079 15.286 1.00 80.94 382 GLU A CA 1
ATOM 2929 C C . GLU A 1 382 ? -10.212 26.569 15.362 1.00 80.94 382 GLU A C 1
ATOM 2931 O O . GLU A 1 382 ? -11.102 27.299 15.801 1.00 80.94 382 GLU A O 1
ATOM 2936 N N . LEU A 1 383 ? -10.433 25.299 15.004 1.00 84.12 383 LEU A N 1
ATOM 2937 C CA . LEU A 1 383 ? -11.735 24.635 15.119 1.00 84.12 383 LEU A CA 1
ATOM 2938 C C . LEU A 1 383 ? -12.201 24.538 16.571 1.00 84.12 383 LEU A C 1
ATOM 2940 O O . LEU A 1 383 ? -13.370 24.777 16.859 1.00 84.12 383 LEU A O 1
ATOM 2944 N N . THR A 1 384 ? -11.282 24.261 17.495 1.00 83.25 384 THR A N 1
ATOM 2945 C CA . THR A 1 384 ? -11.558 24.266 18.937 1.00 83.25 384 THR A CA 1
ATOM 2946 C C . THR A 1 384 ? -12.069 25.632 19.401 1.00 83.25 384 THR A C 1
ATOM 2948 O O . THR A 1 384 ? -13.105 25.721 20.062 1.00 83.25 384 THR A O 1
ATOM 2951 N N . ALA A 1 385 ? -11.386 26.718 19.022 1.00 81.62 385 ALA A N 1
ATOM 2952 C CA . ALA A 1 385 ? -11.817 28.073 19.364 1.00 81.62 385 ALA A CA 1
ATOM 2953 C C . ALA A 1 385 ? -13.174 28.432 18.729 1.00 81.62 385 ALA A C 1
ATOM 2955 O O . ALA A 1 385 ? -14.001 29.099 19.357 1.00 81.62 385 ALA A O 1
ATOM 2956 N N . GLU A 1 386 ? -13.423 27.987 17.496 1.00 85.62 386 GLU A N 1
ATOM 2957 C CA . GLU A 1 386 ? -14.699 28.192 16.811 1.00 85.62 386 GLU A CA 1
ATOM 2958 C C . GLU A 1 386 ? -15.853 27.427 17.475 1.00 85.62 386 GLU A C 1
ATOM 2960 O O . GLU A 1 386 ? -16.921 28.007 17.670 1.00 85.62 386 GLU A O 1
ATOM 2965 N N . LEU A 1 387 ? -15.641 26.174 17.887 1.00 87.25 387 LEU A N 1
ATOM 2966 C CA . LEU A 1 387 ? -16.630 25.379 18.622 1.00 87.25 387 LEU A CA 1
ATOM 2967 C C . LEU A 1 387 ? -17.098 26.096 19.891 1.00 87.25 387 LEU A C 1
ATOM 2969 O O . LEU A 1 387 ? -18.303 26.223 20.119 1.00 87.25 387 LEU A O 1
ATOM 2973 N N . TYR A 1 388 ? -16.165 26.637 20.681 1.00 83.81 388 TYR A N 1
ATOM 2974 C CA . TYR A 1 388 ? -16.514 27.418 21.870 1.00 83.81 388 TYR A CA 1
ATOM 2975 C C . TYR A 1 388 ? -17.313 28.679 21.532 1.00 83.81 388 TYR A C 1
ATOM 2977 O O . TYR A 1 388 ? -18.302 28.970 22.207 1.00 83.81 388 TYR A O 1
ATOM 2985 N N . LYS A 1 389 ? -16.936 29.412 20.473 1.00 86.25 389 LYS A N 1
ATOM 2986 C CA . LYS A 1 389 ? -17.692 30.591 20.008 1.00 86.25 389 LYS A CA 1
ATOM 2987 C C . LYS A 1 389 ? -19.112 30.234 19.566 1.00 86.25 389 LYS A C 1
ATOM 2989 O O . LYS A 1 389 ? -20.029 31.012 19.807 1.00 86.25 389 LYS A O 1
ATOM 2994 N N . ARG A 1 390 ? -19.297 29.057 18.963 1.00 88.81 390 ARG A N 1
ATOM 2995 C CA . ARG A 1 390 ? -20.601 28.514 18.546 1.00 88.81 390 ARG A CA 1
ATOM 2996 C C . ARG A 1 390 ? -21.400 27.883 19.699 1.00 88.81 390 ARG A C 1
ATOM 2998 O O . ARG A 1 390 ? -22.472 27.334 19.471 1.00 88.81 390 ARG A O 1
ATOM 3005 N N . GLY A 1 391 ? -20.915 27.983 20.939 1.00 84.81 391 GLY A N 1
ATOM 3006 C CA . GLY A 1 391 ? -21.654 27.566 22.130 1.00 84.81 391 GLY A CA 1
ATOM 3007 C C . GLY A 1 391 ? -21.478 26.099 22.520 1.00 84.81 391 GLY A C 1
ATOM 3008 O O . GLY A 1 391 ? -22.271 25.598 23.314 1.00 84.81 391 GLY A O 1
ATOM 3009 N N . PHE A 1 392 ? -20.449 25.409 22.017 1.00 88.38 392 PHE A N 1
ATOM 3010 C CA . PHE A 1 392 ? -20.094 24.076 22.504 1.00 88.38 392 PHE A CA 1
ATOM 3011 C C . PHE A 1 392 ? -19.738 24.126 23.998 1.00 88.38 392 PHE A C 1
ATOM 3013 O O . PHE A 1 392 ? -18.927 24.945 24.441 1.00 88.38 392 PHE A O 1
ATOM 3020 N N . ARG A 1 393 ? -20.353 23.238 24.785 1.00 85.62 393 ARG A N 1
ATOM 3021 C CA . ARG A 1 393 ? -20.131 23.111 26.236 1.00 85.62 393 ARG A CA 1
ATOM 3022 C C . ARG A 1 393 ? -19.741 21.696 26.657 1.00 85.62 393 ARG A C 1
ATOM 3024 O O . ARG A 1 393 ? -19.665 21.449 27.857 1.00 85.62 393 ARG A O 1
ATOM 3031 N N . GLY A 1 394 ? -19.507 20.783 25.715 1.00 85.62 394 GLY A N 1
ATOM 3032 C CA . GLY A 1 394 ? -19.089 19.407 25.992 1.00 85.62 394 GLY A CA 1
ATOM 3033 C C . GLY A 1 394 ? -17.645 19.298 26.497 1.00 85.62 394 GLY A C 1
ATOM 3034 O O . GLY A 1 394 ? -16.990 20.304 26.773 1.00 85.62 394 GLY A O 1
ATOM 3035 N N . VAL A 1 395 ? -17.147 18.075 26.686 1.00 88.06 395 VAL A N 1
ATOM 3036 C CA . VAL A 1 395 ? -15.720 17.824 26.976 1.00 88.06 395 VAL A CA 1
ATOM 3037 C C . VAL A 1 395 ? -14.925 17.829 25.678 1.00 88.06 395 VAL A C 1
ATOM 3039 O O . VAL A 1 395 ? -15.358 17.231 24.695 1.00 88.06 395 VAL A O 1
ATOM 3042 N N . LEU A 1 396 ? -13.754 18.461 25.664 1.00 88.50 396 LEU A N 1
ATOM 3043 C CA . LEU A 1 396 ? -12.933 18.535 24.462 1.00 88.50 396 LEU A CA 1
ATOM 3044 C C . LEU A 1 396 ? -11.711 17.620 24.564 1.00 88.50 396 LEU A C 1
ATOM 3046 O O . LEU A 1 396 ? -10.996 17.610 25.563 1.00 88.50 396 LEU A O 1
ATOM 3050 N N . HIS A 1 397 ? -11.474 16.849 23.511 1.00 89.44 397 HIS A N 1
ATOM 3051 C CA . HIS A 1 397 ? -10.370 15.910 23.384 1.00 89.44 397 HIS A CA 1
ATOM 3052 C C . HIS A 1 397 ? -9.583 16.247 22.123 1.00 89.44 397 HIS A C 1
ATOM 3054 O O . HIS A 1 397 ? -10.153 16.343 21.039 1.00 89.44 397 HIS A O 1
ATOM 3060 N N . LEU A 1 398 ? -8.274 16.430 22.254 1.00 85.06 398 LEU A N 1
ATOM 3061 C CA . LEU A 1 398 ? -7.385 16.729 21.132 1.00 85.06 398 LEU A CA 1
ATOM 3062 C C . LEU A 1 398 ? -6.527 15.517 20.793 1.00 85.06 398 LEU A C 1
ATOM 3064 O O . LEU A 1 398 ? -5.986 14.876 21.692 1.00 85.06 398 LEU A O 1
ATOM 3068 N N . MET A 1 399 ? -6.364 15.232 19.505 1.00 84.31 399 MET A N 1
ATOM 3069 C CA . MET A 1 399 ? -5.491 14.175 19.001 1.00 84.31 399 MET A CA 1
ATOM 3070 C C . MET A 1 399 ? -4.266 14.773 18.317 1.00 84.31 399 MET A C 1
ATOM 3072 O O . MET A 1 399 ? -4.378 15.747 17.580 1.00 84.31 399 MET A O 1
ATOM 3076 N N . SER A 1 400 ? -3.088 14.187 18.528 1.00 74.62 400 SER A N 1
ATOM 3077 C CA . SER A 1 400 ? -1.868 14.622 17.833 1.00 74.62 400 SER A CA 1
ATOM 3078 C C . SER A 1 400 ? -0.797 13.542 17.797 1.00 74.62 400 SER A C 1
ATOM 3080 O O . SER A 1 400 ? -0.666 12.768 18.740 1.00 74.62 400 SER A O 1
ATOM 3082 N N . GLY A 1 401 ? 0.028 13.535 16.748 1.00 62.94 401 GLY A N 1
ATOM 3083 C CA . GLY A 1 401 ? 1.254 12.725 16.683 1.00 62.94 401 GLY A CA 1
ATOM 3084 C C . GLY A 1 401 ? 2.452 13.304 17.454 1.00 62.94 401 GLY A C 1
ATOM 3085 O O . GLY A 1 401 ? 3.479 12.637 17.570 1.00 62.94 401 GLY A O 1
ATOM 3086 N N . GLY A 1 402 ? 2.348 14.536 17.964 1.00 60.56 402 GLY A N 1
ATOM 3087 C CA . GLY A 1 402 ? 3.398 15.233 18.715 1.00 60.56 402 GLY A CA 1
ATOM 3088 C C . GLY A 1 402 ? 3.035 15.479 20.181 1.00 60.56 402 GLY A C 1
ATOM 3089 O O . GLY A 1 402 ? 2.011 15.014 20.680 1.00 60.56 402 GLY A O 1
ATOM 3090 N N . GLU A 1 403 ? 3.882 16.226 20.889 1.00 56.12 403 GLU A N 1
ATOM 3091 C CA . GLU A 1 403 ? 3.553 16.691 22.238 1.00 56.12 403 GLU A CA 1
ATOM 3092 C C . GLU A 1 403 ? 2.439 17.747 22.219 1.00 56.12 403 GLU A C 1
ATOM 3094 O O . GLU A 1 403 ? 2.376 18.586 21.320 1.00 56.12 403 GLU A O 1
ATOM 3099 N N . ALA A 1 404 ? 1.571 17.723 23.236 1.00 59.12 404 ALA A N 1
ATOM 3100 C CA . ALA A 1 404 ? 0.539 18.742 23.409 1.00 59.12 404 ALA A CA 1
ATOM 3101 C C . ALA A 1 404 ? 1.172 20.134 23.557 1.00 59.12 404 ALA A C 1
ATOM 3103 O O . ALA A 1 404 ? 2.061 20.267 24.410 1.00 59.12 404 ALA A O 1
ATOM 3104 N N . PRO A 1 405 ? 0.709 21.156 22.805 1.00 61.75 405 PRO A N 1
ATOM 3105 C CA . PRO A 1 405 ? 1.136 22.535 23.007 1.00 61.75 405 PRO A CA 1
ATOM 3106 C C . PRO A 1 405 ? 0.944 22.950 24.467 1.00 61.75 405 PRO A C 1
ATOM 3108 O O . PRO A 1 405 ? -0.066 22.617 25.090 1.00 61.75 405 PRO A O 1
ATOM 3111 N N . GLU A 1 406 ? 1.898 23.692 25.021 1.00 61.56 406 GLU A N 1
ATOM 3112 C CA . GLU A 1 406 ? 1.898 24.086 26.437 1.00 61.56 406 GLU A CA 1
ATOM 3113 C C . GLU A 1 406 ? 0.642 24.893 26.818 1.00 61.56 406 GLU A C 1
ATOM 3115 O O . GLU A 1 406 ? 0.089 24.722 27.902 1.00 61.56 406 GLU A O 1
ATOM 3120 N N . SER A 1 407 ? 0.104 25.660 25.864 1.00 57.59 407 SER A N 1
ATOM 3121 C CA . SER A 1 407 ? -1.157 26.405 25.966 1.00 57.59 407 SER A CA 1
ATOM 3122 C C . SER A 1 407 ? -2.411 25.537 26.142 1.00 57.59 407 SER A C 1
ATOM 3124 O O . SER A 1 407 ? -3.446 26.051 26.552 1.00 57.59 407 SER A O 1
ATOM 3126 N N . VAL A 1 408 ? -2.344 24.245 25.806 1.00 56.47 408 VAL A N 1
ATOM 3127 C CA . VAL A 1 408 ? -3.455 23.283 25.925 1.00 56.47 408 VAL A CA 1
ATOM 3128 C C . VAL A 1 408 ? -3.371 22.502 27.240 1.00 56.47 408 VAL A C 1
ATOM 3130 O O . VAL A 1 408 ? -4.399 22.163 27.819 1.00 56.47 408 VAL A O 1
ATOM 3133 N N . ARG A 1 409 ? -2.157 22.247 27.753 1.00 54.09 409 ARG A N 1
ATOM 3134 C CA . ARG A 1 409 ? -1.929 21.456 28.981 1.00 54.09 409 ARG A CA 1
ATOM 3135 C C . ARG A 1 409 ? -2.501 22.104 30.248 1.00 54.09 409 ARG A C 1
ATOM 3137 O O . ARG A 1 409 ? -2.704 21.410 31.238 1.00 54.09 409 ARG A O 1
ATOM 3144 N N . SER A 1 410 ? -2.738 23.414 30.230 1.00 49.66 410 SER A N 1
ATOM 3145 C CA . SER A 1 410 ? -3.237 24.189 31.370 1.00 49.66 410 SER A CA 1
ATOM 3146 C C . SER A 1 410 ? -4.767 24.280 31.455 1.00 49.66 410 SER A C 1
ATOM 3148 O O . SER A 1 410 ? -5.280 24.839 32.423 1.00 49.66 410 SER A O 1
ATOM 3150 N N . LEU A 1 411 ? -5.510 23.738 30.479 1.00 55.03 411 LEU A N 1
ATOM 3151 C CA . LEU A 1 411 ? -6.972 23.818 30.435 1.00 55.03 411 LEU A CA 1
ATOM 3152 C C . LEU A 1 411 ? -7.614 22.559 31.057 1.00 55.03 411 LEU A C 1
ATOM 3154 O O . LEU A 1 411 ? -7.529 21.483 30.469 1.00 55.03 411 LEU A O 1
ATOM 3158 N N . PRO A 1 412 ? -8.303 22.660 32.214 1.00 49.47 412 PRO A N 1
ATOM 3159 C CA . PRO A 1 412 ? -8.785 21.497 32.974 1.00 49.47 412 PRO A CA 1
ATOM 3160 C C . PRO A 1 412 ? -9.916 20.705 32.295 1.00 49.47 412 PRO A C 1
ATOM 3162 O O . PRO A 1 412 ? -10.188 19.571 32.687 1.00 49.47 412 PRO A O 1
ATOM 3165 N N . GLU A 1 413 ? -10.575 21.280 31.284 1.00 57.72 413 GLU A N 1
ATOM 3166 C CA . GLU A 1 413 ? -11.651 20.635 30.513 1.00 57.72 413 GLU A CA 1
ATOM 3167 C C . GLU A 1 413 ? -11.173 19.992 29.199 1.00 57.72 413 GLU A C 1
ATOM 3169 O O . GLU A 1 413 ? -11.996 19.485 28.432 1.00 57.72 413 GLU A O 1
ATOM 3174 N N . MET A 1 414 ? -9.861 20.016 28.933 1.00 65.31 414 MET A N 1
ATOM 3175 C CA . MET A 1 414 ? -9.262 19.442 27.731 1.00 65.31 414 MET A CA 1
ATOM 3176 C C . MET A 1 414 ? -8.448 18.195 28.059 1.00 65.31 414 MET A C 1
ATOM 3178 O O . MET A 1 414 ? -7.606 18.194 28.955 1.00 65.31 414 MET A O 1
ATOM 3182 N N . SER A 1 415 ? -8.682 17.132 27.299 1.00 71.56 415 SER A N 1
ATOM 3183 C CA . SER A 1 415 ? -7.890 15.906 27.351 1.00 71.56 415 SER A CA 1
ATOM 3184 C C . SER A 1 415 ? -7.095 15.743 26.054 1.00 71.56 415 SER A C 1
ATOM 3186 O O . SER A 1 415 ? -7.498 16.233 24.998 1.00 71.56 415 SER A O 1
ATOM 3188 N N . PHE A 1 416 ? -5.933 15.099 26.135 1.00 76.19 416 PHE A N 1
ATOM 3189 C CA . PHE A 1 416 ? -5.027 14.951 25.002 1.00 76.19 416 PHE A CA 1
ATOM 3190 C C . PHE A 1 416 ? -4.719 13.479 24.743 1.00 76.19 416 PHE A C 1
ATOM 3192 O O . PHE A 1 416 ? -4.212 12.782 25.622 1.00 76.19 416 PHE A O 1
ATOM 3199 N N . LEU A 1 417 ? -4.989 13.027 23.521 1.00 78.12 417 LEU A N 1
ATOM 3200 C CA . LEU A 1 417 ? -4.724 11.677 23.044 1.00 78.12 417 LEU A CA 1
ATOM 3201 C C . LEU A 1 417 ? -3.540 11.700 22.075 1.00 78.12 417 LEU A C 1
ATOM 3203 O O . LEU A 1 417 ? -3.583 12.301 20.999 1.00 78.12 417 LEU A O 1
ATOM 3207 N N . ARG A 1 418 ? -2.454 11.030 22.458 1.00 73.94 418 ARG A N 1
ATOM 3208 C CA . ARG A 1 418 ? -1.238 10.966 21.646 1.00 73.94 418 ARG A CA 1
ATOM 3209 C C . ARG A 1 418 ? -1.335 9.825 20.635 1.00 73.94 418 ARG A C 1
ATOM 3211 O O . ARG A 1 418 ? -1.438 8.671 21.028 1.00 73.94 418 ARG A O 1
ATOM 3218 N N . LYS A 1 419 ? -1.264 10.139 19.341 1.00 72.56 419 LYS A N 1
ATOM 3219 C CA . LYS A 1 419 ? -1.156 9.157 18.253 1.00 72.56 419 LYS A CA 1
ATOM 3220 C C . LYS A 1 419 ? 0.263 8.539 18.246 1.00 72.56 419 LYS A C 1
ATOM 3222 O O . LYS A 1 419 ? 1.236 9.282 18.410 1.00 72.56 419 LYS A O 1
ATOM 3227 N N . PRO A 1 420 ? 0.410 7.219 18.009 1.00 56.94 420 PRO A N 1
ATOM 3228 C CA . PRO A 1 420 ? -0.663 6.233 17.856 1.00 56.94 420 PRO A CA 1
ATOM 3229 C C . PRO A 1 420 ? -1.277 5.843 19.213 1.00 56.94 420 PRO A C 1
ATOM 3231 O O . PRO A 1 420 ? -0.554 5.689 20.194 1.00 56.94 420 PRO A O 1
ATOM 3234 N N . PHE A 1 421 ? -2.595 5.647 19.247 1.00 64.81 421 PHE A N 1
ATOM 3235 C CA . PHE A 1 421 ? -3.344 5.188 20.422 1.00 64.81 421 PHE A CA 1
ATOM 3236 C C . PHE A 1 421 ? -4.284 4.036 20.042 1.00 64.81 421 PHE A C 1
ATOM 3238 O O . PHE A 1 421 ? -4.632 3.882 18.870 1.00 64.81 421 PHE A O 1
ATOM 3245 N N . ASP A 1 422 ? -4.700 3.235 21.025 1.00 75.56 422 ASP A N 1
ATOM 3246 C CA . ASP A 1 422 ? -5.739 2.217 20.841 1.00 75.56 422 ASP A CA 1
ATOM 3247 C C . ASP A 1 422 ? -7.124 2.899 20.741 1.00 75.56 422 ASP A C 1
ATOM 3249 O O . ASP A 1 422 ? -7.524 3.602 21.677 1.00 75.56 422 ASP A O 1
ATOM 3253 N N . PRO A 1 423 ? -7.884 2.722 19.639 1.00 74.44 423 PRO A N 1
ATOM 3254 C CA . PRO A 1 423 ? -9.235 3.271 19.492 1.00 74.44 423 PRO A CA 1
ATOM 3255 C C . PRO A 1 423 ? -10.182 2.927 20.649 1.00 74.44 423 PRO A C 1
ATOM 3257 O O . PRO A 1 423 ? -11.031 3.745 21.010 1.00 74.44 423 PRO A O 1
ATOM 3260 N N . LEU A 1 424 ? -10.034 1.744 21.256 1.00 72.19 424 LEU A N 1
ATOM 3261 C CA . LEU A 1 424 ? -10.882 1.311 22.368 1.00 72.19 424 LEU A CA 1
ATOM 3262 C C . LEU A 1 424 ? -10.545 2.061 23.659 1.00 72.19 424 LEU A C 1
ATOM 3264 O O . LEU A 1 424 ? -11.430 2.423 24.437 1.00 72.19 424 LEU A O 1
ATOM 3268 N N . GLU A 1 425 ? -9.262 2.333 23.879 1.00 76.62 425 GLU A N 1
ATOM 3269 C CA . GLU A 1 425 ? -8.800 3.162 24.989 1.00 76.62 425 GLU A CA 1
ATOM 3270 C C . GLU A 1 425 ? -9.302 4.603 24.835 1.00 76.62 425 GLU A C 1
ATOM 3272 O O . GLU A 1 425 ? -9.866 5.161 25.779 1.00 76.62 425 GLU A O 1
ATOM 3277 N N . ALA A 1 426 ? -9.205 5.170 23.628 1.00 83.12 426 ALA A N 1
ATOM 3278 C CA . ALA A 1 426 ? -9.745 6.491 23.315 1.00 83.12 426 ALA A CA 1
ATOM 3279 C C . ALA A 1 426 ? -11.258 6.577 23.584 1.00 83.12 426 ALA A C 1
ATOM 3281 O O . ALA A 1 426 ? -11.714 7.507 24.252 1.00 83.12 426 ALA A O 1
ATOM 3282 N N . ALA A 1 427 ? -12.030 5.577 23.146 1.00 85.00 427 ALA A N 1
ATOM 3283 C CA . ALA A 1 427 ? -13.473 5.506 23.380 1.00 85.00 427 ALA A CA 1
ATOM 3284 C C . ALA A 1 427 ? -13.818 5.522 24.878 1.00 85.00 427 ALA A C 1
ATOM 3286 O O . ALA A 1 427 ? -14.699 6.263 25.326 1.00 85.00 427 ALA A O 1
ATOM 3287 N N . ARG A 1 428 ? -13.078 4.747 25.680 1.00 84.50 428 ARG A N 1
ATOM 3288 C CA . ARG A 1 428 ? -13.252 4.693 27.138 1.00 84.50 428 ARG A CA 1
ATOM 3289 C C . ARG A 1 428 ? -12.892 6.011 27.810 1.00 84.50 428 ARG A C 1
ATOM 3291 O O . ARG A 1 428 ? -13.621 6.437 28.704 1.00 84.50 428 ARG A O 1
ATOM 3298 N N . ILE A 1 429 ? -11.811 6.668 27.385 1.00 85.75 429 ILE A N 1
ATOM 3299 C CA . ILE A 1 429 ? -11.415 7.990 27.894 1.00 85.75 429 ILE A CA 1
ATOM 3300 C C . ILE A 1 429 ? -12.527 9.009 27.632 1.00 85.75 429 ILE A C 1
ATOM 3302 O O . ILE A 1 429 ? -12.944 9.718 28.552 1.00 85.75 429 ILE A O 1
ATOM 3306 N N . VAL A 1 430 ? -13.055 9.041 26.407 1.00 89.75 430 VAL A N 1
ATOM 3307 C CA . VAL A 1 430 ? -14.127 9.966 26.029 1.00 89.75 430 VAL A CA 1
ATOM 3308 C C . VAL A 1 430 ? -15.395 9.685 26.831 1.00 89.75 430 VAL A C 1
ATOM 3310 O O . VAL A 1 430 ? -15.917 10.608 27.461 1.00 89.75 430 VAL A O 1
ATOM 3313 N N . ARG A 1 431 ? -15.843 8.428 26.928 1.00 89.06 431 ARG A N 1
ATOM 3314 C CA . ARG A 1 431 ? -17.013 8.068 27.747 1.00 89.06 431 ARG A CA 1
ATOM 3315 C C . ARG A 1 431 ? -16.843 8.473 29.210 1.00 89.06 431 ARG A C 1
ATOM 3317 O O . ARG A 1 431 ? -17.700 9.159 29.761 1.00 89.06 431 ARG A O 1
ATOM 3324 N N . ASN A 1 432 ? -15.719 8.106 29.825 1.00 86.44 432 ASN A N 1
ATOM 3325 C CA . ASN A 1 432 ? -15.449 8.419 31.228 1.00 86.44 432 ASN A CA 1
ATOM 3326 C C . ASN A 1 432 ? -15.455 9.934 31.479 1.00 86.44 432 ASN A C 1
ATOM 3328 O O . ASN A 1 432 ? -15.876 10.389 32.543 1.00 86.44 432 ASN A O 1
ATOM 3332 N N . SER A 1 433 ? -15.007 10.725 30.501 1.00 87.25 433 SER A N 1
ATOM 3333 C CA . SER A 1 433 ? -15.029 12.183 30.594 1.00 87.25 433 SER A CA 1
ATOM 3334 C C . SER A 1 433 ? -16.450 12.762 30.564 1.00 87.25 433 SER A C 1
ATOM 3336 O O . SER A 1 433 ? -16.754 13.655 31.359 1.00 87.25 433 SER A O 1
ATOM 3338 N N . ILE A 1 434 ? -17.335 12.212 29.723 1.00 88.25 434 ILE A N 1
ATOM 3339 C CA . ILE A 1 434 ? -18.754 12.591 29.650 1.00 88.25 434 ILE A CA 1
ATOM 3340 C C . ILE A 1 434 ? -19.439 12.255 30.977 1.00 88.25 434 ILE A C 1
ATOM 3342 O O . ILE A 1 434 ? -20.091 13.114 31.577 1.00 88.25 434 ILE A O 1
ATOM 3346 N N . ASP A 1 435 ? -19.224 11.041 31.486 1.00 85.69 435 ASP A N 1
ATOM 3347 C CA . ASP A 1 435 ? -19.794 10.588 32.757 1.00 85.69 435 ASP A CA 1
ATOM 3348 C C . ASP A 1 435 ? -19.323 11.452 33.932 1.00 85.69 435 ASP A C 1
ATOM 3350 O O . ASP A 1 435 ? -20.125 11.850 34.782 1.00 85.69 435 ASP A O 1
ATOM 3354 N N . LYS A 1 436 ? -18.029 11.798 33.969 1.00 83.62 436 LYS A N 1
ATOM 3355 C CA . LYS A 1 436 ? -17.456 12.673 34.999 1.00 83.62 436 LYS A CA 1
ATOM 3356 C C . LYS A 1 436 ? -18.085 14.067 34.964 1.00 83.62 436 LYS A C 1
ATOM 3358 O O . LYS A 1 436 ? -18.487 14.561 36.017 1.00 83.62 436 LYS A O 1
ATOM 3363 N N . LYS A 1 437 ? -18.218 14.674 33.777 1.00 82.69 437 LYS A N 1
ATOM 3364 C CA . LYS A 1 437 ? -18.825 16.007 33.607 1.00 82.69 437 LYS A CA 1
ATOM 3365 C C . LYS A 1 437 ? -20.299 16.024 34.020 1.00 82.69 437 LYS A C 1
ATOM 3367 O O . LYS A 1 437 ? -20.751 16.971 34.665 1.00 82.69 437 LYS A O 1
ATOM 3372 N N . ARG A 1 438 ? -21.041 14.952 33.722 1.00 82.62 438 ARG A N 1
ATOM 3373 C CA . ARG A 1 438 ? -22.436 14.793 34.161 1.00 82.62 438 ARG A CA 1
ATOM 3374 C C . ARG A 1 438 ? -22.557 14.668 35.677 1.00 82.62 438 ARG A C 1
ATOM 3376 O O . ARG A 1 438 ? -23.395 15.353 36.255 1.00 82.62 438 ARG A O 1
ATOM 3383 N N . ARG A 1 439 ? -21.704 13.868 36.331 1.00 78.81 439 ARG A N 1
ATOM 3384 C CA . ARG A 1 439 ? -21.690 13.747 37.803 1.00 78.81 439 ARG A CA 1
ATOM 3385 C C . ARG A 1 439 ? -21.409 15.090 38.480 1.00 78.81 439 ARG A C 1
ATOM 3387 O O . ARG A 1 439 ? -22.181 15.493 39.340 1.00 78.81 439 ARG A O 1
ATOM 3394 N N . SER A 1 440 ? -20.405 15.837 38.011 1.00 74.62 440 SER A N 1
ATOM 3395 C CA . SER A 1 440 ? -20.110 17.171 38.559 1.00 74.62 440 SER A CA 1
ATOM 3396 C C . SER A 1 440 ? -21.255 18.175 38.388 1.00 74.62 440 SER A C 1
ATOM 3398 O O . SER A 1 440 ? -21.451 19.023 39.252 1.00 74.62 440 SER A O 1
ATOM 3400 N N . ALA A 1 441 ? -22.032 18.079 37.302 1.00 69.38 441 ALA A N 1
ATOM 3401 C CA . ALA A 1 441 ? -23.175 18.961 37.066 1.00 69.38 441 ALA A CA 1
ATOM 3402 C C . ALA A 1 441 ? -24.377 18.643 37.979 1.00 69.38 441 ALA A C 1
ATOM 3404 O O . ALA A 1 441 ? -25.140 19.545 38.332 1.00 69.38 441 ALA A O 1
ATOM 3405 N N . VAL A 1 442 ? -24.546 17.373 38.366 1.00 66.31 442 VAL A N 1
ATOM 3406 C CA . VAL A 1 442 ? -25.576 16.937 39.324 1.00 66.31 442 VAL A CA 1
ATOM 3407 C C . VAL A 1 442 ? -25.219 17.407 40.733 1.00 66.31 442 VAL A C 1
ATOM 3409 O O . VAL A 1 442 ? -26.062 18.017 41.387 1.00 66.31 442 VAL A O 1
ATOM 3412 N N . ASP A 1 443 ? -23.965 17.232 41.154 1.00 60.62 443 ASP A N 1
ATOM 3413 C CA . ASP A 1 443 ? -23.493 17.682 42.471 1.00 60.62 443 ASP A CA 1
ATOM 3414 C C . ASP A 1 443 ? -23.576 19.214 42.622 1.00 60.62 443 ASP A C 1
ATOM 3416 O O . ASP A 1 443 ? -23.957 19.711 43.677 1.00 60.62 443 ASP A O 1
ATOM 3420 N N . SER A 1 444 ? -23.327 19.980 41.550 1.00 57.09 444 SER A N 1
ATOM 3421 C CA . SER A 1 444 ? -23.461 21.449 41.556 1.00 57.09 444 SER A CA 1
ATOM 3422 C C . SER A 1 444 ? -24.901 21.979 41.568 1.00 57.09 444 SER A C 1
ATOM 3424 O O . SER A 1 444 ? -25.094 23.171 41.769 1.00 57.09 444 SER A O 1
ATOM 3426 N N . ARG A 1 445 ? -25.902 21.132 41.282 1.00 53.75 445 ARG A N 1
ATOM 3427 C CA . ARG A 1 445 ? -27.336 21.484 41.340 1.00 53.75 445 ARG A CA 1
ATOM 3428 C C . ARG A 1 445 ? -28.009 21.031 42.639 1.00 53.75 445 ARG A C 1
ATOM 3430 O O . ARG A 1 445 ? -29.145 21.423 42.888 1.00 53.75 445 ARG A O 1
ATOM 3437 N N . ALA A 1 446 ? -27.353 20.152 43.397 1.00 48.22 446 ALA A N 1
ATOM 3438 C CA . ALA A 1 446 ? -27.816 19.656 44.691 1.00 48.22 446 ALA A CA 1
ATOM 3439 C C . ALA A 1 446 ? -27.312 20.506 45.879 1.00 48.22 446 ALA A C 1
ATOM 3441 O O . ALA A 1 446 ? -27.811 20.344 46.992 1.00 48.22 446 ALA A O 1
ATOM 3442 N N . LEU A 1 447 ? -26.344 21.392 45.625 1.00 38.78 447 LEU A N 1
ATOM 3443 C CA . LEU A 1 447 ? -25.901 22.503 46.476 1.00 38.78 447 LEU A CA 1
ATOM 3444 C C . LEU A 1 447 ? -26.621 23.787 46.055 1.00 38.78 447 LEU A C 1
ATOM 3446 O O . LEU A 1 447 ? -26.873 24.622 46.952 1.00 38.78 447 LEU A O 1
#

Secondary structure (DSSP, 8-state):
-----HHHHHHHHHHTT-EEEEE-SS-EEE-SHHHHHHS-SSB-HHHHHHHTTTSS-HHHHHHHHHHSS-SSPPBPSSS-EEEEETTEEEEEE----S-SS-HHHHHHHHHHHHHHHHHHHHHHHHS-HHHHHHHHHHHHHHHHHHHHHHHS-SSS-PPPPEEEEHHHHHHHHHHHTHHHHHHHT-EEEEE--TT-EEEE-HHHHHHHHHHHHHHHHHH--TT-EEEEEEEEETTEEEEEEEE-SS---HHHHTTTTS--PPPTT-TTSS-SHHHHHHHHHHTTT-EEEE----TTS--EEEEEEEBPP------S--------SEEEEEE-S-HHHHHHHHHHHHHTTEEEEEESSPPPS-GGG-SEEEEESS-SSS-HHHHHHHHHHTT--SEEEEEESSPPPHHHHT-TTEEEEESS--HHHHHHHHHHHHHHHHHHHHHHHH-

Foldseek 3Di:
DDFPDLVNVQVLCQVQVKWKWWFLLAFIATSYPVVVVQDHGGHGLVVVCVSVVNQADSVVQNVQFPVLDDPDWDHGPAAWTWADGVSTIMIIGHDDDDDDDCRLVLVVLLVQLVVLLVLLVVQLVPDDPVSVVLSVVLNVLSSVLNCVSNVPDPDDDDQAWDWAFPVVLLVSLCSSCVSLCVVQQEAEEEAGDRNFTFGGRSNLVSLVSNLLVNVQSSQHHRPWYWYWHWDDDPQKIKIKTWTQGQADDPVCQVQQQPDDDDDPPNPDDDRDRRNVSQVRQVVTVKHKHWDDDPGSRTTMIIIIGGTDPPPDPPPPPDPDDPPQLWEEEEADQPVVVQVVLQVLLVVVRYHYDYDHLDDDLPLQRGQEYEFEQDGPPDGSVVSVVVSVVSPHDHQYEYEYCDDDDPVQVPDPSYHYDHPPDDSNVVSVVRSVSSVVVVVVVVVVVVD

pLDDT: mean 70.11, std 18.64, range [24.75, 97.69]

Sequence (447 aa):
MFTLKKKDFRWLANRLGWRVYFFDGHSVSALSDRARAELPDALSPEKASEALGGAFSPEALKLAYHERRPRHIPYLREEGLLLPASGGTLLIVPEHQSQSMNSAMAKHDTAHALSLVMAWSRVAEREELGSRRAAMEGIRSAVGAAKMALDAPLGGHQERPSHVRLHALAEEVIALLAPLRNEAGVRISMEIEPTLTAYMPRTILYRALWNLLENAFKALRRGDRVTLRAWESDGRIALEVRDNGPGIPPQKRSRLFTRGPALVGEESRGGFGLSGIAEGLRAVGASIELEPAPPGAGACFILDLPAAPRVPKRARSGVRAVNSTGRVLLLEDDPSLREVLAATFELEGLHVDGYDSSLPEDVHAYDAALIDLNLSHRSGLELTAELYKRGFRGVLHLMSGGEAPESVRSLPEMSFLRKPFDPLEAARIVRNSIDKKRRSAVDSRAL

Radius of gyration: 26.41 Å; chains: 1; bounding box: 76×54×72 Å